Protein AF-0000000083142452 (afdb_homodimer)

Organism: NCBI:txid138285

Solvent-accessible surface area (backbone atoms only — not comparable to full-atom values): 30596 Å² total; per-residue (Å²): 110,66,69,60,48,54,18,42,53,35,33,26,33,48,49,48,50,49,50,50,30,53,44,25,72,72,66,44,42,45,75,41,52,18,73,62,40,51,56,40,26,42,58,41,43,21,42,70,69,33,51,58,50,52,58,55,61,67,75,74,54,43,76,32,86,84,42,91,40,30,24,31,29,29,44,35,32,31,45,32,59,85,76,28,27,36,33,30,25,36,87,57,57,46,64,53,34,54,93,36,44,29,55,49,98,64,44,61,43,81,39,74,69,47,68,62,50,65,82,56,74,67,25,36,39,52,52,14,50,52,38,52,50,48,67,48,53,62,89,60,86,72,88,82,66,87,53,44,44,79,85,56,77,40,32,37,29,44,36,34,47,36,34,36,31,15,45,84,88,42,79,7,49,84,33,77,38,15,22,26,29,83,60,33,51,33,38,35,40,33,27,41,46,68,42,51,54,37,91,84,31,44,37,36,36,33,28,36,66,86,53,66,68,48,34,46,63,92,65,60,62,72,90,33,57,72,47,78,47,66,68,81,44,60,42,13,31,42,38,33,43,24,77,68,31,24,35,20,32,39,44,44,40,43,63,48,63,91,43,62,11,36,40,35,34,38,37,40,41,27,25,53,48,58,30,87,88,35,91,48,38,91,45,60,66,82,49,62,20,81,90,63,66,47,72,46,71,50,72,110,67,68,60,50,53,18,41,52,34,32,26,34,48,49,48,49,48,50,49,30,54,44,26,71,72,67,43,42,44,73,40,54,16,72,62,39,50,54,39,27,42,58,40,42,22,41,70,69,34,51,57,51,53,58,54,62,70,76,74,53,44,76,31,85,84,42,89,40,30,24,31,26,31,44,34,30,31,45,32,58,86,76,29,26,35,33,30,24,36,87,58,56,45,62,53,34,54,93,37,43,28,54,49,98,65,44,62,43,80,38,71,68,48,66,63,50,64,82,56,74,68,25,35,39,52,53,13,50,52,36,51,49,48,68,48,52,61,89,59,86,72,86,83,68,86,52,44,44,80,86,54,76,41,30,37,29,43,36,34,46,37,34,35,31,16,44,82,89,40,77,8,51,86,32,77,39,16,22,26,29,83,61,32,51,31,38,35,39,31,27,42,46,68,41,52,52,37,91,84,30,45,36,35,36,33,28,37,64,84,52,66,68,45,33,46,63,92,66,61,62,73,90,32,56,73,48,76,47,66,68,81,44,59,43,13,30,43,41,33,43,23,78,70,32,24,34,20,32,37,44,43,40,43,63,49,63,90,43,62,10,36,40,32,36,38,36,39,41,26,26,53,49,58,30,88,88,35,91,48,37,91,46,60,69,82,48,62,19,83,91,64,66,48,71,47,70,48,73

Sequence (598 aa):
MAIQHMNEETGAAVADLIHLREEFIKTRLIFVKGDRMIRILKVLGATDADLDAMRTVSNSLRDDPTLPFRKSKNGRFCFDFEQSKLRRLEFQPFALSEEEDFVRHDSGQIRRFREIDEDLQGNTTLHALFIFKALIFHGVSFKQRPKLNYETENFICTLFNLRTVTNKDLIGEPALEGVHSDGVDFTMTTYLGSENMTSDSAETFIHDIREQNALRWNQTNPEYSLGRYQHRDYLDTLLFVDHEKKHSISPVYALDPKHPATRDVLIFFTRKPVVEGHISHPYDSLNPHQSLPFEIPLAMAIQHMNEETGAAVADLIHLREEFIKTRLIFVKGDRMIRILKVLGATDADLDAMRTVSNSLRDDPTLPFRKSKNGRFCFDFEQSKLRRLEFQPFALSEEEDFVRHDSGQIRRFREIDEDLQGNTTLHALFIFKALIFHGVSFKQRPKLNYETENFICTLFNLRTVTNKDLIGEPALEGVHSDGVDFTMTTYLGSENMTSDSAETFIHDIREQNALRWNQTNPEYSLGRYQHRDYLDTLLFVDHEKKHSISPVYALDPKHPATRDVLIFFTRKPVVEGHISHPYDSLNPHQSLPFEIPLA

Secondary structure (DSSP, 8-state):
-HHHHHHHHHHHHHHHHHHHHHHHHHHSEEEE-HHHHHHHHHHTT--HHHHHHHTTGGGG--B-SS-TTEEEEEEEEEEETTTTEEEEEPP--EE--GGGT---TTTT-EE-PPBP-HHHHT-HHHHHHHHHHHHHHTT---PPPTTB-TTSS-EEEEEEEEEEEE-SS--B-TTTT-SB--SSSEEEEEEEEEESB-TTSSEEEEE-TTSPTT--TTSS-GGGEEEEEE--STT-EEEEEGGG-EEEEPPB-BSSTTS-EEEEEEEEEEEPPB-TTSTTGGG---PBPSSS--EEE--/-HHHHHHHHHHHHHHHHHHHHHHHHHHSEEEE-HHHHHHHHHHTT--HHHHHHHTTGGGG--B-SS-TTEEEEEEEEEEETTTTEEEEEPP--EE--GGGT---TTTT-EE-PPBP-HHHHT-HHHHHHHHHHHHHHTT---PPPTTB-TTSS-EEEEEEEEEEEE-SS--B-TTTT-SB--SSSEEEEEEEEEESB-TTSSEEEEE-TTSPTT--TTSS-GGGEEEEEE--STT-EEEEEGGG-EEEEPPB-BSSTTS-EEEEEEEEEEEPPB-TTSTTGGG---PBPSSS--EEE--

Radius of gyration: 28.49 Å; Cα contacts (8 Å, |Δi|>4): 1415; chains: 2; bounding box: 51×86×59 Å

Nearest PDB structures (foldseek):
  7eeh-assembly1_D  TM=9.496E-01  e=1.225E-38  Neurospora crassa
  7eeh-assembly1_A  TM=9.521E-01  e=1.945E-38  Neurospora crassa
  8w8h-assembly1_D  TM=8.706E-01  e=1.175E-15  Bacillus licheniformis
  6lnh-assembly1_C  TM=8.451E-01  e=1.595E-13  Bacillus thuringiensis
  6lnh-assembly1_D  TM=8.261E-01  e=1.690E-13  Bacillus thuringiensis

Structure (mmCIF, N/CA/C/O backbone):
data_AF-0000000083142452-model_v1
#
loop_
_entity.id
_entity.type
_entity.pdbx_description
1 polymer '2OG-Fe dioxygenase-domain-containing protein'
#
loop_
_atom_site.group_PDB
_atom_site.id
_atom_site.type_symbol
_atom_site.label_atom_id
_atom_site.label_alt_id
_atom_site.label_comp_id
_atom_site.label_asym_id
_atom_site.label_entity_id
_atom_site.label_seq_id
_atom_site.pdbx_PDB_ins_code
_atom_site.Cartn_x
_atom_site.Cartn_y
_atom_site.Cartn_z
_atom_site.occupancy
_atom_site.B_iso_or_equiv
_atom_site.auth_seq_id
_atom_site.auth_comp_id
_atom_site.auth_asym_id
_atom_site.auth_atom_id
_atom_site.pdbx_PDB_model_num
ATOM 1 N N . MET A 1 1 ? 6.277 4.996 -24.422 1 35.34 1 MET A N 1
ATOM 2 C CA . MET A 1 1 ? 7.25 5.598 -23.516 1 35.34 1 MET A CA 1
ATOM 3 C C . MET A 1 1 ? 6.562 6.207 -22.297 1 35.34 1 MET A C 1
ATOM 5 O O . MET A 1 1 ? 6.996 6 -21.172 1 35.34 1 MET A O 1
ATOM 9 N N . ALA A 1 2 ? 5.523 6.961 -22.641 1 37.22 2 ALA A N 1
ATOM 10 C CA . ALA A 1 2 ? 4.801 7.684 -21.609 1 37.22 2 ALA A CA 1
ATOM 11 C C . ALA A 1 2 ? 4.039 6.723 -20.703 1 37.22 2 ALA A C 1
ATOM 13 O O . ALA A 1 2 ? 4.059 6.871 -19.469 1 37.22 2 ALA A O 1
ATOM 14 N N . ILE A 1 3 ? 3.365 5.73 -21.344 1 41.22 3 ILE A N 1
ATOM 15 C CA . ILE A 1 3 ? 2.545 4.793 -20.578 1 41.22 3 ILE A CA 1
ATOM 16 C C . ILE A 1 3 ? 3.432 3.963 -19.656 1 41.22 3 ILE A C 1
ATOM 18 O O . ILE A 1 3 ? 3.076 3.721 -18.5 1 41.22 3 ILE A O 1
ATOM 22 N N . GLN A 1 4 ? 4.648 3.588 -20.219 1 47.81 4 GLN A N 1
ATOM 23 C CA . GLN A 1 4 ? 5.594 2.797 -19.438 1 47.81 4 GLN A CA 1
ATOM 24 C C . GLN A 1 4 ? 6.094 3.574 -18.219 1 47.81 4 GLN A C 1
ATOM 26 O O . GLN A 1 4 ? 6.207 3.02 -17.125 1 47.81 4 GLN A O 1
ATOM 31 N N . HIS A 1 5 ? 6.402 4.844 -18.391 1 49.72 5 HIS A N 1
ATOM 32 C CA . HIS A 1 5 ? 6.906 5.695 -17.328 1 49.72 5 HIS A CA 1
ATOM 33 C C . HIS A 1 5 ? 5.855 5.902 -16.25 1 49.72 5 HIS A C 1
ATOM 35 O O . HIS A 1 5 ? 6.172 5.891 -15.055 1 49.72 5 HIS A O 1
ATOM 41 N N . MET A 1 6 ? 4.637 6.055 -16.703 1 53.88 6 MET A N 1
ATOM 42 C CA . MET A 1 6 ? 3.566 6.281 -15.734 1 53.88 6 MET A CA 1
ATOM 43 C C . MET A 1 6 ? 3.377 5.07 -14.836 1 53.88 6 MET A C 1
ATOM 45 O O . MET A 1 6 ? 3.15 5.215 -13.633 1 53.88 6 MET A O 1
ATOM 49 N N . ASN A 1 7 ? 3.729 3.961 -15.438 1 64.94 7 ASN A N 1
ATOM 50 C CA . ASN A 1 7 ? 3.545 2.723 -14.688 1 64.94 7 ASN A CA 1
ATOM 51 C C . ASN A 1 7 ? 4.648 2.521 -13.656 1 64.94 7 ASN A C 1
ATOM 53 O O . ASN A 1 7 ? 4.383 2.096 -12.531 1 64.94 7 ASN A O 1
ATOM 57 N N . GLU A 1 8 ? 5.785 3.08 -14.078 1 74.25 8 GLU A N 1
ATOM 58 C CA . GLU A 1 8 ? 6.906 2.967 -13.156 1 74.25 8 GLU A CA 1
ATOM 59 C C . GLU A 1 8 ? 6.715 3.871 -11.938 1 74.25 8 GLU A C 1
ATOM 61 O O . GLU A 1 8 ? 6.969 3.459 -10.805 1 74.25 8 GLU A O 1
ATOM 66 N N . GLU A 1 9 ? 6.168 4.961 -12.25 1 81.62 9 GLU A N 1
ATOM 67 C CA . GLU A 1 9 ? 5.965 5.934 -11.18 1 81.62 9 GLU A CA 1
ATOM 68 C C . GLU A 1 9 ? 4.871 5.477 -10.219 1 81.62 9 GLU A C 1
ATOM 70 O O . GLU A 1 9 ? 4.98 5.668 -9 1 81.62 9 GLU A O 1
ATOM 75 N N . THR A 1 10 ? 3.965 4.805 -10.781 1 85.12 10 THR A N 1
ATOM 76 C CA . THR A 1 10 ? 2.859 4.336 -9.945 1 85.12 10 THR A CA 1
ATOM 77 C C . THR A 1 10 ? 3.314 3.213 -9.023 1 85.12 10 THR A C 1
ATOM 79 O O . THR A 1 10 ? 3.045 3.244 -7.82 1 85.12 10 THR A O 1
ATOM 82 N N . GLY A 1 11 ? 4.074 2.322 -9.586 1 84.94 11 GLY A N 1
ATOM 83 C CA . GLY A 1 11 ? 4.594 1.236 -8.766 1 84.94 11 GLY A CA 1
ATOM 84 C C . GLY A 1 11 ? 5.48 1.714 -7.633 1 84.94 11 GLY A C 1
ATOM 85 O O . GLY A 1 11 ? 5.363 1.236 -6.504 1 84.94 11 GLY A O 1
ATOM 86 N N . ALA A 1 12 ? 6.254 2.641 -7.965 1 87.69 12 ALA A N 1
ATOM 87 C CA . ALA A 1 12 ? 7.18 3.188 -6.977 1 87.69 12 ALA A CA 1
ATOM 88 C C . ALA A 1 12 ? 6.426 3.918 -5.867 1 87.69 12 ALA A C 1
ATOM 90 O O . ALA A 1 12 ? 6.754 3.781 -4.688 1 87.69 12 ALA A O 1
ATOM 91 N N . ALA A 1 13 ? 5.445 4.652 -6.277 1 90 13 ALA A N 1
ATOM 92 C CA . ALA A 1 13 ? 4.66 5.391 -5.293 1 90 13 ALA A CA 1
ATOM 93 C C . ALA A 1 13 ? 3.883 4.445 -4.383 1 90 13 ALA A C 1
ATOM 95 O O . ALA A 1 13 ? 3.754 4.695 -3.184 1 90 13 ALA A O 1
ATOM 96 N N . VAL A 1 14 ? 3.391 3.4 -4.918 1 89.06 14 VAL A N 1
ATOM 97 C CA . VAL A 1 14 ? 2.645 2.42 -4.137 1 89.06 14 VAL A CA 1
ATOM 98 C C . VAL A 1 14 ? 3.572 1.74 -3.133 1 89.06 14 VAL A C 1
ATOM 100 O O . VAL A 1 14 ? 3.227 1.595 -1.958 1 89.06 14 VAL A O 1
ATOM 103 N N . ALA A 1 15 ? 4.715 1.373 -3.611 1 90.75 15 ALA A N 1
ATOM 104 C CA . ALA A 1 15 ? 5.703 0.781 -2.711 1 90.75 15 ALA A CA 1
ATOM 105 C C . ALA A 1 15 ? 6.055 1.738 -1.576 1 90.75 15 ALA A C 1
ATOM 107 O O . ALA A 1 15 ? 6.176 1.323 -0.421 1 90.75 15 ALA A O 1
ATOM 108 N N . ASP A 1 16 ? 6.188 2.967 -1.911 1 93 16 ASP A N 1
ATOM 109 C CA . ASP A 1 16 ? 6.484 3.99 -0.915 1 93 16 ASP A CA 1
ATOM 110 C C . ASP A 1 16 ? 5.371 4.082 0.127 1 93 16 ASP A C 1
ATOM 112 O O . ASP A 1 16 ? 5.641 4.168 1.326 1 93 16 ASP A O 1
ATOM 116 N N . LEU A 1 17 ? 4.168 4.055 -0.376 1 94.62 17 LEU A N 1
ATOM 117 C CA . LEU A 1 17 ? 3.02 4.156 0.518 1 94.62 17 LEU A CA 1
ATOM 118 C C . LEU A 1 17 ? 2.957 2.963 1.464 1 94.62 17 LEU A C 1
ATOM 120 O O . LEU A 1 17 ? 2.686 3.123 2.656 1 94.62 17 LEU A O 1
ATOM 124 N N . ILE A 1 18 ? 3.223 1.83 0.972 1 92.5 18 ILE A N 1
ATOM 125 C CA . ILE A 1 18 ? 3.234 0.62 1.785 1 92.5 18 ILE A CA 1
ATOM 126 C C . ILE A 1 18 ? 4.301 0.738 2.873 1 92.5 18 ILE A C 1
ATOM 128 O O . ILE A 1 18 ? 4.027 0.478 4.047 1 92.5 18 ILE A O 1
ATOM 132 N N . HIS A 1 19 ? 5.457 1.203 2.494 1 93.06 19 HIS A N 1
ATOM 133 C CA . HIS A 1 19 ? 6.559 1.346 3.441 1 93.06 19 HIS A CA 1
ATOM 134 C C . HIS A 1 19 ? 6.25 2.412 4.488 1 93.06 19 HIS A C 1
ATOM 136 O O . HIS A 1 19 ? 6.543 2.229 5.672 1 93.06 19 HIS A O 1
ATOM 142 N N . LEU A 1 20 ? 5.734 3.465 4.047 1 97.12 20 LEU A N 1
ATOM 143 C CA . LEU A 1 20 ? 5.387 4.555 4.949 1 97.12 20 LEU A CA 1
ATOM 144 C C . LEU A 1 20 ? 4.348 4.105 5.973 1 97.12 20 LEU A C 1
ATOM 146 O O . LEU A 1 20 ? 4.453 4.434 7.156 1 97.12 20 LEU A O 1
ATOM 150 N N . ARG A 1 21 ? 3.354 3.381 5.516 1 96.19 21 ARG A N 1
ATOM 151 C CA . ARG A 1 21 ? 2.328 2.906 6.438 1 96.19 21 ARG A CA 1
ATOM 152 C C . ARG A 1 21 ? 2.922 1.951 7.469 1 96.19 21 ARG A C 1
ATOM 154 O O . ARG A 1 21 ? 2.598 2.031 8.656 1 96.19 21 ARG A O 1
ATOM 161 N N . GLU A 1 22 ? 3.775 1.064 7.043 1 93.62 22 GLU A N 1
ATOM 162 C CA . GLU A 1 22 ? 4.43 0.147 7.969 1 93.62 22 GLU A CA 1
ATOM 163 C C . GLU A 1 22 ? 5.262 0.904 9 1 93.62 22 GLU A C 1
ATOM 165 O O . GLU A 1 22 ? 5.25 0.567 10.188 1 93.62 22 GLU A O 1
ATOM 170 N N . GLU A 1 23 ? 5.984 1.896 8.492 1 96.5 23 GLU A N 1
ATOM 171 C CA . GLU A 1 23 ? 6.762 2.738 9.398 1 96.5 23 GLU A CA 1
ATOM 172 C C . GLU A 1 23 ? 5.859 3.463 10.391 1 96.5 23 GLU A C 1
ATOM 174 O O . GLU A 1 23 ? 6.176 3.551 11.578 1 96.5 23 GLU A O 1
ATOM 179 N N . PHE A 1 24 ? 4.758 3.939 9.906 1 98.06 24 PHE A N 1
ATOM 180 C CA . PHE A 1 24 ? 3.818 4.664 10.758 1 98.06 24 PHE A CA 1
ATOM 181 C C . PHE A 1 24 ? 3.27 3.756 11.852 1 98.06 24 PHE A C 1
ATOM 183 O O . PHE A 1 24 ? 3.135 4.176 13 1 98.06 24 PHE A O 1
ATOM 190 N N . ILE A 1 25 ? 2.92 2.572 11.5 1 95.56 25 ILE A N 1
ATOM 191 C CA . ILE A 1 25 ? 2.393 1.612 12.461 1 95.56 25 ILE A CA 1
ATOM 192 C C . ILE A 1 25 ? 3.449 1.314 13.523 1 95.56 25 ILE A C 1
ATOM 194 O O . ILE A 1 25 ? 3.139 1.254 14.719 1 95.56 25 ILE A O 1
ATOM 198 N N . LYS A 1 26 ? 4.652 1.231 13.125 1 94.81 26 LYS A N 1
ATOM 199 C CA . LYS A 1 26 ? 5.738 0.847 14.016 1 94.81 26 LYS A CA 1
ATOM 200 C C . LYS A 1 26 ? 6.168 2.02 14.898 1 94.81 26 LYS A C 1
ATOM 202 O O . LYS A 1 26 ? 6.34 1.866 16.109 1 94.81 26 LYS A O 1
ATOM 207 N N . THR A 1 27 ? 6.309 3.227 14.32 1 96.56 27 THR A N 1
ATOM 208 C CA . THR A 1 27 ? 6.957 4.332 15.008 1 96.56 27 THR A CA 1
ATOM 209 C C . THR A 1 27 ? 5.93 5.367 15.461 1 96.56 27 THR A C 1
ATOM 211 O O . THR A 1 27 ? 6.242 6.258 16.25 1 96.56 27 THR A O 1
ATOM 214 N N . ARG A 1 28 ? 4.727 5.289 14.883 1 97.94 28 ARG A N 1
ATOM 215 C CA . ARG A 1 28 ? 3.607 6.148 15.25 1 97.94 28 ARG A CA 1
ATOM 216 C C . ARG A 1 28 ? 3.787 7.555 14.688 1 97.94 28 ARG A C 1
ATOM 218 O O . ARG A 1 28 ? 3.066 8.477 15.062 1 97.94 28 ARG A O 1
ATOM 225 N N . LEU A 1 29 ? 4.812 7.695 13.852 1 98.44 29 LEU A N 1
ATOM 226 C CA . LEU A 1 29 ? 5.152 8.977 13.242 1 98.44 29 LEU A CA 1
ATOM 227 C C . LEU A 1 29 ? 5.934 8.773 11.953 1 98.44 29 LEU A C 1
ATOM 229 O O . LEU A 1 29 ? 6.812 7.914 11.875 1 98.44 29 LEU A O 1
ATOM 233 N N . ILE A 1 30 ? 5.582 9.586 10.93 1 98.56 30 ILE A N 1
ATOM 234 C CA . ILE A 1 30 ? 6.391 9.586 9.719 1 98.56 30 ILE A CA 1
ATOM 235 C C . ILE A 1 30 ? 6.605 11.016 9.242 1 98.56 30 ILE A C 1
ATOM 237 O O . ILE A 1 30 ? 5.723 11.867 9.391 1 98.56 30 ILE A O 1
ATOM 241 N N . PHE A 1 31 ? 7.754 11.336 8.734 1 98.75 31 PHE A N 1
ATOM 242 C CA . PHE A 1 31 ? 8.086 12.562 8.016 1 98.75 31 PHE A CA 1
ATOM 243 C C . PHE A 1 31 ? 8.383 12.258 6.547 1 98.75 31 PHE A C 1
ATOM 245 O O . PHE A 1 31 ? 9.297 11.492 6.242 1 98.75 31 PHE A O 1
ATOM 252 N N . VAL A 1 32 ? 7.637 12.781 5.648 1 98.69 32 VAL A N 1
ATOM 253 C CA . VAL A 1 32 ? 7.793 12.539 4.219 1 98.69 32 VAL A CA 1
ATOM 254 C C . VAL A 1 32 ? 8.352 13.789 3.543 1 98.69 32 VAL A C 1
ATOM 256 O O . VAL A 1 32 ? 7.715 14.844 3.549 1 98.69 32 VAL A O 1
ATOM 259 N N . LYS A 1 33 ? 9.477 13.695 2.908 1 98.44 33 LYS A N 1
ATOM 260 C CA . LYS A 1 33 ? 10.109 14.812 2.215 1 98.44 33 LYS A CA 1
ATOM 261 C C . LYS A 1 33 ? 9.281 15.25 1.009 1 98.44 33 LYS A C 1
ATOM 263 O O . LYS A 1 33 ? 8.641 14.422 0.359 1 98.44 33 LYS A O 1
ATOM 268 N N . GLY A 1 34 ? 9.398 16.484 0.692 1 98.56 34 GLY A N 1
ATOM 269 C CA . GLY A 1 34 ? 8.555 17.125 -0.305 1 98.56 34 GLY A CA 1
ATOM 270 C C . GLY A 1 34 ? 8.602 16.438 -1.656 1 98.56 34 GLY A C 1
ATOM 271 O O . GLY A 1 34 ? 7.559 16.203 -2.277 1 98.56 34 GLY A O 1
ATOM 272 N N . ASP A 1 35 ? 9.758 16.125 -2.141 1 97.25 35 ASP A N 1
ATOM 273 C CA . ASP A 1 35 ? 9.906 15.5 -3.453 1 97.25 35 ASP A CA 1
ATOM 274 C C . ASP A 1 35 ? 9.195 14.148 -3.498 1 97.25 35 ASP A C 1
ATOM 276 O O . ASP A 1 35 ? 8.523 13.82 -4.477 1 97.25 35 ASP A O 1
ATOM 280 N N . ARG A 1 36 ? 9.414 13.375 -2.441 1 96.94 36 ARG A N 1
ATOM 281 C CA . ARG A 1 36 ? 8.734 12.094 -2.312 1 96.94 36 ARG A CA 1
ATOM 282 C C . ARG A 1 36 ? 7.223 12.281 -2.225 1 96.94 36 ARG A C 1
ATOM 284 O O . ARG A 1 36 ? 6.461 11.57 -2.883 1 96.94 36 ARG A O 1
ATOM 291 N N . MET A 1 37 ? 6.797 13.227 -1.489 1 98.38 37 MET A N 1
ATOM 292 C CA . MET A 1 37 ? 5.375 13.508 -1.317 1 98.38 37 MET A CA 1
ATOM 293 C C . MET A 1 37 ? 4.738 13.914 -2.641 1 98.38 37 MET A C 1
ATOM 295 O O . MET A 1 37 ? 3.641 13.453 -2.973 1 98.38 37 MET A O 1
ATOM 299 N N . ILE A 1 38 ? 5.402 14.719 -3.377 1 97.94 38 ILE A N 1
ATOM 300 C CA . ILE A 1 38 ? 4.875 15.188 -4.656 1 97.94 38 ILE A CA 1
ATOM 301 C C . ILE A 1 38 ? 4.629 13.992 -5.578 1 97.94 38 ILE A C 1
ATOM 303 O O . ILE A 1 38 ? 3.576 13.906 -6.219 1 97.94 38 ILE A O 1
ATOM 307 N N . ARG A 1 39 ? 5.539 13.055 -5.633 1 95.12 39 ARG A N 1
ATOM 308 C CA . ARG A 1 39 ? 5.379 11.867 -6.465 1 95.12 39 ARG A CA 1
ATOM 309 C C . ARG A 1 39 ? 4.164 11.055 -6.031 1 95.12 39 ARG A C 1
ATOM 311 O O . ARG A 1 39 ? 3.375 10.609 -6.867 1 95.12 39 ARG A O 1
ATOM 318 N N . ILE A 1 40 ? 4.039 10.914 -4.754 1 95.94 40 ILE A N 1
ATOM 319 C CA . ILE A 1 40 ? 2.924 10.156 -4.203 1 95.94 40 ILE A CA 1
ATOM 320 C C . ILE A 1 40 ? 1.608 10.859 -4.535 1 95.94 40 ILE A C 1
ATOM 322 O O . ILE A 1 40 ? 0.662 10.227 -5.012 1 95.94 40 ILE A O 1
ATOM 326 N N . LEU A 1 41 ? 1.592 12.172 -4.352 1 96.94 41 LEU A N 1
ATOM 327 C CA . LEU A 1 41 ? 0.352 12.922 -4.535 1 96.94 41 LEU A CA 1
ATOM 328 C C . LEU A 1 41 ? -0.069 12.922 -6.004 1 96.94 41 LEU A C 1
ATOM 330 O O . LEU A 1 41 ? -1.263 12.891 -6.309 1 96.94 41 LEU A O 1
ATOM 334 N N . LYS A 1 42 ? 0.843 12.969 -6.875 1 94.31 42 LYS A N 1
ATOM 335 C CA . LYS A 1 42 ? 0.515 12.914 -8.297 1 94.31 42 LYS A CA 1
ATOM 336 C C . LYS A 1 42 ? -0.159 11.594 -8.664 1 94.31 42 LYS A C 1
ATOM 338 O O . LYS A 1 42 ? -1.136 11.578 -9.414 1 94.31 42 LYS A O 1
ATOM 343 N N . VAL A 1 43 ? 0.367 10.555 -8.102 1 91.5 43 VAL A N 1
ATOM 344 C CA . VAL A 1 43 ? -0.218 9.242 -8.344 1 91.5 43 VAL A CA 1
ATOM 345 C C . VAL A 1 43 ? -1.627 9.188 -7.754 1 91.5 43 VAL A C 1
ATOM 347 O O . VAL A 1 43 ? -2.514 8.539 -8.312 1 91.5 43 VAL A O 1
ATOM 350 N N . LEU A 1 44 ? -1.84 9.969 -6.711 1 93.38 44 LEU A N 1
ATOM 351 C CA . LEU A 1 44 ? -3.133 9.945 -6.031 1 93.38 44 LEU A CA 1
ATOM 352 C C . LEU A 1 44 ? -4.082 10.977 -6.637 1 93.38 44 LEU A C 1
ATOM 354 O O . LEU A 1 44 ? -5.191 11.172 -6.137 1 93.38 44 LEU A O 1
ATOM 358 N N . GLY A 1 45 ? -3.596 11.742 -7.691 1 92.62 45 GLY A N 1
ATOM 359 C CA . GLY A 1 45 ? -4.562 12.523 -8.445 1 92.62 45 GLY A CA 1
ATOM 360 C C . GLY A 1 45 ? -4.234 14 -8.484 1 92.62 45 GLY A C 1
ATOM 361 O O . GLY A 1 45 ? -4.934 14.781 -9.125 1 92.62 45 GLY A O 1
ATOM 362 N N . ALA A 1 46 ? -3.188 14.422 -7.77 1 96.06 46 ALA A N 1
ATOM 363 C CA . ALA A 1 46 ? -2.805 15.828 -7.824 1 96.06 46 ALA A CA 1
ATOM 364 C C . ALA A 1 46 ? -2.33 16.219 -9.219 1 96.06 46 ALA A C 1
ATOM 366 O O . ALA A 1 46 ? -1.459 15.555 -9.797 1 96.06 46 ALA A O 1
ATOM 367 N N . THR A 1 47 ? -2.885 17.234 -9.75 1 96.62 47 THR A N 1
ATOM 368 C CA . THR A 1 47 ? -2.445 17.719 -11.055 1 96.62 47 THR A CA 1
ATOM 369 C C . THR A 1 47 ? -1.297 18.719 -10.906 1 96.62 47 THR A C 1
ATOM 371 O O . THR A 1 47 ? -1.159 19.359 -9.867 1 96.62 47 THR A O 1
ATOM 374 N N . ASP A 1 48 ? -0.565 18.891 -11.961 1 97.06 48 ASP A N 1
ATOM 375 C CA . ASP A 1 48 ? 0.538 19.844 -11.945 1 97.06 48 ASP A CA 1
ATOM 376 C C . ASP A 1 48 ? 0.028 21.266 -11.711 1 97.06 48 ASP A C 1
ATOM 378 O O . ASP A 1 48 ? 0.643 22.031 -10.969 1 97.06 48 ASP A O 1
ATOM 382 N N . ALA A 1 49 ? -1.049 21.578 -12.336 1 97.88 49 ALA A N 1
ATOM 383 C CA . ALA A 1 49 ? -1.624 22.906 -12.195 1 97.88 49 ALA A CA 1
ATOM 384 C C . ALA A 1 49 ? -2.016 23.188 -10.742 1 97.88 49 ALA A C 1
ATOM 386 O O . ALA A 1 49 ? -1.747 24.266 -10.211 1 97.88 49 ALA A O 1
ATOM 387 N N . ASP A 1 50 ? -2.594 22.219 -10.109 1 97.94 50 ASP A N 1
ATOM 388 C CA . ASP A 1 50 ? -3.047 22.406 -8.734 1 97.94 50 ASP A CA 1
ATOM 389 C C . ASP A 1 50 ? -1.87 22.391 -7.758 1 97.94 50 ASP A C 1
ATOM 391 O O . ASP A 1 50 ? -1.888 23.078 -6.742 1 97.94 50 ASP A O 1
ATOM 395 N N . LEU A 1 51 ? -0.875 21.594 -8.094 1 98.44 51 LEU A N 1
ATOM 396 C CA . LEU A 1 51 ? 0.359 21.641 -7.32 1 98.44 51 LEU A CA 1
ATOM 397 C C . LEU A 1 51 ? 0.962 23.047 -7.34 1 98.44 51 LEU A C 1
ATOM 399 O O . LEU A 1 51 ? 1.395 23.562 -6.305 1 98.44 51 LEU A O 1
ATOM 403 N N . ASP A 1 52 ? 0.94 23.609 -8.469 1 98.25 52 ASP A N 1
ATOM 404 C CA . ASP A 1 52 ? 1.473 24.953 -8.602 1 98.25 52 ASP A CA 1
ATOM 405 C C . ASP A 1 52 ? 0.594 25.969 -7.871 1 98.25 52 ASP A C 1
ATOM 407 O O . ASP A 1 52 ? 1.101 26.844 -7.156 1 98.25 52 ASP A O 1
ATOM 411 N N . ALA A 1 53 ? -0.682 25.844 -7.984 1 98 53 ALA A N 1
ATOM 412 C CA . ALA A 1 53 ? -1.624 26.766 -7.367 1 98 53 ALA A CA 1
ATOM 413 C C . ALA A 1 53 ? -1.557 26.688 -5.844 1 98 53 ALA A C 1
ATOM 415 O O . ALA A 1 53 ? -1.766 27.688 -5.152 1 98 53 ALA A O 1
ATOM 416 N N . MET A 1 54 ? -1.245 25.562 -5.305 1 98.38 54 MET A N 1
ATOM 417 C CA . MET A 1 54 ? -1.188 25.328 -3.861 1 98.38 54 MET A CA 1
ATOM 418 C C . MET A 1 54 ? -0.09 26.172 -3.223 1 98.38 54 MET A C 1
ATOM 420 O O . MET A 1 54 ? -0.207 26.578 -2.064 1 98.38 54 MET A O 1
ATOM 424 N N . ARG A 1 55 ? 0.88 26.562 -3.988 1 97.75 55 ARG A N 1
ATOM 425 C CA . ARG A 1 55 ? 2.02 27.312 -3.473 1 97.75 55 ARG A CA 1
ATOM 426 C C . ARG A 1 55 ? 1.59 28.703 -2.996 1 97.75 55 ARG A C 1
ATOM 428 O O . ARG A 1 55 ? 2.209 29.266 -2.096 1 97.75 55 ARG A O 1
ATOM 435 N N . THR A 1 56 ? 0.48 29.172 -3.543 1 97.06 56 THR A N 1
ATOM 436 C CA . THR A 1 56 ? 0.116 30.547 -3.262 1 97.06 56 THR A CA 1
ATOM 437 C C . THR A 1 56 ? -1.255 30.625 -2.596 1 97.06 56 THR A C 1
ATOM 439 O O . THR A 1 56 ? -1.835 31.703 -2.473 1 97.06 56 THR A O 1
ATOM 442 N N . VAL A 1 57 ? -1.784 29.484 -2.168 1 97.56 57 VAL A N 1
ATOM 443 C CA . VAL A 1 57 ? -3.146 29.438 -1.649 1 97.56 57 VAL A CA 1
ATOM 444 C C . VAL A 1 57 ? -3.248 30.281 -0.379 1 97.56 57 VAL A C 1
ATOM 446 O O . VAL A 1 57 ? -4.316 30.797 -0.056 1 97.56 57 VAL A O 1
ATOM 449 N N . SER A 1 58 ? -2.125 30.531 0.32 1 97.81 58 SER A N 1
ATOM 450 C CA . SER A 1 58 ? -2.115 31.234 1.596 1 97.81 58 SER A CA 1
ATOM 451 C C . SER A 1 58 ? -2.109 32.75 1.39 1 97.81 58 SER A C 1
ATOM 453 O O . SER A 1 58 ? -2.273 33.5 2.344 1 97.81 58 SER A O 1
ATOM 455 N N . ASN A 1 59 ? -1.963 33.219 0.145 1 96.25 59 ASN A N 1
ATOM 456 C CA . ASN A 1 59 ? -1.827 34.656 -0.123 1 96.25 59 ASN A CA 1
ATOM 457 C C . ASN A 1 59 ? -3.131 35.406 0.144 1 96.25 59 ASN A C 1
ATOM 459 O O . ASN A 1 59 ? -3.131 36.625 0.299 1 96.25 59 ASN A O 1
ATOM 463 N N . SER A 1 60 ? -4.191 34.688 0.255 1 93.69 60 SER A N 1
ATOM 464 C CA . SER A 1 60 ? -5.477 35.344 0.45 1 93.69 60 SER A CA 1
ATOM 465 C C . SER A 1 60 ? -5.93 35.25 1.903 1 93.69 60 SER A C 1
ATOM 467 O O . SER A 1 60 ? -7.039 35.688 2.242 1 93.69 60 SER A O 1
ATOM 469 N N . LEU A 1 61 ? -5.113 34.75 2.756 1 96.31 61 LEU A N 1
ATOM 470 C CA . LEU A 1 61 ? -5.496 34.562 4.152 1 96.31 61 LEU A CA 1
ATOM 471 C C . LEU A 1 61 ? -5.68 35.938 4.84 1 96.31 61 LEU A C 1
ATOM 473 O O . LEU A 1 61 ? -4.953 36.875 4.559 1 96.31 61 LEU A O 1
ATOM 477 N N . ARG A 1 62 ? -6.648 35.906 5.711 1 92.75 62 ARG A N 1
ATOM 478 C CA . ARG A 1 62 ? -6.91 37.062 6.539 1 92.75 62 ARG A CA 1
ATOM 479 C C . ARG A 1 62 ? -6.516 36.812 7.988 1 92.75 62 ARG A C 1
ATOM 481 O O . ARG A 1 62 ? -6.133 35.688 8.352 1 92.75 62 ARG A O 1
ATOM 488 N N . ASP A 1 63 ? -6.613 37.812 8.797 1 90.25 63 ASP A N 1
ATOM 489 C CA . ASP A 1 63 ? -6.133 37.75 10.172 1 90.25 63 ASP A CA 1
ATOM 490 C C . ASP A 1 63 ? -6.922 36.719 10.984 1 90.25 63 ASP A C 1
ATOM 492 O O . ASP A 1 63 ? -8.141 36.594 10.82 1 90.25 63 ASP A O 1
ATOM 496 N N . ASP A 1 64 ? -6.148 36.031 11.766 1 84.44 64 ASP A N 1
ATOM 497 C CA . ASP A 1 64 ? -6.699 35.094 12.711 1 84.44 64 ASP A CA 1
ATOM 498 C C . ASP A 1 64 ? -7.348 35.781 13.906 1 84.44 64 ASP A C 1
ATOM 500 O O . ASP A 1 64 ? -6.812 36.781 14.414 1 84.44 64 ASP A O 1
ATOM 504 N N . PRO A 1 65 ? -8.469 35.344 14.305 1 78.12 65 PRO A N 1
ATOM 505 C CA . PRO A 1 65 ? -9.141 36.031 15.414 1 78.12 65 PRO A CA 1
ATOM 506 C C . PRO A 1 65 ? -8.461 35.781 16.766 1 78.12 65 PRO A C 1
ATOM 508 O O . PRO A 1 65 ? -8.75 36.5 17.734 1 78.12 65 PRO A O 1
ATOM 511 N N . THR A 1 66 ? -7.52 34.906 16.844 1 79.12 66 THR A N 1
ATOM 512 C CA . THR A 1 66 ? -7.016 34.469 18.141 1 79.12 66 THR A CA 1
ATOM 513 C C . THR A 1 66 ? -5.617 35 18.406 1 79.12 66 THR A C 1
ATOM 515 O O . THR A 1 66 ? -5.277 35.344 19.531 1 79.12 66 THR A O 1
ATOM 518 N N . LEU A 1 67 ? -4.816 35 17.359 1 81.44 67 LEU A N 1
ATOM 519 C CA . LEU A 1 67 ? -3.42 35.375 17.516 1 81.44 67 LEU A CA 1
ATOM 520 C C . LEU A 1 67 ? -3.023 36.438 16.5 1 81.44 67 LEU A C 1
ATOM 522 O O . LEU A 1 67 ? -3.275 36.281 15.297 1 81.44 67 LEU A O 1
ATOM 526 N N . PRO A 1 68 ? -2.371 37.438 16.938 1 83.81 68 PRO A N 1
ATOM 527 C CA . PRO A 1 68 ? -2.068 38.562 16.062 1 83.81 68 PRO A CA 1
ATOM 528 C C . PRO A 1 68 ? -1.011 38.219 15.016 1 83.81 68 PRO A C 1
ATOM 530 O O . PRO A 1 68 ? -0.907 38.906 14 1 83.81 68 PRO A O 1
ATOM 533 N N . PHE A 1 69 ? -0.285 37.281 15.211 1 90 69 PHE A N 1
ATOM 534 C CA . PHE A 1 69 ? 0.787 36.969 14.266 1 90 69 PHE A CA 1
ATOM 535 C C . PHE A 1 69 ? 0.391 35.812 13.352 1 90 69 PHE A C 1
ATOM 537 O O . PHE A 1 69 ? 1.253 35.094 12.852 1 90 69 PHE A O 1
ATOM 544 N N . ARG A 1 70 ? -0.894 35.625 13.273 1 93.38 70 ARG A N 1
ATOM 545 C CA . ARG A 1 70 ? -1.355 34.5 12.5 1 93.38 70 ARG A CA 1
ATOM 546 C C . ARG A 1 70 ? -2.477 34.875 11.547 1 93.38 70 ARG A C 1
ATOM 548 O O . ARG A 1 70 ? -3.299 35.75 11.867 1 93.38 70 ARG A O 1
ATOM 555 N N . LYS A 1 71 ? -2.428 34.406 10.367 1 95.75 71 LYS A N 1
ATOM 556 C CA . LYS A 1 71 ? -3.545 34.406 9.43 1 95.75 71 LYS A CA 1
ATOM 557 C C . LYS A 1 71 ? -4.062 32.969 9.195 1 95.75 71 LYS A C 1
ATOM 559 O O . LYS A 1 71 ? -3.285 32.031 9.18 1 95.75 71 LYS A O 1
ATOM 564 N N . SER A 1 72 ? -5.41 32.844 9.117 1 95.62 72 SER A N 1
ATOM 565 C CA . SER A 1 72 ? -5.879 31.469 9.062 1 95.62 72 SER A CA 1
ATOM 566 C C . SER A 1 72 ? -7.258 31.375 8.414 1 95.62 72 SER A C 1
ATOM 568 O O . SER A 1 72 ? -7.973 32.375 8.32 1 95.62 72 SER A O 1
ATOM 570 N N . LYS A 1 73 ? -7.57 30.281 7.895 1 96.25 73 LYS A N 1
ATOM 571 C CA . LYS A 1 73 ? -8.906 29.797 7.57 1 96.25 73 LYS A CA 1
ATOM 572 C C . LYS A 1 73 ? -9.023 28.297 7.852 1 96.25 73 LYS A C 1
ATOM 574 O O . LYS A 1 73 ? -8.023 27.594 7.91 1 96.25 73 LYS A O 1
ATOM 579 N N . ASN A 1 74 ? -10.266 27.844 8.125 1 95.81 74 ASN A N 1
ATOM 580 C CA . ASN A 1 74 ? -10.398 26.422 8.422 1 95.81 74 ASN A CA 1
ATOM 581 C C . ASN A 1 74 ? -11.656 25.828 7.797 1 95.81 74 ASN A C 1
ATOM 583 O O . ASN A 1 74 ? -12.492 26.562 7.258 1 95.81 74 ASN A O 1
ATOM 587 N N . GLY A 1 75 ? -11.695 24.625 7.707 1 96.31 75 GLY A N 1
ATOM 588 C CA . GLY A 1 75 ? -12.828 23.828 7.262 1 96.31 75 GLY A CA 1
ATOM 589 C C . GLY A 1 75 ? -12.883 22.453 7.906 1 96.31 75 GLY A C 1
ATOM 590 O O . GLY A 1 75 ? -11.859 21.938 8.359 1 96.31 75 GLY A O 1
ATOM 591 N N . ARG A 1 76 ? -14.133 21.969 7.973 1 97.38 76 ARG A N 1
ATOM 592 C CA . ARG A 1 76 ? -14.344 20.656 8.57 1 97.38 76 ARG A CA 1
ATOM 593 C C . ARG A 1 76 ? -14.695 19.609 7.508 1 97.38 76 ARG A C 1
ATOM 595 O O . ARG A 1 76 ? -15.508 19.875 6.617 1 97.38 76 ARG A O 1
ATOM 602 N N . PHE A 1 77 ? -14.078 18.531 7.617 1 98.31 77 PHE A N 1
ATOM 603 C CA . PHE A 1 77 ? -14.297 17.406 6.715 1 98.31 77 PHE A CA 1
ATOM 604 C C . PHE A 1 77 ? -14.547 16.125 7.5 1 98.31 77 PHE A C 1
ATOM 606 O O . PHE A 1 77 ? -14.234 16.047 8.688 1 98.31 77 PHE A O 1
ATOM 613 N N . CYS A 1 78 ? -15.18 15.188 6.812 1 98.38 78 CYS A N 1
ATOM 614 C CA . CYS A 1 78 ? -15.453 13.883 7.41 1 98.38 78 CYS A CA 1
ATOM 615 C C . CYS A 1 78 ? -14.859 12.766 6.559 1 98.38 78 CYS A C 1
ATOM 617 O O . CYS A 1 78 ? -15.195 12.641 5.375 1 98.38 78 CYS A O 1
ATOM 619 N N . PHE A 1 79 ? -13.891 12.07 7.121 1 98.19 79 PHE A N 1
ATOM 620 C CA . PHE A 1 79 ? -13.555 10.781 6.539 1 98.19 79 PHE A CA 1
ATOM 621 C C . PHE A 1 79 ? -14.664 9.766 6.793 1 98.19 79 PHE A C 1
ATOM 623 O O . PHE A 1 79 ? -14.75 9.188 7.879 1 98.19 79 PHE A O 1
ATOM 630 N N . ASP A 1 80 ? -15.492 9.586 5.816 1 97.25 80 ASP A N 1
ATOM 631 C CA . ASP A 1 80 ? -16.609 8.641 5.898 1 97.25 80 ASP A CA 1
ATOM 632 C C . ASP A 1 80 ? -16.203 7.273 5.359 1 97.25 80 ASP A C 1
ATOM 634 O O . ASP A 1 80 ? -16.453 6.957 4.195 1 97.25 80 ASP A O 1
ATOM 638 N N . PHE A 1 81 ? -15.656 6.43 6.184 1 94.88 81 PHE A N 1
ATOM 639 C CA . PHE A 1 81 ? -15.109 5.152 5.738 1 94.88 81 PHE A CA 1
ATOM 640 C C . PHE A 1 81 ? -16.219 4.137 5.52 1 94.88 81 PHE A C 1
ATOM 642 O O . PHE A 1 81 ? -16.016 3.119 4.855 1 94.88 81 PHE A O 1
ATOM 649 N N . GLU A 1 82 ? -17.391 4.395 6.09 1 93.69 82 GLU A N 1
ATOM 650 C CA . GLU A 1 82 ? -18.547 3.533 5.805 1 93.69 82 GLU A CA 1
ATOM 651 C C . GLU A 1 82 ? -18.938 3.615 4.336 1 93.69 82 GLU A C 1
ATOM 653 O O . GLU A 1 82 ? -19.266 2.6 3.717 1 93.69 82 GLU A O 1
ATOM 658 N N . GLN A 1 83 ? -18.875 4.797 3.848 1 93 83 GLN A N 1
ATOM 659 C CA . GLN A 1 83 ? -19.25 5.008 2.451 1 93 83 GLN A CA 1
ATOM 660 C C . GLN A 1 83 ? -18 5.223 1.582 1 93 83 GLN A C 1
ATOM 662 O O . GLN A 1 83 ? -18.125 5.512 0.39 1 93 83 GLN A O 1
ATOM 667 N N . SER A 1 84 ? -16.828 5.152 2.135 1 91.31 84 SER A N 1
ATOM 668 C CA . SER A 1 84 ? -15.531 5.312 1.47 1 91.31 84 SER A CA 1
ATOM 669 C C . SER A 1 84 ? -15.461 6.637 0.716 1 91.31 84 SER A C 1
ATOM 671 O O . SER A 1 84 ? -15.141 6.664 -0.474 1 91.31 84 SER A O 1
ATOM 673 N N . LYS A 1 85 ? -15.805 7.703 1.433 1 95 85 LYS A N 1
ATOM 674 C CA . LYS A 1 85 ? -15.734 9.031 0.824 1 95 85 LYS A CA 1
ATOM 675 C C . LYS A 1 85 ? -15.281 10.078 1.835 1 95 85 LYS A C 1
ATOM 677 O O . LYS A 1 85 ? -15.359 9.859 3.045 1 95 85 LYS A O 1
ATOM 682 N N . LEU A 1 86 ? -14.719 11.172 1.359 1 96.75 86 LEU A N 1
ATOM 683 C CA . LEU A 1 86 ? -14.469 12.398 2.1 1 96.75 86 LEU A CA 1
ATOM 684 C C . LEU A 1 86 ? -15.539 13.438 1.803 1 96.75 86 LEU A C 1
ATOM 686 O O . LEU A 1 86 ? -15.859 13.695 0.639 1 96.75 86 LEU A O 1
ATOM 690 N N . ARG A 1 87 ? -16.047 14.023 2.867 1 97.5 87 ARG A N 1
ATOM 691 C CA . ARG A 1 87 ? -17.109 15.008 2.686 1 97.5 87 ARG A CA 1
ATOM 692 C C . ARG A 1 87 ? -16.812 16.297 3.455 1 97.5 87 ARG A C 1
ATOM 694 O O . ARG A 1 87 ? -16.25 16.25 4.551 1 97.5 87 ARG A O 1
ATOM 701 N N . ARG A 1 88 ? -17.297 17.406 2.877 1 98.06 88 ARG A N 1
ATOM 702 C CA . ARG A 1 88 ? -17.234 18.688 3.568 1 98.06 88 ARG A CA 1
ATOM 703 C C . ARG A 1 88 ? -18.391 18.828 4.559 1 98.06 88 ARG A C 1
ATOM 705 O O . ARG A 1 88 ? -19.531 18.531 4.227 1 98.06 88 ARG A O 1
ATOM 712 N N . LEU A 1 89 ? -18.031 19.172 5.766 1 97.88 89 LEU A N 1
ATOM 713 C CA . LEU A 1 89 ? -19.031 19.391 6.789 1 97.88 89 LEU A CA 1
ATOM 714 C C . LEU A 1 89 ? -19.344 20.875 6.938 1 97.88 89 LEU A C 1
ATOM 716 O O . LEU A 1 89 ? -18.547 21.719 6.523 1 97.88 89 LEU A O 1
ATOM 720 N N . GLU A 1 90 ? -20.469 21.141 7.492 1 96.19 90 GLU A N 1
ATOM 721 C CA . GLU A 1 90 ? -20.844 22.531 7.727 1 96.19 90 GLU A CA 1
ATOM 722 C C . GLU A 1 90 ? -19.859 23.219 8.664 1 96.19 90 GLU A C 1
ATOM 724 O O . GLU A 1 90 ? -19.219 22.562 9.484 1 96.19 90 GLU A O 1
ATOM 729 N N . PHE A 1 91 ? -19.797 24.484 8.547 1 93.5 91 PHE A N 1
ATOM 730 C CA . PHE A 1 91 ? -18.875 25.281 9.328 1 93.5 91 PHE A CA 1
ATOM 731 C C . PHE A 1 91 ? -19.266 25.297 10.797 1 93.5 91 PHE A C 1
ATOM 733 O O . PHE A 1 91 ? -20.453 25.391 11.117 1 93.5 91 PHE A O 1
ATOM 740 N N . GLN A 1 92 ? -18.344 25.062 11.68 1 91.12 92 GLN A N 1
ATOM 741 C CA . GLN A 1 92 ? -18.5 25.125 13.125 1 91.12 92 GLN A CA 1
ATOM 742 C C . GLN A 1 92 ? -17.359 25.891 13.781 1 91.12 92 GLN A C 1
ATOM 744 O O . GLN A 1 92 ? -16.25 25.922 13.234 1 91.12 92 GLN A O 1
ATOM 749 N N . PRO A 1 93 ? -17.672 26.516 14.906 1 89.75 93 PRO A N 1
ATOM 750 C CA . PRO A 1 93 ? -16.562 27.047 15.695 1 89.75 93 PRO A CA 1
ATOM 751 C C . PRO A 1 93 ? -15.602 25.953 16.172 1 89.75 93 PRO A C 1
ATOM 753 O O . PRO A 1 93 ? -15.898 24.766 16.047 1 89.75 93 PRO A O 1
ATOM 756 N N . PHE A 1 94 ? -14.422 26.453 16.625 1 87.81 94 PHE A N 1
ATOM 757 C CA . PHE A 1 94 ? -13.359 25.547 17.047 1 87.81 94 PHE A CA 1
ATOM 758 C C . PHE A 1 94 ? -12.938 25.828 18.484 1 87.81 94 PHE A C 1
ATOM 760 O O . PHE A 1 94 ? -12.836 26.984 18.891 1 87.81 94 PHE A O 1
ATOM 767 N N . ALA A 1 95 ? -12.797 24.734 19.25 1 80.12 95 ALA A N 1
ATOM 768 C CA . ALA A 1 95 ? -12.336 24.906 20.625 1 80.12 95 ALA A CA 1
ATOM 769 C C . ALA A 1 95 ? -11.32 23.828 21 1 80.12 95 ALA A C 1
ATOM 771 O O . ALA A 1 95 ? -11.43 22.688 20.562 1 80.12 95 ALA A O 1
ATOM 772 N N . LEU A 1 96 ? -10.258 24.234 21.688 1 76.06 96 LEU A N 1
ATOM 773 C CA . LEU A 1 96 ? -9.328 23.328 22.344 1 76.06 96 LEU A CA 1
ATOM 774 C C . LEU A 1 96 ? -9.312 23.562 23.859 1 76.06 96 LEU A C 1
ATOM 776 O O . LEU A 1 96 ? -9.445 24.703 24.312 1 76.06 96 LEU A O 1
ATOM 780 N N . SER A 1 97 ? -9.18 22.391 24.609 1 76.88 97 SER A N 1
ATOM 781 C CA . SER A 1 97 ? -9.273 22.531 26.062 1 76.88 97 SER A CA 1
ATOM 782 C C . SER A 1 97 ? -8.008 22.016 26.75 1 76.88 97 SER A C 1
ATOM 784 O O . SER A 1 97 ? -7.223 21.281 26.141 1 76.88 97 SER A O 1
ATOM 786 N N . GLU A 1 98 ? -7.883 22.406 27.953 1 79.25 98 GLU A N 1
ATOM 787 C CA . GLU A 1 98 ? -6.797 21.922 28.812 1 79.25 98 GLU A CA 1
ATOM 788 C C . GLU A 1 98 ? -6.891 20.406 29.016 1 79.25 98 GLU A C 1
ATOM 790 O O . GLU A 1 98 ? -5.867 19.734 29.109 1 79.25 98 GLU A O 1
ATOM 795 N N . GLU A 1 99 ? -8.078 19.891 29.016 1 77.12 99 GLU A N 1
ATOM 796 C CA . GLU A 1 99 ? -8.305 18.453 29.203 1 77.12 99 GLU A CA 1
ATOM 797 C C . GLU A 1 99 ? -7.695 17.641 28.078 1 77.12 99 GLU A C 1
ATOM 799 O O . GLU A 1 99 ? -7.395 16.453 28.25 1 77.12 99 GLU A O 1
ATOM 804 N N . GLU A 1 100 ? -7.457 18.328 27 1 74.94 100 GLU A N 1
ATOM 805 C CA . GLU A 1 100 ? -6.891 17.641 25.844 1 74.94 100 GLU A CA 1
ATOM 806 C C . GLU A 1 100 ? -5.41 17.953 25.688 1 74.94 100 GLU A C 1
ATOM 808 O O . GLU A 1 100 ? -4.883 17.938 24.578 1 74.94 100 GLU A O 1
ATOM 813 N N . ASP A 1 101 ? -4.805 18.391 26.734 1 75.19 101 ASP A N 1
ATOM 814 C CA . ASP A 1 101 ? -3.371 18.641 26.859 1 75.19 101 ASP A CA 1
ATOM 815 C C . ASP A 1 101 ? -2.949 19.859 26.031 1 75.19 101 ASP A C 1
ATOM 817 O O . ASP A 1 101 ? -1.83 19.906 25.531 1 75.19 101 ASP A O 1
ATOM 821 N N . PHE A 1 102 ? -3.959 20.672 25.812 1 77.56 102 PHE A N 1
ATOM 822 C CA . PHE A 1 102 ? -3.684 21.984 25.25 1 77.56 102 PHE A CA 1
ATOM 823 C C . PHE A 1 102 ? -3.828 23.078 26.297 1 77.56 102 PHE A C 1
ATOM 825 O O . PHE A 1 102 ? -4.945 23.453 26.656 1 77.56 102 PHE A O 1
ATOM 832 N N . VAL A 1 103 ? -2.689 23.484 26.781 1 76.19 103 VAL A N 1
ATOM 833 C CA . VAL A 1 103 ? -2.701 24.5 27.828 1 76.19 103 VAL A CA 1
ATOM 834 C C . VAL A 1 103 ? -2.145 25.812 27.281 1 76.19 103 VAL A C 1
ATOM 836 O O . VAL A 1 103 ? -0.939 25.938 27.047 1 76.19 103 VAL A O 1
ATOM 839 N N . ARG A 1 104 ? -3.057 26.719 27.141 1 74.81 104 ARG A N 1
ATOM 840 C CA . ARG A 1 104 ? -2.744 28.094 26.734 1 74.81 104 ARG A CA 1
ATOM 841 C C . ARG A 1 104 ? -3.699 29.078 27.391 1 74.81 104 ARG A C 1
ATOM 843 O O . ARG A 1 104 ? -4.691 28.688 28.016 1 74.81 104 ARG A O 1
ATOM 850 N N . HIS A 1 105 ? -3.318 30.375 27.297 1 74.12 105 HIS A N 1
ATOM 851 C CA . HIS A 1 105 ? -4.102 31.406 27.969 1 74.12 105 HIS A CA 1
ATOM 852 C C . HIS A 1 105 ? -5.547 31.406 27.5 1 74.12 105 HIS A C 1
ATOM 854 O O . HIS A 1 105 ? -6.449 31.844 28.219 1 74.12 105 HIS A O 1
ATOM 860 N N . ASP A 1 106 ? -5.797 30.938 26.344 1 75.75 106 ASP A N 1
ATOM 861 C CA . ASP A 1 106 ? -7.152 30.953 25.797 1 75.75 106 ASP A CA 1
ATOM 862 C C . ASP A 1 106 ? -7.707 29.547 25.656 1 75.75 106 ASP A C 1
ATOM 864 O O . ASP A 1 106 ? -8.602 29.297 24.844 1 75.75 106 ASP A O 1
ATOM 868 N N . SER A 1 107 ? -7.246 28.75 26.438 1 76.06 107 SER A N 1
ATOM 869 C CA . SER A 1 107 ? -7.801 27.391 26.469 1 76.06 107 SER A CA 1
ATOM 870 C C . SER A 1 107 ? -9.273 27.406 26.875 1 76.06 107 SER A C 1
ATOM 872 O O . SER A 1 107 ? -9.672 28.172 27.766 1 76.06 107 SER A O 1
ATOM 874 N N . GLY A 1 108 ? -10.023 26.594 26.094 1 77 108 GLY A N 1
ATOM 875 C CA . GLY A 1 108 ? -11.438 26.5 26.406 1 77 108 GLY A CA 1
ATOM 876 C C . GLY A 1 108 ? -12.281 27.531 25.688 1 77 108 GLY A C 1
ATOM 877 O O . GLY A 1 108 ? -13.516 27.438 25.688 1 77 108 GLY A O 1
ATOM 878 N N . GLN A 1 109 ? -11.594 28.438 25.094 1 81.5 109 GLN A N 1
ATOM 879 C CA . GLN A 1 109 ? -12.328 29.484 24.375 1 81.5 109 GLN A CA 1
ATOM 880 C C . GLN A 1 109 ? -12.82 28.969 23.031 1 81.5 109 GLN A C 1
ATOM 882 O O . GLN A 1 109 ? -12.109 28.234 22.328 1 81.5 109 GLN A O 1
ATOM 887 N N . ILE A 1 110 ? -14.047 29.422 22.672 1 83.62 110 ILE A N 1
ATOM 888 C CA . ILE A 1 110 ? -14.625 29.109 21.359 1 83.62 110 ILE A CA 1
ATOM 889 C C . ILE A 1 110 ? -14.141 30.109 20.328 1 83.62 110 ILE A C 1
ATOM 891 O O . ILE A 1 110 ? -14.25 31.328 20.531 1 83.62 110 ILE A O 1
ATOM 895 N N . ARG A 1 111 ? -13.578 29.531 19.266 1 84.62 111 ARG A N 1
ATOM 896 C CA . ARG A 1 111 ? -13.016 30.375 18.219 1 84.62 111 ARG A CA 1
ATOM 897 C C . ARG A 1 111 ? -13.766 30.188 16.906 1 84.62 111 ARG A C 1
ATOM 899 O O . ARG A 1 111 ? -14.156 29.078 16.562 1 84.62 111 ARG A O 1
ATOM 906 N N . ARG A 1 112 ? -13.969 31.391 16.266 1 86.81 112 ARG A N 1
ATOM 907 C CA . ARG A 1 112 ? -14.586 31.344 14.953 1 86.81 112 ARG A CA 1
ATOM 908 C C . ARG A 1 112 ? -13.617 31.812 13.867 1 86.81 112 ARG A C 1
ATOM 910 O O . ARG A 1 112 ? -13.312 33 13.766 1 86.81 112 ARG A O 1
ATOM 917 N N . PHE A 1 113 ? -13.203 30.922 13.078 1 90.56 113 PHE A N 1
ATOM 918 C CA . PHE A 1 113 ? -12.242 31.188 12.016 1 90.56 113 PHE A CA 1
ATOM 919 C C . PHE A 1 113 ? -12.953 31.453 10.688 1 90.56 113 PHE A C 1
ATOM 921 O O . PHE A 1 113 ? -14.133 31.109 10.539 1 90.56 113 PHE A O 1
ATOM 928 N N . ARG A 1 114 ? -12.195 32.094 9.828 1 91.88 114 ARG A N 1
ATOM 929 C CA . ARG A 1 114 ? -12.695 32.188 8.461 1 91.88 114 ARG A CA 1
ATOM 930 C C . ARG A 1 114 ? -12.742 30.797 7.82 1 91.88 114 ARG A C 1
ATOM 932 O O . ARG A 1 114 ? -11.922 29.938 8.141 1 91.88 114 ARG A O 1
ATOM 939 N N . GLU A 1 115 ? -13.625 30.688 6.84 1 94.56 115 GLU A N 1
ATOM 940 C CA . GLU A 1 115 ? -13.844 29.359 6.258 1 94.56 115 GLU A CA 1
ATOM 941 C C . GLU A 1 115 ? -13.016 29.172 4.992 1 94.56 115 GLU A C 1
ATOM 943 O O . GLU A 1 115 ? -12.836 30.125 4.211 1 94.56 115 GLU A O 1
ATOM 948 N N . ILE A 1 116 ? -12.609 27.922 4.855 1 95.25 116 ILE A N 1
ATOM 949 C CA . ILE A 1 116 ? -11.969 27.547 3.596 1 95.25 116 ILE A CA 1
ATOM 950 C C . ILE A 1 116 ? -12.984 27.641 2.459 1 95.25 116 ILE A C 1
ATOM 952 O O . ILE A 1 116 ? -14.148 27.25 2.623 1 95.25 116 ILE A O 1
ATOM 956 N N . ASP A 1 117 ? -12.516 28.172 1.341 1 94.19 117 ASP A N 1
ATOM 957 C CA . ASP A 1 117 ? -13.375 28.297 0.169 1 94.19 117 ASP A CA 1
ATOM 958 C C . ASP A 1 117 ? -12.891 27.406 -0.97 1 94.19 117 ASP A C 1
ATOM 960 O O . ASP A 1 117 ? -12.094 26.484 -0.752 1 94.19 117 ASP A O 1
ATOM 964 N N . GLU A 1 118 ? -13.359 27.688 -2.193 1 94.38 118 GLU A N 1
ATOM 965 C CA . GLU A 1 118 ? -13.141 26.812 -3.342 1 94.38 118 GLU A CA 1
ATOM 966 C C . GLU A 1 118 ? -11.672 26.797 -3.758 1 94.38 118 GLU A C 1
ATOM 968 O O . GLU A 1 118 ? -11.203 25.844 -4.371 1 94.38 118 GLU A O 1
ATOM 973 N N . ASP A 1 119 ? -10.945 27.797 -3.486 1 94.5 119 ASP A N 1
ATOM 974 C CA . ASP A 1 119 ? -9.539 27.859 -3.875 1 94.5 119 ASP A CA 1
ATOM 975 C C . ASP A 1 119 ? -8.742 26.719 -3.254 1 94.5 119 ASP A C 1
ATOM 977 O O . ASP A 1 119 ? -7.844 26.156 -3.891 1 94.5 119 ASP A O 1
ATOM 981 N N . LEU A 1 120 ? -9.141 26.344 -2.029 1 97.19 120 LEU A N 1
ATOM 982 C CA . LEU A 1 120 ? -8.453 25.266 -1.338 1 97.19 120 LEU A CA 1
ATOM 983 C C . LEU A 1 120 ? -9.25 23.969 -1.445 1 97.19 120 LEU A C 1
ATOM 985 O O . LEU A 1 120 ? -8.703 22.938 -1.847 1 97.19 120 LEU A O 1
ATOM 989 N N . GLN A 1 121 ? -10.539 24.047 -1.237 1 96.5 121 GLN A N 1
ATOM 990 C CA . GLN A 1 121 ? -11.383 22.859 -1.254 1 96.5 121 GLN A CA 1
ATOM 991 C C . GLN A 1 121 ? -11.328 22.172 -2.611 1 96.5 121 GLN A C 1
ATOM 993 O O . GLN A 1 121 ? -11.344 20.938 -2.686 1 96.5 121 GLN A O 1
ATOM 998 N N . GLY A 1 122 ? -11.242 22.891 -3.654 1 96.06 122 GLY A N 1
ATOM 999 C CA . GLY A 1 122 ? -11.289 22.328 -4.996 1 96.06 122 GLY A CA 1
ATOM 1000 C C . GLY A 1 122 ? -9.922 21.922 -5.516 1 96.06 122 GLY A C 1
ATOM 1001 O O . GLY A 1 122 ? -9.812 21.391 -6.621 1 96.06 122 GLY A O 1
ATOM 1002 N N . ASN A 1 123 ? -8.859 22.156 -4.801 1 97.31 123 ASN A N 1
ATOM 1003 C CA . ASN A 1 123 ? -7.496 21.859 -5.223 1 97.31 123 ASN A CA 1
ATOM 1004 C C . ASN A 1 123 ? -7.18 20.375 -5.109 1 97.31 123 ASN A C 1
ATOM 1006 O O . ASN A 1 123 ? -7.246 19.812 -4.02 1 97.31 123 ASN A O 1
ATOM 1010 N N . THR A 1 124 ? -6.785 19.75 -6.207 1 96.88 124 THR A N 1
ATOM 1011 C CA . THR A 1 124 ? -6.582 18.297 -6.242 1 96.88 124 THR A CA 1
ATOM 1012 C C . THR A 1 124 ? -5.383 17.906 -5.391 1 96.88 124 THR A C 1
ATOM 1014 O O . THR A 1 124 ? -5.254 16.734 -4.996 1 96.88 124 THR A O 1
ATOM 1017 N N . THR A 1 125 ? -4.422 18.797 -5.125 1 98.19 125 THR A N 1
ATOM 1018 C CA . THR A 1 125 ? -3.33 18.516 -4.199 1 98.19 125 THR A CA 1
ATOM 1019 C C . THR A 1 125 ? -3.865 18.266 -2.791 1 98.19 125 THR A C 1
ATOM 1021 O O . THR A 1 125 ? -3.434 17.328 -2.115 1 98.19 125 THR A O 1
ATOM 1024 N N . LEU A 1 126 ? -4.848 19.047 -2.428 1 98.5 126 LEU A N 1
ATOM 1025 C CA . LEU A 1 126 ? -5.469 18.844 -1.124 1 98.5 126 LEU A CA 1
ATOM 1026 C C . LEU A 1 126 ? -6.215 17.516 -1.085 1 98.5 126 LEU A C 1
ATOM 1028 O O . LEU A 1 126 ? -6.133 16.781 -0.097 1 98.5 126 LEU A O 1
ATOM 1032 N N . HIS A 1 127 ? -6.934 17.25 -2.193 1 97.06 127 HIS A N 1
ATOM 1033 C CA . HIS A 1 127 ? -7.641 15.984 -2.27 1 97.06 127 HIS A CA 1
ATOM 1034 C C . HIS A 1 127 ? -6.688 14.812 -2.076 1 97.06 127 HIS A C 1
ATOM 1036 O O . HIS A 1 127 ? -6.961 13.906 -1.281 1 97.06 127 HIS A O 1
ATOM 1042 N N . ALA A 1 128 ? -5.586 14.883 -2.77 1 96.88 128 ALA A N 1
ATOM 1043 C CA . ALA A 1 128 ? -4.59 13.82 -2.695 1 96.88 128 ALA A CA 1
ATOM 1044 C C . ALA A 1 128 ? -3.994 13.727 -1.294 1 96.88 128 ALA A C 1
ATOM 1046 O O . ALA A 1 128 ? -3.67 12.633 -0.824 1 96.88 128 ALA A O 1
ATOM 1047 N N . LEU A 1 129 ? -3.828 14.836 -0.587 1 98.44 129 LEU A N 1
ATOM 1048 C CA . LEU A 1 129 ? -3.33 14.828 0.785 1 98.44 129 LEU A CA 1
ATOM 1049 C C . LEU A 1 129 ? -4.305 14.109 1.711 1 98.44 129 LEU A C 1
ATOM 1051 O O . LEU A 1 129 ? -3.885 13.352 2.588 1 98.44 129 LEU A O 1
ATOM 1055 N N . PHE A 1 130 ? -5.594 14.352 1.488 1 98.12 130 PHE A N 1
ATOM 1056 C CA . PHE A 1 130 ? -6.594 13.648 2.283 1 98.12 130 PHE A CA 1
ATOM 1057 C C . PHE A 1 130 ? -6.516 12.141 2.045 1 98.12 130 PHE A C 1
ATOM 1059 O O . PHE A 1 130 ? -6.574 11.352 2.992 1 98.12 130 PHE A O 1
ATOM 1066 N N . ILE A 1 131 ? -6.41 11.805 0.798 1 96.62 131 ILE A N 1
ATOM 1067 C CA . ILE A 1 131 ? -6.352 10.391 0.442 1 96.62 131 ILE A CA 1
ATOM 1068 C C . ILE A 1 131 ? -5.094 9.758 1.038 1 96.62 131 ILE A C 1
ATOM 1070 O O . ILE A 1 131 ? -5.148 8.664 1.606 1 96.62 131 ILE A O 1
ATOM 1074 N N . PHE A 1 132 ? -3.975 10.461 0.886 1 97.44 132 PHE A N 1
ATOM 1075 C CA . PHE A 1 132 ? -2.729 10 1.486 1 97.44 132 PHE A CA 1
ATOM 1076 C C . PHE A 1 132 ? -2.914 9.727 2.975 1 97.44 132 PHE A C 1
ATOM 1078 O O . PHE A 1 132 ? -2.551 8.656 3.463 1 97.44 132 PHE A O 1
ATOM 1085 N N . LYS A 1 133 ? -3.426 10.641 3.662 1 98.44 133 LYS A N 1
ATOM 1086 C CA . LYS A 1 133 ? -3.625 10.508 5.102 1 98.44 133 LYS A CA 1
ATOM 1087 C C . LYS A 1 133 ? -4.5 9.305 5.426 1 98.44 133 LYS A C 1
ATOM 1089 O O . LYS A 1 133 ? -4.176 8.516 6.32 1 98.44 133 LYS A O 1
ATOM 1094 N N . ALA A 1 134 ? -5.621 9.188 4.691 1 97.12 134 ALA A N 1
ATOM 1095 C CA . ALA A 1 134 ? -6.539 8.078 4.91 1 97.12 134 ALA A CA 1
ATOM 1096 C C . ALA A 1 134 ? -5.832 6.734 4.734 1 97.12 134 ALA A C 1
ATOM 1098 O O . ALA A 1 134 ? -6.016 5.82 5.539 1 97.12 134 ALA A O 1
ATOM 1099 N N . LEU A 1 135 ? -5.02 6.668 3.721 1 95.69 135 LEU A N 1
ATOM 1100 C CA . LEU A 1 135 ? -4.328 5.422 3.414 1 95.69 135 LEU A CA 1
ATOM 1101 C C . LEU A 1 135 ? -3.348 5.055 4.523 1 95.69 135 LEU A C 1
ATOM 1103 O O . LEU A 1 135 ? -3.104 3.875 4.781 1 95.69 135 LEU A O 1
ATOM 1107 N N . ILE A 1 136 ? -2.82 6.043 5.199 1 97.25 136 ILE A N 1
ATOM 1108 C CA . ILE A 1 136 ? -1.796 5.789 6.207 1 97.25 136 ILE A CA 1
ATOM 1109 C C . ILE A 1 136 ? -2.457 5.453 7.543 1 97.25 136 ILE A C 1
ATOM 1111 O O . ILE A 1 136 ? -2.113 4.457 8.18 1 97.25 136 ILE A O 1
ATOM 1115 N N . PHE A 1 137 ? -3.531 6.211 7.914 1 97.12 137 PHE A N 1
ATOM 1116 C CA . PHE A 1 137 ? -3.93 6.082 9.312 1 97.12 137 PHE A CA 1
ATOM 1117 C C . PHE A 1 137 ? -5.109 5.125 9.445 1 97.12 137 PHE A C 1
ATOM 1119 O O . PHE A 1 137 ? -5.375 4.613 10.539 1 97.12 137 PHE A O 1
ATOM 1126 N N . HIS A 1 138 ? -5.918 4.902 8.398 1 94.81 138 HIS A N 1
ATOM 1127 C CA . HIS A 1 138 ? -7.137 4.109 8.516 1 94.81 138 HIS A CA 1
ATOM 1128 C C . HIS A 1 138 ? -6.824 2.682 8.953 1 94.81 138 HIS A C 1
ATOM 1130 O O . HIS A 1 138 ? -5.969 2.02 8.367 1 94.81 138 HIS A O 1
ATOM 1136 N N . GLY A 1 139 ? -7.477 2.275 9.953 1 92.81 139 GLY A N 1
ATOM 1137 C CA . GLY A 1 139 ? -7.305 0.917 10.438 1 92.81 139 GLY A CA 1
ATOM 1138 C C . GLY A 1 139 ? -6.164 0.777 11.43 1 92.81 139 GLY A C 1
ATOM 1139 O O . GLY A 1 139 ? -5.934 -0.305 11.969 1 92.81 139 GLY A O 1
ATOM 1140 N N . VAL A 1 140 ? -5.387 1.74 11.648 1 94.81 140 VAL A N 1
ATOM 1141 C CA . VAL A 1 140 ? -4.293 1.708 12.617 1 94.81 140 VAL A CA 1
ATOM 1142 C C . VAL A 1 140 ? -4.855 1.798 14.039 1 94.81 140 VAL A C 1
ATOM 1144 O O . VAL A 1 140 ? -5.719 2.633 14.32 1 94.81 140 VAL A O 1
ATOM 1147 N N . SER A 1 141 ? -4.41 0.884 14.836 1 94.81 141 SER A N 1
ATOM 1148 C CA . SER A 1 141 ? -4.793 0.939 16.25 1 94.81 141 SER A CA 1
ATOM 1149 C C . SER A 1 141 ? -4.074 2.072 16.969 1 94.81 141 SER A C 1
ATOM 1151 O O . SER A 1 141 ? -2.896 2.33 16.719 1 94.81 141 SER A O 1
ATOM 1153 N N . PHE A 1 142 ? -4.781 2.723 17.844 1 95.81 142 PHE A N 1
ATOM 1154 C CA . PHE A 1 142 ? -4.215 3.803 18.641 1 95.81 142 PHE A CA 1
ATOM 1155 C C . PHE A 1 142 ? -4.938 3.924 19.984 1 95.81 142 PHE A C 1
ATOM 1157 O O . PHE A 1 142 ? -6.016 3.355 20.156 1 95.81 142 PHE A O 1
ATOM 1164 N N . LYS A 1 143 ? -4.301 4.516 20.906 1 93.75 143 LYS A N 1
ATOM 1165 C CA . LYS A 1 143 ? -4.902 4.711 22.234 1 93.75 143 LYS A CA 1
ATOM 1166 C C . LYS A 1 143 ? -6.145 5.59 22.141 1 93.75 143 LYS A C 1
ATOM 1168 O O . LYS A 1 143 ? -6.113 6.66 21.531 1 93.75 143 LYS A O 1
ATOM 1173 N N . GLN A 1 144 ? -7.199 5.094 22.719 1 94.75 144 GLN A N 1
ATOM 1174 C CA . GLN A 1 144 ? -8.453 5.848 22.688 1 94.75 144 GLN A CA 1
ATOM 1175 C C . GLN A 1 144 ? -8.453 6.945 23.734 1 94.75 144 GLN A C 1
ATOM 1177 O O . GLN A 1 144 ? -7.91 6.773 24.828 1 94.75 144 GLN A O 1
ATOM 1182 N N . ARG A 1 145 ? -9.055 8.055 23.453 1 93.88 145 ARG A N 1
ATOM 1183 C CA . ARG A 1 145 ? -9.211 9.203 24.344 1 93.88 145 ARG A CA 1
ATOM 1184 C C . ARG A 1 145 ? -10.617 9.258 24.922 1 93.88 145 ARG A C 1
ATOM 1186 O O . ARG A 1 145 ? -11.547 8.656 24.391 1 93.88 145 ARG A O 1
ATOM 1193 N N . PRO A 1 146 ? -10.727 9.906 26.062 1 92.94 146 PRO A N 1
ATOM 1194 C CA . PRO A 1 146 ? -12.055 9.992 26.672 1 92.94 146 PRO A CA 1
ATOM 1195 C C . PRO A 1 146 ? -13.016 10.867 25.875 1 92.94 146 PRO A C 1
ATOM 1197 O O . PRO A 1 146 ? -12.586 11.828 25.234 1 92.94 146 PRO A O 1
ATOM 1200 N N . LYS A 1 147 ? -14.305 10.492 25.922 1 95 147 LYS A N 1
ATOM 1201 C CA . LYS A 1 147 ? -15.438 11.289 25.453 1 95 147 LYS A CA 1
ATOM 1202 C C . LYS A 1 147 ? -15.438 11.398 23.922 1 95 147 LYS A C 1
ATOM 1204 O O . LYS A 1 147 ? -15.789 12.438 23.375 1 95 147 LYS A O 1
ATOM 1209 N N . LEU A 1 148 ? -14.945 10.461 23.297 1 96.5 148 LEU A N 1
ATOM 1210 C CA . LEU A 1 148 ? -15.07 10.32 21.859 1 96.5 148 LEU A CA 1
ATOM 1211 C C . LEU A 1 148 ? -15.836 9.055 21.5 1 96.5 148 LEU A C 1
ATOM 1213 O O . LEU A 1 148 ? -15.852 8.094 22.266 1 96.5 148 LEU A O 1
ATOM 1217 N N . ASN A 1 149 ? -16.531 9.055 20.375 1 97.31 149 ASN A N 1
ATOM 1218 C CA . ASN A 1 149 ? -17.281 7.906 19.891 1 97.31 149 ASN A CA 1
ATOM 1219 C C . ASN A 1 149 ? -16.422 6.988 19.031 1 97.31 149 ASN A C 1
ATOM 1221 O O . ASN A 1 149 ? -16.359 7.156 17.812 1 97.31 149 ASN A O 1
ATOM 1225 N N . TYR A 1 150 ? -15.844 5.949 19.578 1 96.12 150 TYR A N 1
ATOM 1226 C CA . TYR A 1 150 ? -14.945 5.055 18.859 1 96.12 150 TYR A CA 1
ATOM 1227 C C . TYR A 1 150 ? -15.711 3.891 18.25 1 96.12 150 TYR A C 1
ATOM 1229 O O . TYR A 1 150 ? -15.117 2.998 17.641 1 96.12 150 TYR A O 1
ATOM 1237 N N . GLU A 1 151 ? -17.047 3.91 18.328 1 95.31 151 GLU A N 1
ATOM 1238 C CA . GLU A 1 151 ? -17.859 2.869 17.719 1 95.31 151 GLU A CA 1
ATOM 1239 C C . GLU A 1 151 ? -18.047 3.125 16.219 1 95.31 151 GLU A C 1
ATOM 1241 O O . GLU A 1 151 ? -18.312 2.193 15.453 1 95.31 151 GLU A O 1
ATOM 1246 N N . THR A 1 152 ? -17.953 4.367 15.828 1 95.81 152 THR A N 1
ATOM 1247 C CA . THR A 1 152 ? -18.094 4.707 14.414 1 95.81 152 THR A CA 1
ATOM 1248 C C . THR A 1 152 ? -16.781 4.523 13.672 1 95.81 152 THR A C 1
ATOM 1250 O O . THR A 1 152 ? -15.703 4.621 14.266 1 95.81 152 THR A O 1
ATOM 1253 N N . GLU A 1 153 ? -16.828 4.32 12.344 1 94.56 153 GLU A N 1
ATOM 1254 C CA . GLU A 1 153 ? -15.633 4.227 11.508 1 94.56 153 GLU A CA 1
ATOM 1255 C C . GLU A 1 153 ? -15.203 5.605 11.008 1 94.56 153 GLU A C 1
ATOM 1257 O O . GLU A 1 153 ? -14.094 5.762 10.492 1 94.56 153 GLU A O 1
ATOM 1262 N N . ASN A 1 154 ? -16.031 6.574 11.211 1 96.44 154 ASN A N 1
ATOM 1263 C CA . ASN A 1 154 ? -15.812 7.898 10.633 1 96.44 154 ASN A CA 1
ATOM 1264 C C . ASN A 1 154 ? -14.875 8.734 11.492 1 96.44 154 ASN A C 1
ATOM 1266 O O . ASN A 1 154 ? -14.758 8.508 12.695 1 96.44 154 ASN A O 1
ATOM 1270 N N . PHE A 1 155 ? -14.211 9.578 10.93 1 98.44 155 PHE A N 1
ATOM 1271 C CA . PHE A 1 155 ? -13.359 10.57 11.578 1 98.44 155 PHE A CA 1
ATOM 1272 C C . PHE A 1 155 ? -13.703 11.977 11.102 1 98.44 155 PHE A C 1
ATOM 1274 O O . PHE A 1 155 ? -14.047 12.172 9.938 1 98.44 155 PHE A O 1
ATOM 1281 N N . ILE A 1 156 ? -13.586 12.93 11.969 1 97.88 156 ILE A N 1
ATOM 1282 C CA . ILE A 1 156 ? -13.719 14.344 11.625 1 97.88 156 ILE A CA 1
ATOM 1283 C C . ILE A 1 156 ? -12.336 14.969 11.492 1 97.88 156 ILE A C 1
ATOM 1285 O O . ILE A 1 156 ? -11.469 14.758 12.344 1 97.88 156 ILE A O 1
ATOM 1289 N N . CYS A 1 157 ? -12.148 15.672 10.445 1 98.25 157 CYS A N 1
ATOM 1290 C CA . CYS A 1 157 ? -10.891 16.375 10.219 1 98.25 157 CYS A CA 1
ATOM 1291 C C . CYS A 1 157 ? -11.109 17.875 10.117 1 98.25 157 CYS A C 1
ATOM 1293 O O . CYS A 1 157 ? -11.797 18.344 9.211 1 98.25 157 CYS A O 1
ATOM 1295 N N . THR A 1 158 ? -10.617 18.594 11.039 1 97.25 158 THR A N 1
ATOM 1296 C CA . THR A 1 158 ? -10.555 20.047 10.914 1 97.25 158 THR A CA 1
ATOM 1297 C C . THR A 1 158 ? -9.258 20.484 10.234 1 97.25 158 THR A C 1
ATOM 1299 O O . THR A 1 158 ? -8.172 20.25 10.758 1 97.25 158 THR A O 1
ATOM 1302 N N . LEU A 1 159 ? -9.414 21.062 9.094 1 98.25 159 LEU A N 1
ATOM 1303 C CA . LEU A 1 159 ? -8.281 21.547 8.305 1 98.25 159 LEU A CA 1
ATOM 1304 C C . LEU A 1 159 ? -8.031 23.031 8.547 1 98.25 159 LEU A C 1
ATOM 1306 O O . LEU A 1 159 ? -8.969 23.828 8.531 1 98.25 159 LEU A O 1
ATOM 1310 N N . PHE A 1 160 ? -6.75 23.359 8.789 1 97.06 160 PHE A N 1
ATOM 1311 C CA . PHE A 1 160 ? -6.344 24.766 8.875 1 97.06 160 PHE A CA 1
ATOM 1312 C C . PHE A 1 160 ? -5.336 25.109 7.785 1 97.06 160 PHE A C 1
ATOM 1314 O O . PHE A 1 160 ? -4.418 24.328 7.516 1 97.06 160 PHE A O 1
ATOM 1321 N N . ASN A 1 161 ? -5.57 26.125 7.098 1 98.19 161 ASN A N 1
ATOM 1322 C CA . ASN A 1 161 ? -4.543 26.859 6.371 1 98.19 161 ASN A CA 1
ATOM 1323 C C . ASN A 1 161 ? -4.016 28.031 7.188 1 98.19 161 ASN A C 1
ATOM 1325 O O . ASN A 1 161 ? -4.758 28.984 7.477 1 98.19 161 ASN A O 1
ATOM 1329 N N . LEU A 1 162 ? -2.744 27.938 7.574 1 97.31 162 LEU A N 1
ATOM 1330 C CA . LEU A 1 162 ? -2.219 28.875 8.555 1 97.31 162 LEU A CA 1
ATOM 1331 C C . LEU A 1 162 ? -0.945 29.547 8.039 1 97.31 162 LEU A C 1
ATOM 1333 O O . LEU A 1 162 ? -0.066 28.875 7.492 1 97.31 162 LEU A O 1
ATOM 1337 N N . ARG A 1 163 ? -0.918 30.891 8.172 1 97.75 163 ARG A N 1
ATOM 1338 C CA . ARG A 1 163 ? 0.312 31.641 7.98 1 97.75 163 ARG A CA 1
ATOM 1339 C C . ARG A 1 163 ? 0.792 32.25 9.297 1 97.75 163 ARG A C 1
ATOM 1341 O O . ARG A 1 163 ? 0.065 33.031 9.938 1 97.75 163 ARG A O 1
ATOM 1348 N N . THR A 1 164 ? 1.936 31.859 9.711 1 97.44 164 THR A N 1
ATOM 1349 C CA . THR A 1 164 ? 2.59 32.5 10.844 1 97.44 164 THR A CA 1
ATOM 1350 C C . THR A 1 164 ? 3.447 33.688 10.375 1 97.44 164 THR A C 1
ATOM 1352 O O . THR A 1 164 ? 4.207 33.562 9.414 1 97.44 164 THR A O 1
ATOM 1355 N N . VAL A 1 165 ? 3.359 34.844 11.094 1 96.75 165 VAL A N 1
ATOM 1356 C CA . VAL A 1 165 ? 4.043 36.031 10.656 1 96.75 165 VAL A CA 1
ATOM 1357 C C . VAL A 1 165 ? 4.938 36.562 11.781 1 96.75 165 VAL A C 1
ATOM 1359 O O . VAL A 1 165 ? 4.504 36.656 12.93 1 96.75 165 VAL A O 1
ATOM 1362 N N . THR A 1 166 ? 6.172 36.781 11.453 1 97.19 166 THR A N 1
ATOM 1363 C CA . THR A 1 166 ? 7.09 37.562 12.281 1 97.19 166 THR A CA 1
ATOM 1364 C C . THR A 1 166 ? 7.363 38.938 11.648 1 97.19 166 THR A C 1
ATOM 1366 O O . THR A 1 166 ? 7.598 39.031 10.445 1 97.19 166 THR A O 1
ATOM 1369 N N . ASN A 1 167 ? 7.25 39.906 12.477 1 94.31 167 ASN A N 1
ATOM 1370 C CA . ASN A 1 167 ? 7.621 41.219 12.016 1 94.31 167 ASN A CA 1
ATOM 1371 C C . ASN A 1 167 ? 8.422 42 13.07 1 94.31 167 ASN A C 1
ATOM 1373 O O . ASN A 1 167 ? 8.961 41.375 14 1 94.31 167 ASN A O 1
ATOM 1377 N N . LYS A 1 168 ? 8.594 43.312 12.883 1 92.56 168 LYS A N 1
ATOM 1378 C CA . LYS A 1 168 ? 9.461 44.125 13.734 1 92.56 168 LYS A CA 1
ATOM 1379 C C . LYS A 1 168 ? 8.938 44.156 15.172 1 92.56 168 LYS A C 1
ATOM 1381 O O . LYS A 1 168 ? 9.711 44.281 16.125 1 92.56 168 LYS A O 1
ATOM 1386 N N . ASP A 1 169 ? 7.699 43.938 15.352 1 91.06 169 ASP A N 1
ATOM 1387 C CA . ASP A 1 169 ? 7.074 44.125 16.656 1 91.06 169 ASP A CA 1
ATOM 1388 C C . ASP A 1 169 ? 6.754 42.781 17.312 1 91.06 169 ASP A C 1
ATOM 1390 O O . ASP A 1 169 ? 6.586 42.688 18.531 1 91.06 169 ASP A O 1
ATOM 1394 N N . LEU A 1 170 ? 6.621 41.781 16.422 1 91.44 170 LEU A N 1
ATOM 1395 C CA . LEU A 1 170 ? 6.102 40.531 16.938 1 91.44 170 LEU A CA 1
ATOM 1396 C C . LEU A 1 170 ? 6.852 39.344 16.344 1 91.44 170 LEU A C 1
ATOM 1398 O O . LEU A 1 170 ? 7.133 39.312 15.148 1 91.44 170 LEU A O 1
ATOM 1402 N N . ILE A 1 171 ? 7.133 38.375 17.266 1 93.75 171 ILE A N 1
ATOM 1403 C CA . ILE A 1 171 ? 7.715 37.125 16.828 1 93.75 171 ILE A CA 1
ATOM 1404 C C . ILE A 1 171 ? 6.605 36.094 16.609 1 93.75 171 ILE A C 1
ATOM 1406 O O . ILE A 1 171 ? 5.758 35.875 17.469 1 93.75 171 ILE A O 1
ATOM 1410 N N . GLY A 1 172 ? 6.574 35.562 15.414 1 94.75 172 GLY A N 1
ATOM 1411 C CA . GLY A 1 172 ? 5.602 34.531 15.102 1 94.75 172 GLY A CA 1
ATOM 1412 C C . GLY A 1 172 ? 5.91 33.188 15.773 1 94.75 172 GLY A C 1
ATOM 1413 O O . GLY A 1 172 ? 6.984 32.625 15.562 1 94.75 172 GLY A O 1
ATOM 1414 N N . GLU A 1 173 ? 4.996 32.688 16.516 1 92.62 173 GLU A N 1
ATOM 1415 C CA . GLU A 1 173 ? 5.117 31.406 17.219 1 92.62 173 GLU A CA 1
ATOM 1416 C C . GLU A 1 173 ? 4.051 30.422 16.75 1 92.62 173 GLU A C 1
ATOM 1418 O O . GLU A 1 173 ? 2.9 30.5 17.188 1 92.62 173 GLU A O 1
ATOM 1423 N N . PRO A 1 174 ? 4.496 29.438 15.953 1 92.25 174 PRO A N 1
ATOM 1424 C CA . PRO A 1 174 ? 3.504 28.453 15.484 1 92.25 174 PRO A CA 1
ATOM 1425 C C . PRO A 1 174 ? 2.838 27.703 16.625 1 92.25 174 PRO A C 1
ATOM 1427 O O . PRO A 1 174 ? 1.682 27.281 16.516 1 92.25 174 PRO A O 1
ATOM 1430 N N . ALA A 1 175 ? 3.584 27.5 17.688 1 89.31 175 ALA A N 1
ATOM 1431 C CA . ALA A 1 175 ? 3.064 26.844 18.875 1 89.31 175 ALA A CA 1
ATOM 1432 C C . ALA A 1 175 ? 3.395 27.641 20.141 1 89.31 175 ALA A C 1
ATOM 1434 O O . ALA A 1 175 ? 4.219 27.219 20.953 1 89.31 175 ALA A O 1
ATOM 1435 N N . LEU A 1 176 ? 2.652 28.641 20.312 1 86.06 176 LEU A N 1
ATOM 1436 C CA . LEU A 1 176 ? 2.854 29.547 21.453 1 86.06 176 LEU A CA 1
ATOM 1437 C C . LEU A 1 176 ? 2.668 28.797 22.766 1 86.06 176 LEU A C 1
ATOM 1439 O O . LEU A 1 176 ? 3.295 29.141 23.766 1 86.06 176 LEU A O 1
ATOM 1443 N N . GLU A 1 177 ? 1.903 27.719 22.75 1 87 177 GLU A N 1
ATOM 1444 C CA . GLU A 1 177 ? 1.574 26.938 23.938 1 87 177 GLU A CA 1
ATOM 1445 C C . GLU A 1 177 ? 2.752 26.078 24.375 1 87 177 GLU A C 1
ATOM 1447 O O . GLU A 1 177 ? 2.746 25.516 25.484 1 87 177 GLU A O 1
ATOM 1452 N N . GLY A 1 178 ? 3.814 26.016 23.562 1 93.44 178 GLY A N 1
ATOM 1453 C CA . GLY A 1 178 ? 4.93 25.141 23.891 1 93.44 178 GLY A CA 1
ATOM 1454 C C . GLY A 1 178 ? 4.617 23.672 23.703 1 93.44 178 GLY A C 1
ATOM 1455 O O . GLY A 1 178 ? 3.936 23.297 22.75 1 93.44 178 GLY A O 1
ATOM 1456 N N . VAL A 1 179 ? 5.168 22.922 24.547 1 95.06 179 VAL A N 1
ATOM 1457 C CA . VAL A 1 179 ? 4.941 21.484 24.484 1 95.06 179 VAL A CA 1
ATOM 1458 C C . VAL A 1 179 ? 3.457 21.172 24.688 1 95.06 179 VAL A C 1
ATOM 1460 O O . VAL A 1 179 ? 2.838 21.672 25.625 1 95.06 179 VAL A O 1
ATOM 1463 N N . HIS A 1 180 ? 2.883 20.391 23.781 1 94.19 180 HIS A N 1
ATOM 1464 C CA . HIS A 1 180 ? 1.455 20.109 23.875 1 94.19 180 HIS A CA 1
ATOM 1465 C C . HIS A 1 180 ? 1.08 18.922 22.984 1 94.19 180 HIS A C 1
ATOM 1467 O O . HIS A 1 180 ? 1.931 18.359 22.297 1 94.19 180 HIS A O 1
ATOM 1473 N N . SER A 1 181 ? -0.142 18.469 23.094 1 93.19 181 SER A N 1
ATOM 1474 C CA . SER A 1 181 ? -0.889 17.703 22.094 1 93.19 181 SER A CA 1
ATOM 1475 C C . SER A 1 181 ? -2.023 18.531 21.5 1 93.19 181 SER A C 1
ATOM 1477 O O . SER A 1 181 ? -2.453 19.531 22.109 1 93.19 181 SER A O 1
ATOM 1479 N N . ASP A 1 182 ? -2.424 18.172 20.359 1 92.5 182 ASP A N 1
ATOM 1480 C CA . ASP A 1 182 ? -3.424 18.969 19.656 1 92.5 182 ASP A CA 1
ATOM 1481 C C . ASP A 1 182 ? -4.836 18.562 20.062 1 92.5 182 ASP A C 1
ATOM 1483 O O . ASP A 1 182 ? -5.816 19.125 19.562 1 92.5 182 ASP A O 1
ATOM 1487 N N . GLY A 1 183 ? -4.938 17.562 20.906 1 91.69 183 GLY A N 1
ATOM 1488 C CA . GLY A 1 183 ? -6.254 17.141 21.359 1 91.69 183 GLY A CA 1
ATOM 1489 C C . GLY A 1 183 ? -7.023 16.359 20.297 1 91.69 183 GLY A C 1
ATOM 1490 O O . GLY A 1 183 ? -8.25 16.438 20.25 1 91.69 183 GLY A O 1
ATOM 1491 N N . VAL A 1 184 ? -6.34 15.727 19.391 1 95.88 184 VAL A N 1
ATOM 1492 C CA . VAL A 1 184 ? -6.949 14.906 18.359 1 95.88 184 VAL A CA 1
ATOM 1493 C C . VAL A 1 184 ? -6.262 13.547 18.297 1 95.88 184 VAL A C 1
ATOM 1495 O O . VAL A 1 184 ? -5.352 13.273 19.078 1 95.88 184 VAL A O 1
ATOM 1498 N N . ASP A 1 185 ? -6.785 12.633 17.422 1 97 185 ASP A N 1
ATOM 1499 C CA . ASP A 1 185 ? -6.199 11.305 17.312 1 97 185 ASP A CA 1
ATOM 1500 C C . ASP A 1 185 ? -4.969 11.328 16.406 1 97 185 ASP A C 1
ATOM 1502 O O . ASP A 1 185 ? -3.932 10.75 16.75 1 97 185 ASP A O 1
ATOM 1506 N N . PHE A 1 186 ? -5.086 11.992 15.289 1 98.25 186 PHE A N 1
ATOM 1507 C CA . PHE A 1 186 ? -3.992 12.109 14.328 1 98.25 186 PHE A CA 1
ATOM 1508 C C . PHE A 1 186 ? -3.779 13.562 13.922 1 98.25 186 PHE A C 1
ATOM 1510 O O . PHE A 1 186 ? -4.742 14.281 13.641 1 98.25 186 PHE A O 1
ATOM 1517 N N . THR A 1 187 ? -2.564 14.008 13.906 1 98.44 187 THR A N 1
ATOM 1518 C CA . THR A 1 187 ? -2.188 15.312 13.391 1 98.44 187 THR A CA 1
ATOM 1519 C C . THR A 1 187 ? -1.279 15.172 12.172 1 98.44 187 THR A C 1
ATOM 1521 O O . THR A 1 187 ? -0.359 14.352 12.172 1 98.44 187 THR A O 1
ATOM 1524 N N . MET A 1 188 ? -1.6 15.852 11.141 1 98.81 188 MET A N 1
ATOM 1525 C CA . MET A 1 188 ? -0.744 15.953 9.961 1 98.81 188 MET A CA 1
ATOM 1526 C C . MET A 1 188 ? -0.478 17.406 9.602 1 98.81 188 MET A C 1
ATOM 1528 O O . MET A 1 188 ? -1.392 18.234 9.617 1 98.81 188 MET A O 1
ATOM 1532 N N . THR A 1 189 ? 0.765 17.797 9.414 1 98.88 189 THR A N 1
ATOM 1533 C CA . THR A 1 189 ? 1.146 19.125 8.969 1 98.88 189 THR A CA 1
ATOM 1534 C C . THR A 1 189 ? 1.885 19.062 7.633 1 98.88 189 THR A C 1
ATOM 1536 O O . THR A 1 189 ? 2.76 18.219 7.441 1 98.88 189 THR A O 1
ATOM 1539 N N . THR A 1 190 ? 1.516 19.859 6.723 1 98.94 190 THR A N 1
ATOM 1540 C CA . THR A 1 190 ? 2.125 19.922 5.398 1 98.94 190 THR A CA 1
ATOM 1541 C C . THR A 1 190 ? 2.592 21.344 5.094 1 98.94 190 THR A C 1
ATOM 1543 O O . THR A 1 190 ? 1.809 22.297 5.176 1 98.94 190 THR A O 1
ATOM 1546 N N . TYR A 1 191 ? 3.828 21.453 4.684 1 98.81 191 TYR A N 1
ATOM 1547 C CA . TYR A 1 191 ? 4.477 22.734 4.434 1 98.81 191 TYR A CA 1
ATOM 1548 C C . TYR A 1 191 ? 4.129 23.266 3.045 1 98.81 191 TYR A C 1
ATOM 1550 O O . TYR A 1 191 ? 4.207 22.531 2.061 1 98.81 191 TYR A O 1
ATOM 1558 N N . LEU A 1 192 ? 3.789 24.547 2.979 1 98.75 192 LEU A N 1
ATOM 1559 C CA . LEU A 1 192 ? 3.465 25.141 1.686 1 98.75 192 LEU A CA 1
ATOM 1560 C C . LEU A 1 192 ? 4.555 26.109 1.242 1 98.75 192 LEU A C 1
ATOM 1562 O O . LEU A 1 192 ? 4.789 26.281 0.043 1 98.75 192 LEU A O 1
ATOM 1566 N N . GLY A 1 193 ? 5.145 26.781 2.227 1 98.06 193 GLY A N 1
ATOM 1567 C CA . GLY A 1 193 ? 6.203 27.719 1.867 1 98.06 193 GLY A CA 1
ATOM 1568 C C . GLY A 1 193 ? 6.492 28.734 2.953 1 98.06 193 GLY A C 1
ATOM 1569 O O . GLY A 1 193 ? 5.801 28.781 3.973 1 98.06 193 GLY A O 1
ATOM 1570 N N . SER A 1 194 ? 7.559 29.484 2.752 1 98.06 194 SER A N 1
ATOM 1571 C CA . SER A 1 194 ? 7.961 30.562 3.648 1 98.06 194 SER A CA 1
ATOM 1572 C C . SER A 1 194 ? 8.672 31.688 2.887 1 98.06 194 SER A C 1
ATOM 1574 O O . SER A 1 194 ? 9.164 31.469 1.777 1 98.06 194 SER A O 1
ATOM 1576 N N . GLU A 1 195 ? 8.633 32.844 3.43 1 97.5 195 GLU A N 1
ATOM 1577 C CA . GLU A 1 195 ? 9.375 34 2.953 1 97.5 195 GLU A CA 1
ATOM 1578 C C . GLU A 1 195 ? 10.219 34.594 4.07 1 97.5 195 GLU A C 1
ATOM 1580 O O . GLU A 1 195 ? 9.766 34.719 5.207 1 97.5 195 GLU A O 1
ATOM 1585 N N . ASN A 1 196 ? 11.461 34.969 3.754 1 98.12 196 ASN A N 1
ATOM 1586 C CA . ASN A 1 196 ? 12.344 35.688 4.66 1 98.12 196 ASN A CA 1
ATOM 1587 C C . ASN A 1 196 ? 12.516 34.969 5.984 1 98.12 196 ASN A C 1
ATOM 1589 O O . ASN A 1 196 ? 12.547 35.594 7.047 1 98.12 196 ASN A O 1
ATOM 1593 N N . MET A 1 197 ? 12.461 33.656 5.992 1 97.94 197 MET A N 1
ATOM 1594 C CA . MET A 1 197 ? 12.547 32.844 7.199 1 97.94 197 MET A CA 1
ATOM 1595 C C . MET A 1 197 ? 13.93 32.219 7.34 1 97.94 197 MET A C 1
ATOM 1597 O O . MET A 1 197 ? 14.477 31.688 6.375 1 97.94 197 MET A O 1
ATOM 1601 N N . THR A 1 198 ? 14.492 32.25 8.5 1 97.56 198 THR A N 1
ATOM 1602 C CA . THR A 1 198 ? 15.812 31.688 8.727 1 97.56 198 THR A CA 1
ATOM 1603 C C . THR A 1 198 ? 15.742 30.156 8.703 1 97.56 198 THR A C 1
ATOM 1605 O O . THR A 1 198 ? 14.68 29.578 8.898 1 97.56 198 THR A O 1
ATOM 1608 N N . SER A 1 199 ? 16.891 29.531 8.492 1 96.06 199 SER A N 1
ATOM 1609 C CA . SER A 1 199 ? 16.969 28.078 8.328 1 96.06 199 SER A CA 1
ATOM 1610 C C . SER A 1 199 ? 16.719 27.359 9.656 1 96.06 199 SER A C 1
ATOM 1612 O O . SER A 1 199 ? 16.391 26.172 9.672 1 96.06 199 SER A O 1
ATOM 1614 N N . ASP A 1 200 ? 16.859 28.047 10.773 1 95.31 200 ASP A N 1
ATOM 1615 C CA . ASP A 1 200 ? 16.672 27.422 12.086 1 95.31 200 ASP A CA 1
ATOM 1616 C C . ASP A 1 200 ? 15.289 27.719 12.648 1 95.31 200 ASP A C 1
ATOM 1618 O O . ASP A 1 200 ? 15.047 27.531 13.844 1 95.31 200 ASP A O 1
ATOM 1622 N N . SER A 1 201 ? 14.406 28.203 11.789 1 97.38 201 SER A N 1
ATOM 1623 C CA . SER A 1 201 ? 13.047 28.516 12.211 1 97.38 201 SER A CA 1
ATOM 1624 C C . SER A 1 201 ? 12.156 27.281 12.195 1 97.38 201 SER A C 1
ATOM 1626 O O . SER A 1 201 ? 12.414 26.344 11.43 1 97.38 201 SER A O 1
ATOM 1628 N N . ALA A 1 202 ? 11.109 27.266 13.055 1 97.56 202 ALA A N 1
ATOM 1629 C CA . ALA A 1 202 ? 9.953 26.375 13.016 1 97.56 202 ALA A CA 1
ATOM 1630 C C . ALA A 1 202 ? 10.391 24.906 13.016 1 97.56 202 ALA A C 1
ATOM 1632 O O . ALA A 1 202 ? 9.938 24.125 12.18 1 97.56 202 ALA A O 1
ATOM 1633 N N . GLU A 1 203 ? 11.32 24.609 13.859 1 97.88 203 GLU A N 1
ATOM 1634 C CA . GLU A 1 203 ? 11.68 23.219 14.109 1 97.88 203 GLU A CA 1
ATOM 1635 C C . GLU A 1 203 ? 10.664 22.531 15.031 1 97.88 203 GLU A C 1
ATOM 1637 O O . GLU A 1 203 ? 10.258 23.109 16.047 1 97.88 203 GLU A O 1
ATOM 1642 N N . THR A 1 204 ? 10.195 21.391 14.602 1 98.19 204 THR A N 1
ATOM 1643 C CA . THR A 1 204 ? 9.266 20.609 15.406 1 98.19 204 THR A CA 1
ATOM 1644 C C . THR A 1 204 ? 10.023 19.594 16.266 1 98.19 204 THR A C 1
ATOM 1646 O O . THR A 1 204 ? 10.766 18.766 15.734 1 98.19 204 THR A O 1
ATOM 1649 N N . PHE A 1 205 ? 9.812 19.672 17.547 1 97.75 205 PHE A N 1
ATOM 1650 C CA . PHE A 1 205 ? 10.391 18.719 18.484 1 97.75 205 PHE A CA 1
ATOM 1651 C C . PHE A 1 205 ? 9.336 17.75 18.984 1 97.75 205 PHE A C 1
ATOM 1653 O O . PHE A 1 205 ? 8.25 18.172 19.391 1 97.75 205 PHE A O 1
ATOM 1660 N N . ILE A 1 206 ? 9.703 16.484 18.906 1 98.06 206 ILE A N 1
ATOM 1661 C CA . ILE A 1 206 ? 8.789 15.453 19.391 1 98.06 206 ILE A CA 1
ATOM 1662 C C . ILE A 1 206 ? 9.234 14.977 20.766 1 98.06 206 ILE A C 1
ATOM 1664 O O . ILE A 1 206 ? 10.422 14.719 21 1 98.06 206 ILE A O 1
ATOM 1668 N N . HIS A 1 207 ? 8.219 14.883 21.672 1 97.56 207 HIS A N 1
ATOM 1669 C CA . HIS A 1 207 ? 8.516 14.547 23.062 1 97.56 207 HIS A CA 1
ATOM 1670 C C . HIS A 1 207 ? 7.719 13.32 23.516 1 97.56 207 HIS A C 1
ATOM 1672 O O . HIS A 1 207 ? 6.633 13.055 23 1 97.56 207 HIS A O 1
ATOM 1678 N N . ASP A 1 208 ? 8.297 12.672 24.469 1 96.5 208 ASP A N 1
ATOM 1679 C CA . ASP A 1 208 ? 7.555 11.633 25.172 1 96.5 208 ASP A CA 1
ATOM 1680 C C . ASP A 1 208 ? 6.289 12.195 25.812 1 96.5 208 ASP A C 1
ATOM 1682 O O . ASP A 1 208 ? 6.254 13.367 26.203 1 96.5 208 ASP A O 1
ATOM 1686 N N . ILE A 1 209 ? 5.336 11.273 25.922 1 94.12 209 ILE A N 1
ATOM 1687 C CA . ILE A 1 209 ? 4.043 11.688 26.453 1 94.12 209 ILE A CA 1
ATOM 1688 C C . ILE A 1 209 ? 4.207 12.156 27.891 1 94.12 209 ILE A C 1
AT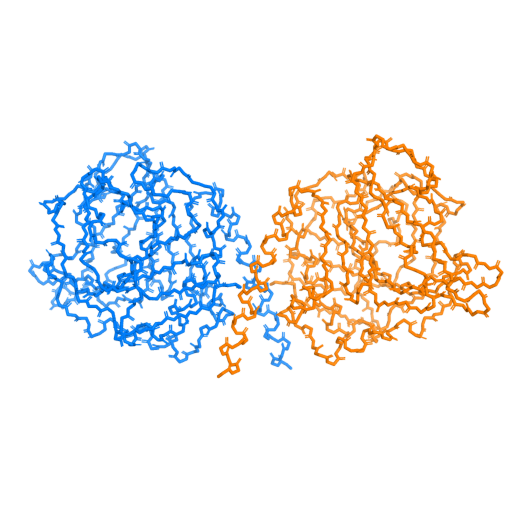OM 1690 O O . ILE A 1 209 ? 3.379 12.914 28.406 1 94.12 209 ILE A O 1
ATOM 1694 N N . ARG A 1 210 ? 5.363 11.836 28.625 1 94.69 210 ARG A N 1
ATOM 1695 C CA . ARG A 1 210 ? 5.633 12.156 30.016 1 94.69 210 ARG A CA 1
ATOM 1696 C C . ARG A 1 210 ? 6.137 13.586 30.172 1 94.69 210 ARG A C 1
ATOM 1698 O O . ARG A 1 210 ? 6.16 14.125 31.281 1 94.69 210 ARG A O 1
ATOM 1705 N N . GLU A 1 211 ? 6.453 14.258 29.031 1 96 211 GLU A N 1
ATOM 1706 C CA . GLU A 1 211 ? 6.949 15.633 29.094 1 96 211 GLU A CA 1
ATOM 1707 C C . GLU A 1 211 ? 5.875 16.578 29.625 1 96 211 GLU A C 1
ATOM 1709 O O . GLU A 1 211 ? 4.695 16.438 29.297 1 96 211 GLU A O 1
ATOM 1714 N N . GLN A 1 212 ? 6.359 17.609 30.328 1 94.12 212 GLN A N 1
ATOM 1715 C CA . GLN A 1 212 ? 5.43 18.578 30.906 1 94.12 212 GLN A CA 1
ATOM 1716 C C . GLN A 1 212 ? 4.867 19.516 29.844 1 94.12 212 GLN A C 1
ATOM 1718 O O . GLN A 1 212 ? 5.602 19.984 28.969 1 94.12 212 GLN A O 1
ATOM 1723 N N . ASN A 1 213 ? 3.564 19.75 29.906 1 91.94 213 ASN A N 1
ATOM 1724 C CA . ASN A 1 213 ? 2.928 20.672 28.984 1 91.94 213 ASN A CA 1
ATOM 1725 C C . ASN A 1 213 ? 3.43 22.109 29.188 1 91.94 213 ASN A C 1
ATOM 1727 O O . ASN A 1 213 ? 3.893 22.453 30.266 1 91.94 213 ASN A O 1
ATOM 1731 N N . ALA A 1 214 ? 3.371 22.875 28.141 1 91.81 214 ALA A N 1
ATOM 1732 C CA . ALA A 1 214 ? 3.496 24.328 28.156 1 91.81 214 ALA A CA 1
ATOM 1733 C C . ALA A 1 214 ? 4.957 24.75 28.281 1 91.81 214 ALA A C 1
ATOM 1735 O O . ALA A 1 214 ? 5.273 25.953 28.234 1 91.81 214 ALA A O 1
ATOM 1736 N N . LEU A 1 215 ? 5.809 23.766 28.453 1 93.19 215 LEU A N 1
ATOM 1737 C CA . LEU A 1 215 ? 7.223 24.125 28.406 1 93.19 215 LEU A CA 1
ATOM 1738 C C . LEU A 1 215 ? 7.609 24.656 27.031 1 93.19 215 LEU A C 1
ATOM 1740 O O . LEU A 1 215 ? 7.137 24.141 26.016 1 93.19 215 LEU A O 1
ATOM 1744 N N . ARG A 1 216 ? 8.461 25.594 27.125 1 92.88 216 ARG A N 1
ATOM 1745 C CA . ARG A 1 216 ? 8.992 26.078 25.859 1 92.88 216 ARG A CA 1
ATOM 1746 C C . ARG A 1 216 ? 9.859 25.016 25.188 1 92.88 216 ARG A C 1
ATOM 1748 O O . ARG A 1 216 ? 10.484 24.188 25.875 1 92.88 216 ARG A O 1
ATOM 1755 N N . TRP A 1 217 ? 10 25.125 23.859 1 91.5 217 TRP A N 1
ATOM 1756 C CA . TRP A 1 217 ? 10.664 24.125 23.047 1 91.5 217 TRP A CA 1
ATOM 1757 C C . TRP A 1 217 ? 12.109 23.922 23.5 1 91.5 217 TRP A C 1
ATOM 1759 O O . TRP A 1 217 ? 12.664 22.828 23.359 1 91.5 217 TRP A O 1
ATOM 1769 N N . ASN A 1 218 ? 12.758 25.016 24.047 1 92.25 218 ASN A N 1
ATOM 1770 C CA . ASN A 1 218 ? 14.164 24.938 24.422 1 92.25 218 ASN A CA 1
ATOM 1771 C C . ASN A 1 218 ? 14.336 24.734 25.922 1 92.25 218 ASN A C 1
ATOM 1773 O O . ASN A 1 218 ? 15.43 24.922 26.453 1 92.25 218 ASN A O 1
ATOM 1777 N N . GLN A 1 219 ? 13.273 24.391 26.594 1 95.12 219 GLN A N 1
ATOM 1778 C CA . GLN A 1 219 ? 13.32 24.156 28.047 1 95.12 219 GLN A CA 1
ATOM 1779 C C . GLN A 1 219 ? 12.875 22.734 28.375 1 95.12 219 GLN A C 1
ATOM 1781 O O . GLN A 1 219 ? 12.562 22.438 29.531 1 95.12 219 GLN A O 1
ATOM 1786 N N . THR A 1 220 ? 12.914 21.906 27.422 1 95.25 220 THR A N 1
ATOM 1787 C CA . THR A 1 220 ? 12.391 20.562 27.594 1 95.25 220 THR A CA 1
ATOM 1788 C C . THR A 1 220 ? 13.453 19.625 28.172 1 95.25 220 THR A C 1
ATOM 1790 O O . THR A 1 220 ? 14.641 19.953 28.156 1 95.25 220 THR A O 1
ATOM 1793 N N . ASN A 1 221 ? 12.992 18.547 28.734 1 96.19 221 ASN A N 1
ATOM 1794 C CA . ASN A 1 221 ? 13.867 17.5 29.281 1 96.19 221 ASN A CA 1
ATOM 1795 C C . ASN A 1 221 ? 14.445 16.625 28.172 1 96.19 221 ASN A C 1
ATOM 1797 O O . ASN A 1 221 ? 13.711 15.914 27.484 1 96.19 221 ASN A O 1
ATOM 1801 N N . PRO A 1 222 ? 15.742 16.625 28.031 1 94.88 222 PRO A N 1
ATOM 1802 C CA . PRO A 1 222 ? 16.359 15.836 26.969 1 94.88 222 PRO A CA 1
ATOM 1803 C C . PRO A 1 222 ? 16.031 14.352 27.047 1 94.88 222 PRO A C 1
ATOM 1805 O O . PRO A 1 222 ? 16 13.664 26.016 1 94.88 222 PRO A O 1
ATOM 1808 N N . GLU A 1 223 ? 15.75 13.836 28.219 1 96.5 223 GLU A N 1
ATOM 1809 C CA . GLU A 1 223 ? 15.422 12.43 28.391 1 96.5 223 GLU A CA 1
ATOM 1810 C C . GLU A 1 223 ? 14.109 12.078 27.688 1 96.5 223 GLU A C 1
ATOM 1812 O O . GLU A 1 223 ? 13.859 10.914 27.375 1 96.5 223 GLU A O 1
ATOM 1817 N N . TYR A 1 224 ? 13.305 13.117 27.406 1 97.19 224 TYR A N 1
ATOM 1818 C CA . TYR A 1 224 ? 11.992 12.883 26.812 1 97.19 224 TYR A CA 1
ATOM 1819 C C . TYR A 1 224 ? 11.984 13.258 25.344 1 97.19 224 TYR A C 1
ATOM 1821 O O . TYR A 1 224 ? 10.93 13.305 24.719 1 97.19 224 TYR A O 1
ATOM 1829 N N . SER A 1 225 ? 13.188 13.539 24.875 1 96.62 225 SER A N 1
ATOM 1830 C CA . SER A 1 225 ? 13.281 13.898 23.453 1 96.62 225 SER A CA 1
ATOM 1831 C C . SER A 1 225 ? 13.203 12.656 22.562 1 96.62 225 SER A C 1
ATOM 1833 O O . SER A 1 225 ? 13.992 11.727 22.719 1 96.62 225 SER A O 1
ATOM 1835 N N . LEU A 1 226 ? 12.273 12.664 21.625 1 96.88 226 LEU A N 1
ATOM 1836 C CA . LEU A 1 226 ? 12.078 11.492 20.766 1 96.88 226 LEU A CA 1
ATOM 1837 C C . LEU A 1 226 ? 12.5 11.789 19.328 1 96.88 226 LEU A C 1
ATOM 1839 O O . LEU A 1 226 ? 12.664 10.875 18.531 1 96.88 226 LEU A O 1
ATOM 1843 N N . GLY A 1 227 ? 12.586 13.055 18.969 1 96.69 227 GLY A N 1
ATOM 1844 C CA . GLY A 1 227 ? 12.992 13.375 17.609 1 96.69 227 GLY A CA 1
ATOM 1845 C C . GLY A 1 227 ? 12.812 14.836 17.266 1 96.69 227 GLY A C 1
ATOM 1846 O O . GLY A 1 227 ? 12.242 15.602 18.047 1 96.69 227 GLY A O 1
ATOM 1847 N N . ARG A 1 228 ? 13.406 15.188 16.156 1 97.12 228 ARG A N 1
ATOM 1848 C CA . ARG A 1 228 ? 13.359 16.547 15.617 1 97.12 228 ARG A CA 1
ATOM 1849 C C . ARG A 1 228 ? 13.086 16.531 14.117 1 97.12 228 ARG A C 1
ATOM 1851 O O . ARG A 1 228 ? 13.711 15.773 13.375 1 97.12 228 ARG A O 1
ATOM 1858 N N . TYR A 1 229 ? 12.164 17.391 13.719 1 98.19 229 TYR A N 1
ATOM 1859 C CA . TYR A 1 229 ? 11.789 17.484 12.312 1 98.19 229 TYR A CA 1
ATOM 1860 C C . TYR A 1 229 ? 11.602 18.938 11.891 1 98.19 229 TYR A C 1
ATOM 1862 O O . TYR A 1 229 ? 11.242 19.781 12.711 1 98.19 229 TYR A O 1
ATOM 1870 N N . GLN A 1 230 ? 11.891 19.172 10.641 1 98.31 230 GLN A N 1
ATOM 1871 C CA . GLN A 1 230 ? 11.68 20.516 10.109 1 98.31 230 GLN A CA 1
ATOM 1872 C C . GLN A 1 230 ? 11.148 20.453 8.68 1 98.31 230 GLN A C 1
ATOM 1874 O O . GLN A 1 230 ? 11.719 19.781 7.82 1 98.31 230 GLN A O 1
ATOM 1879 N N . HIS A 1 231 ? 10.039 21.188 8.516 1 97.81 231 HIS A N 1
ATOM 1880 C CA . HIS A 1 231 ? 9.539 21.391 7.156 1 97.81 231 HIS A CA 1
ATOM 1881 C C . HIS A 1 231 ? 10.367 22.422 6.414 1 97.81 231 HIS A C 1
ATOM 1883 O O . HIS A 1 231 ? 10.367 23.609 6.773 1 97.81 231 HIS A O 1
ATOM 1889 N N . ARG A 1 232 ? 11.008 22.062 5.375 1 95.69 232 ARG A N 1
ATOM 1890 C CA . ARG A 1 232 ? 11.875 23 4.672 1 95.69 232 ARG A CA 1
ATOM 1891 C C . ARG A 1 232 ? 11.5 23.094 3.199 1 95.69 232 ARG A C 1
ATOM 1893 O O . ARG A 1 232 ? 11.602 24.172 2.598 1 95.69 232 ARG A O 1
ATOM 1900 N N . ASP A 1 233 ? 11.125 21.984 2.689 1 98.12 233 ASP A N 1
ATOM 1901 C CA . ASP A 1 233 ? 10.805 21.938 1.267 1 98.12 233 ASP A CA 1
ATOM 1902 C C . ASP A 1 233 ? 9.297 21.828 1.049 1 98.12 233 ASP A C 1
ATOM 1904 O O . ASP A 1 233 ? 8.586 21.281 1.89 1 98.12 233 ASP A O 1
ATOM 1908 N N . TYR A 1 234 ? 8.859 22.359 -0.117 1 98.69 234 TYR A N 1
ATOM 1909 C CA . TYR A 1 234 ? 7.453 22.375 -0.5 1 98.69 234 TYR A CA 1
ATOM 1910 C C . TYR A 1 234 ? 6.832 20.984 -0.32 1 98.69 234 TYR A C 1
ATOM 1912 O O . TYR A 1 234 ? 7.348 20 -0.837 1 98.69 234 TYR A O 1
ATOM 1920 N N . LEU A 1 235 ? 5.836 20.844 0.543 1 98.88 235 LEU A N 1
ATOM 1921 C CA . LEU A 1 235 ? 4.977 19.688 0.794 1 98.88 235 LEU A CA 1
ATOM 1922 C C . LEU A 1 235 ? 5.668 18.688 1.708 1 98.88 235 LEU A C 1
ATOM 1924 O O . LEU A 1 235 ? 5.219 17.547 1.835 1 98.88 235 LEU A O 1
ATOM 1928 N N . ASP A 1 236 ? 6.793 19.094 2.33 1 98.88 236 ASP A N 1
ATOM 1929 C CA . ASP A 1 236 ? 7.207 18.312 3.486 1 98.88 236 ASP A CA 1
ATOM 1930 C C . ASP A 1 236 ? 6.031 18.047 4.422 1 98.88 236 ASP A C 1
ATOM 1932 O O . ASP A 1 236 ? 5.262 18.953 4.734 1 98.88 236 ASP A O 1
ATOM 1936 N N . THR A 1 237 ? 5.891 16.781 4.852 1 98.88 237 THR A N 1
ATOM 1937 C CA . THR A 1 237 ? 4.695 16.422 5.613 1 98.88 237 THR A CA 1
ATOM 1938 C C . THR A 1 237 ? 5.062 15.578 6.832 1 98.88 237 THR A C 1
ATOM 1940 O O . THR A 1 237 ? 5.855 14.641 6.727 1 98.88 237 THR A O 1
ATOM 1943 N N . LEU A 1 238 ? 4.57 15.977 7.98 1 98.88 238 LEU A N 1
ATOM 1944 C CA . LEU A 1 238 ? 4.691 15.234 9.227 1 98.88 238 LEU A CA 1
ATOM 1945 C C . LEU A 1 238 ? 3.34 14.688 9.672 1 98.88 238 LEU A C 1
ATOM 1947 O O . LEU A 1 238 ? 2.355 15.43 9.734 1 98.88 238 LEU A O 1
ATOM 1951 N N . LEU A 1 239 ? 3.189 13.406 9.836 1 98.81 239 LEU A N 1
ATOM 1952 C CA . LEU A 1 239 ? 1.992 12.742 10.336 1 98.81 239 LEU A CA 1
ATOM 1953 C C . LEU A 1 239 ? 2.309 11.906 11.57 1 98.81 239 LEU A C 1
ATOM 1955 O O . LEU A 1 239 ? 3.283 11.148 11.578 1 98.81 239 LEU A O 1
ATOM 1959 N N . PHE A 1 240 ? 1.568 12.047 12.664 1 98.38 240 PHE A N 1
ATOM 1960 C CA . PHE A 1 240 ? 1.839 11.281 13.875 1 98.38 240 PHE A CA 1
ATOM 1961 C C . PHE A 1 240 ? 0.558 11.055 14.672 1 98.38 240 PHE A C 1
ATOM 1963 O O . PHE A 1 240 ? -0.447 11.734 14.445 1 98.38 240 PHE A O 1
ATOM 1970 N N . VAL A 1 241 ? 0.526 10.086 15.523 1 97.94 241 VAL A N 1
ATOM 1971 C CA . VAL A 1 241 ? -0.545 9.844 16.484 1 97.94 241 VAL A CA 1
ATOM 1972 C C . VAL A 1 241 ? -0.459 10.875 17.609 1 97.94 241 VAL A C 1
ATOM 1974 O O . VAL A 1 241 ? 0.412 10.773 18.484 1 97.94 241 VAL A O 1
ATOM 1977 N N . ASP A 1 242 ? -1.296 11.789 17.625 1 95.25 242 ASP A N 1
ATOM 1978 C CA . ASP A 1 242 ? -1.181 13.031 18.391 1 95.25 242 ASP A CA 1
ATOM 1979 C C . ASP A 1 242 ? -1.185 12.758 19.891 1 95.25 242 ASP A C 1
ATOM 1981 O O . ASP A 1 242 ? -0.489 13.438 20.641 1 95.25 242 ASP A O 1
ATOM 1985 N N . HIS A 1 243 ? -1.881 11.844 20.422 1 91.38 243 HIS A N 1
ATOM 1986 C CA . HIS A 1 243 ? -2.033 11.719 21.875 1 91.38 243 HIS A CA 1
ATOM 1987 C C . HIS A 1 243 ? -1.085 10.664 22.438 1 91.38 243 HIS A C 1
ATOM 1989 O O . HIS A 1 243 ? -1.191 10.289 23.594 1 91.38 243 HIS A O 1
ATOM 1995 N N . GLU A 1 244 ? -0.234 10.195 21.562 1 95.62 244 GLU A N 1
ATOM 1996 C CA . GLU A 1 244 ? 0.776 9.266 22.047 1 95.62 244 GLU A CA 1
ATOM 1997 C C . GLU A 1 244 ? 2.139 9.938 22.172 1 95.62 244 GLU A C 1
ATOM 1999 O O . GLU A 1 244 ? 3.082 9.352 22.703 1 95.62 244 GLU A O 1
ATOM 2004 N N . LYS A 1 245 ? 2.23 11.141 21.688 1 94.56 245 LYS A N 1
ATOM 2005 C CA . LYS A 1 245 ? 3.402 12 21.75 1 94.56 245 LYS A CA 1
ATOM 2006 C C . LYS A 1 245 ? 3 13.461 21.969 1 94.56 245 LYS A C 1
ATOM 2008 O O . LYS A 1 245 ? 1.838 13.82 21.781 1 94.56 245 LYS A O 1
ATOM 2013 N N . LYS A 1 246 ? 3.926 14.164 22.438 1 96.12 246 LYS A N 1
ATOM 2014 C CA . LYS A 1 246 ? 3.771 15.617 22.469 1 96.12 246 LYS A CA 1
ATOM 2015 C C . LYS A 1 246 ? 4.734 16.281 21.484 1 96.12 246 LYS A C 1
ATOM 2017 O O . LYS A 1 246 ? 5.637 15.641 20.953 1 96.12 246 LYS A O 1
ATOM 2022 N N . HIS A 1 247 ? 4.441 17.484 21.188 1 97.69 247 HIS A N 1
ATOM 2023 C CA . HIS A 1 247 ? 5.359 18.188 20.297 1 97.69 247 HIS A CA 1
ATOM 2024 C C . HIS A 1 247 ? 5.434 19.672 20.641 1 97.69 247 HIS A C 1
ATOM 2026 O O . HIS A 1 247 ? 4.562 20.203 21.344 1 97.69 247 HIS A O 1
ATOM 2032 N N . SER A 1 248 ? 6.465 20.297 20.297 1 97.19 248 SER A N 1
ATOM 2033 C CA . SER A 1 248 ? 6.688 21.734 20.359 1 97.19 248 SER A CA 1
ATOM 2034 C C . SER A 1 248 ? 7.348 22.234 19.078 1 97.19 248 SER A C 1
ATOM 2036 O O . SER A 1 248 ? 7.863 21.453 18.281 1 97.19 248 SER A O 1
ATOM 2038 N N . ILE A 1 249 ? 7.191 23.516 18.812 1 97.44 249 ILE A N 1
ATOM 2039 C CA . ILE A 1 249 ? 7.742 24.109 17.609 1 97.44 249 ILE A CA 1
ATOM 2040 C C . ILE A 1 249 ? 8.477 25.406 17.938 1 97.44 249 ILE A C 1
ATOM 2042 O O . ILE A 1 249 ? 7.957 26.234 18.688 1 97.44 249 ILE A O 1
ATOM 2046 N N . SER A 1 250 ? 9.672 25.609 17.469 1 97.38 250 SER A N 1
ATOM 2047 C CA . SER A 1 250 ? 10.406 26.844 17.672 1 97.38 250 SER A CA 1
ATOM 2048 C C . SER A 1 250 ? 9.797 27.984 16.859 1 97.38 250 SER A C 1
ATOM 2050 O O . SER A 1 250 ? 9.047 27.75 15.906 1 97.38 250 SER A O 1
ATOM 2052 N N . PRO A 1 251 ? 10.07 29.188 17.156 1 97.19 251 PRO A N 1
ATOM 2053 C CA . PRO A 1 251 ? 9.477 30.344 16.484 1 97.19 251 PRO A CA 1
ATOM 2054 C C . PRO A 1 251 ? 9.938 30.484 15.039 1 97.19 251 PRO A C 1
ATOM 2056 O O . PRO A 1 251 ? 10.867 29.797 14.609 1 97.19 251 PRO A O 1
ATOM 2059 N N . VAL A 1 252 ? 9.227 31.344 14.328 1 97.94 252 VAL A N 1
ATOM 2060 C CA . VAL A 1 252 ? 9.609 31.781 12.984 1 97.94 252 VAL A CA 1
ATOM 2061 C C . VAL A 1 252 ? 10.461 33.031 13.078 1 97.94 252 VAL A C 1
ATOM 2063 O O . VAL A 1 252 ? 9.977 34.094 13.508 1 97.94 252 VAL A O 1
ATOM 2066 N N . TYR A 1 253 ? 11.711 32.938 12.609 1 97.56 253 TYR A N 1
ATOM 2067 C CA . TYR A 1 253 ? 12.609 34.062 12.664 1 97.56 253 TYR A CA 1
ATOM 2068 C C . TYR A 1 253 ? 12.812 34.688 11.281 1 97.56 253 TYR A C 1
ATOM 2070 O O . TYR A 1 253 ? 12.898 33.969 10.289 1 97.56 253 TYR A O 1
ATOM 2078 N N . ALA A 1 254 ? 12.961 36 11.312 1 97.62 254 ALA A N 1
ATOM 2079 C CA . ALA A 1 254 ? 13.188 36.688 10.055 1 97.62 254 ALA A CA 1
ATOM 2080 C C . ALA A 1 254 ? 14.672 36.75 9.711 1 97.62 254 ALA A C 1
ATOM 2082 O O . ALA A 1 254 ? 15.508 37.031 10.57 1 97.62 254 ALA A O 1
ATOM 2083 N N . LEU A 1 255 ? 14.984 36.438 8.5 1 97.38 255 LEU A N 1
ATOM 2084 C CA . LEU A 1 255 ? 16.344 36.625 8.008 1 97.38 255 LEU A CA 1
ATOM 2085 C C . LEU A 1 255 ? 16.75 38.094 8.008 1 97.38 255 LEU A C 1
ATOM 2087 O O . LEU A 1 255 ? 17.828 38.438 8.484 1 97.38 255 LEU A O 1
ATOM 2091 N N . ASP A 1 256 ? 15.945 38.875 7.367 1 97.31 256 ASP A N 1
ATOM 2092 C CA . ASP A 1 256 ? 16.047 40.344 7.43 1 97.31 256 ASP A CA 1
ATOM 2093 C C . ASP A 1 256 ? 14.984 40.938 8.359 1 97.31 256 ASP A C 1
ATOM 2095 O O . ASP A 1 256 ? 13.805 40.969 8.008 1 97.31 256 ASP A O 1
ATOM 2099 N N . PRO A 1 257 ? 15.422 41.438 9.484 1 94.5 257 PRO A N 1
ATOM 2100 C CA . PRO A 1 257 ? 14.461 41.906 10.484 1 94.5 257 PRO A CA 1
ATOM 2101 C C . PRO A 1 257 ? 13.648 43.094 9.984 1 94.5 257 PRO A C 1
ATOM 2103 O O . PRO A 1 257 ? 12.641 43.469 10.602 1 94.5 257 PRO A O 1
ATOM 2106 N N . LYS A 1 258 ? 14.023 43.75 8.93 1 95.88 258 LYS A N 1
ATOM 2107 C CA . LYS A 1 258 ? 13.305 44.906 8.398 1 95.88 258 LYS A CA 1
ATOM 2108 C C . LYS A 1 258 ? 12.07 44.469 7.605 1 95.88 258 LYS A C 1
ATOM 2110 O O . LYS A 1 258 ? 11.195 45.281 7.32 1 95.88 258 LYS A O 1
ATOM 2115 N N . HIS A 1 259 ? 12.016 43.25 7.266 1 97.06 259 HIS A N 1
ATOM 2116 C CA . HIS A 1 259 ? 10.898 42.719 6.5 1 97.06 259 HIS A CA 1
ATOM 2117 C C . HIS A 1 259 ? 10.219 41.562 7.242 1 97.06 259 HIS A C 1
ATOM 2119 O O . HIS A 1 259 ? 10.875 40.781 7.953 1 97.06 259 HIS A O 1
ATOM 2125 N N . PRO A 1 260 ? 8.945 41.438 7.043 1 96.69 260 PRO A N 1
ATOM 2126 C CA . PRO A 1 260 ? 8.258 40.344 7.715 1 96.69 260 PRO A CA 1
ATOM 2127 C C . PRO A 1 260 ? 8.68 38.969 7.191 1 96.69 260 PRO A C 1
ATOM 2129 O O . PRO A 1 260 ? 9.016 38.844 6.012 1 96.69 260 PRO A O 1
ATOM 2132 N N . ALA A 1 261 ? 8.703 38 8.102 1 98.12 261 ALA A N 1
ATOM 2133 C CA . ALA A 1 261 ? 8.859 36.594 7.742 1 98.12 261 ALA A CA 1
ATOM 2134 C C . ALA A 1 261 ? 7.531 35.844 7.844 1 98.12 261 ALA A C 1
ATOM 2136 O O . ALA A 1 261 ? 6.727 36.125 8.742 1 98.12 261 ALA A O 1
ATOM 2137 N N . THR A 1 262 ? 7.277 34.969 6.898 1 97.81 262 THR A N 1
ATOM 2138 C CA . THR A 1 262 ? 6.043 34.188 6.926 1 97.81 262 THR A CA 1
ATOM 2139 C C . THR A 1 262 ? 6.34 32.719 6.773 1 97.81 262 THR A C 1
ATOM 2141 O O . THR A 1 262 ? 7.359 32.344 6.191 1 97.81 262 THR A O 1
ATOM 2144 N N . ARG A 1 263 ? 5.504 31.875 7.32 1 98.44 263 ARG A N 1
ATOM 2145 C CA . ARG A 1 263 ? 5.48 30.438 7.148 1 98.44 263 ARG A CA 1
ATOM 2146 C C . ARG A 1 263 ? 4.055 29.922 6.938 1 98.44 263 ARG A C 1
ATOM 2148 O O . ARG A 1 263 ? 3.17 30.188 7.75 1 98.44 263 ARG A O 1
ATOM 2155 N N . ASP A 1 264 ? 3.85 29.203 5.836 1 98.56 264 ASP A N 1
ATOM 2156 C CA . ASP A 1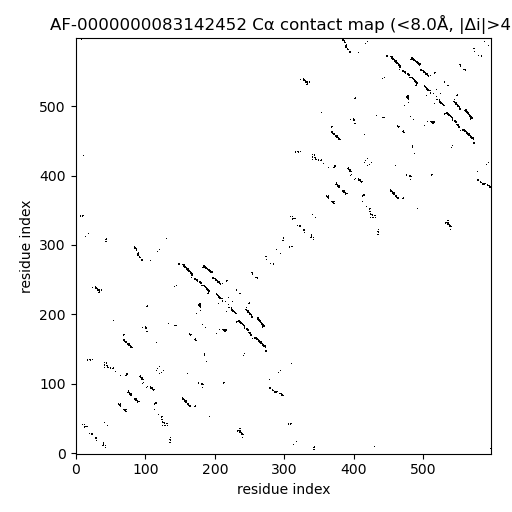 264 ? 2.531 28.703 5.465 1 98.56 264 ASP A CA 1
ATOM 2157 C C . ASP A 1 264 ? 2.453 27.188 5.633 1 98.56 264 ASP A C 1
ATOM 2159 O O . ASP A 1 264 ? 3.301 26.453 5.121 1 98.56 264 ASP A O 1
ATOM 2163 N N . VAL A 1 265 ? 1.413 26.719 6.371 1 98.56 265 VAL A N 1
ATOM 2164 C CA . VAL A 1 265 ? 1.274 25.297 6.652 1 98.56 265 VAL A CA 1
ATOM 2165 C C . VAL A 1 265 ? -0.199 24.906 6.598 1 98.56 265 VAL A C 1
ATOM 2167 O O . VAL A 1 265 ? -1.076 25.703 6.93 1 98.56 265 VAL A O 1
ATOM 2170 N N . LEU A 1 266 ? -0.463 23.688 6.09 1 98.75 266 LEU A N 1
ATOM 2171 C CA . LEU A 1 266 ? -1.744 23.031 6.312 1 98.75 266 LEU A CA 1
ATOM 2172 C C . LEU A 1 266 ? -1.682 22.125 7.535 1 98.75 266 LEU A C 1
ATOM 2174 O O . LEU A 1 266 ? -0.705 21.391 7.723 1 98.75 266 LEU A O 1
ATOM 2178 N N . ILE A 1 267 ? -2.664 22.203 8.367 1 98.5 267 ILE A N 1
ATOM 2179 C CA . ILE A 1 267 ? -2.76 21.344 9.547 1 98.5 267 ILE A CA 1
ATOM 2180 C C . ILE A 1 267 ? -4.051 20.531 9.492 1 98.5 267 ILE A C 1
ATOM 2182 O O . ILE A 1 267 ? -5.137 21.094 9.312 1 98.5 267 ILE A O 1
ATOM 2186 N N . PHE A 1 268 ? -3.949 19.219 9.578 1 98.75 268 PHE A N 1
ATOM 2187 C CA . PHE A 1 268 ? -5.07 18.297 9.57 1 98.75 268 PHE A CA 1
ATOM 2188 C C . PHE A 1 268 ? -5.277 17.672 10.953 1 98.75 268 PHE A C 1
ATOM 2190 O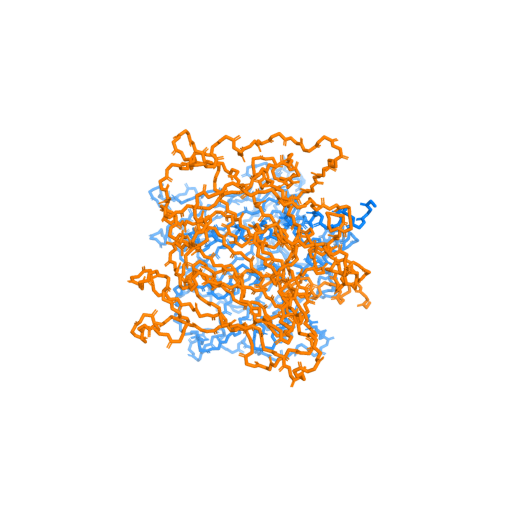 O . PHE A 1 268 ? -4.574 16.75 11.336 1 98.75 268 PHE A O 1
ATOM 2197 N N . PHE A 1 269 ? -6.234 18.203 11.688 1 97.69 269 PHE A N 1
ATOM 2198 C CA . PHE A 1 269 ? -6.605 17.641 12.984 1 97.69 269 PHE A CA 1
ATOM 2199 C C . PHE A 1 269 ? -7.711 16.609 12.828 1 97.69 269 PHE A C 1
ATOM 2201 O O . PHE A 1 269 ? -8.859 16.953 12.547 1 97.69 269 PHE A O 1
ATOM 2208 N N . THR A 1 270 ? -7.371 15.352 13.039 1 98.25 270 THR A N 1
ATOM 2209 C CA . THR A 1 270 ? -8.328 14.281 12.789 1 98.25 270 THR A CA 1
ATOM 2210 C C . THR A 1 270 ? -8.648 13.523 14.07 1 98.25 270 THR A C 1
ATOM 2212 O O . THR A 1 270 ? -7.746 13.102 14.797 1 98.25 270 THR A O 1
ATOM 2215 N N . ARG A 1 271 ? -9.922 13.391 14.336 1 97.38 271 ARG A N 1
ATOM 2216 C CA . ARG A 1 271 ? -10.375 12.672 15.516 1 97.38 271 ARG A CA 1
ATOM 2217 C C . ARG A 1 271 ? -11.734 12.023 15.281 1 97.38 271 ARG A C 1
ATOM 2219 O O . ARG A 1 271 ? -12.43 12.367 14.328 1 97.38 271 ARG A O 1
ATOM 2226 N N . LYS A 1 272 ? -12.047 11.086 16.156 1 97.75 272 LYS A N 1
ATOM 2227 C CA . LYS A 1 272 ? -13.414 10.586 16.219 1 97.75 272 LYS A CA 1
ATOM 2228 C C . LYS A 1 272 ? -14.375 11.672 16.688 1 97.75 272 LYS A C 1
ATOM 2230 O O . LYS A 1 272 ? -13.969 12.633 17.344 1 97.75 272 LYS A O 1
ATOM 2235 N N . PRO A 1 273 ? -15.672 11.57 16.281 1 96.75 273 PRO A N 1
ATOM 2236 C CA . PRO A 1 273 ? -16.656 12.516 16.828 1 96.75 273 PRO A CA 1
ATOM 2237 C C . PRO A 1 273 ? -16.703 12.484 18.344 1 96.75 273 PRO A C 1
ATOM 2239 O O . PRO A 1 273 ? -16.531 11.43 18.953 1 96.75 273 PRO A O 1
ATOM 2242 N N . VAL A 1 274 ? -16.938 13.617 18.891 1 95.38 274 VAL A N 1
ATOM 2243 C CA . VAL A 1 274 ? -17.016 13.695 20.359 1 95.38 274 VAL A CA 1
ATOM 2244 C C . VAL A 1 274 ? -18.422 13.336 20.828 1 95.38 274 VAL A C 1
ATOM 2246 O O . VAL A 1 274 ? -19.359 13.297 20.031 1 95.38 274 VAL A O 1
ATOM 2249 N N . VAL A 1 275 ? -18.547 12.984 22.094 1 95.62 275 VAL A N 1
ATOM 2250 C CA . VAL A 1 275 ? -19.844 12.68 22.703 1 95.62 275 VAL A CA 1
ATOM 2251 C C . VAL A 1 275 ? -20.188 13.742 23.734 1 95.62 275 VAL A C 1
ATOM 2253 O O . VAL A 1 275 ? -19.406 14.664 23.984 1 95.62 275 VAL A O 1
ATOM 2256 N N . GLU A 1 276 ? -21.406 13.578 24.281 1 94.06 276 GLU A N 1
ATOM 2257 C CA . GLU A 1 276 ? -21.844 14.531 25.297 1 94.06 276 GLU A CA 1
ATOM 2258 C C . GLU A 1 276 ? -20.844 14.617 26.438 1 94.06 276 GLU A C 1
ATOM 2260 O O . GLU A 1 276 ? -20.312 13.594 26.891 1 94.06 276 GLU A O 1
ATOM 2265 N N . GLY A 1 277 ? -20.562 15.82 26.859 1 90.88 277 GLY A N 1
ATOM 2266 C CA . GLY A 1 277 ? -19.594 16.047 27.906 1 90.88 277 GLY A CA 1
ATOM 2267 C C . GLY A 1 277 ? -18.281 16.641 27.391 1 90.88 277 GLY A C 1
ATOM 2268 O O . GLY A 1 277 ? -17.547 17.25 28.156 1 90.88 277 GLY A O 1
ATOM 2269 N N . HIS A 1 278 ? -18 16.406 26.219 1 90.88 278 HIS A N 1
ATOM 2270 C CA . HIS A 1 278 ? -16.844 17.047 25.609 1 90.88 278 HIS A CA 1
ATOM 2271 C C . HIS A 1 278 ? -17.141 18.484 25.234 1 90.88 278 HIS A C 1
ATOM 2273 O O . HIS A 1 278 ? -18.234 18.812 24.766 1 90.88 278 HIS A O 1
ATOM 2279 N N . ILE A 1 279 ? -16.172 19.344 25.281 1 86.81 279 ILE A N 1
ATOM 2280 C CA . ILE A 1 279 ? -16.344 20.781 25.078 1 86.81 279 ILE A CA 1
ATOM 2281 C C . ILE A 1 279 ? -16.781 21.047 23.641 1 86.81 279 ILE A C 1
ATOM 2283 O O . ILE A 1 279 ? -17.5 22.016 23.375 1 86.81 279 ILE A O 1
ATOM 2287 N N . SER A 1 280 ? -16.344 20.219 22.719 1 89.94 280 SER A N 1
ATOM 2288 C CA . SER A 1 280 ? -16.609 20.438 21.297 1 89.94 280 SER A CA 1
ATOM 2289 C C . SER A 1 280 ? -17.938 19.844 20.891 1 89.94 280 SER A C 1
ATOM 2291 O O . SER A 1 280 ? -18.375 19.984 19.734 1 89.94 280 SER A O 1
ATOM 2293 N N . HIS A 1 281 ? -18.672 19.172 21.719 1 92.69 281 HIS A N 1
ATOM 2294 C CA . HIS A 1 281 ? -19.859 18.406 21.359 1 92.69 281 HIS A CA 1
ATOM 2295 C C . HIS A 1 281 ? -20.906 19.297 20.688 1 92.69 281 HIS A C 1
ATOM 2297 O O . HIS A 1 281 ? -21.5 18.891 19.688 1 92.69 281 HIS A O 1
ATOM 2303 N N . PRO A 1 282 ? -21.094 20.531 21.156 1 91.44 282 PRO A N 1
ATOM 2304 C CA . PRO A 1 282 ? -22.094 21.375 20.5 1 91.44 282 PRO A CA 1
ATOM 2305 C C . PRO A 1 282 ? -21.672 21.812 19.109 1 91.44 282 PRO A C 1
ATOM 2307 O O . PRO A 1 282 ? -22.5 22.297 18.328 1 91.44 282 PRO A O 1
ATOM 2310 N N . TYR A 1 283 ? -20.422 21.656 18.781 1 92.12 283 TYR A N 1
ATOM 2311 C CA . TYR A 1 283 ? -19.875 22.141 17.531 1 92.12 283 TYR A CA 1
ATOM 2312 C C . TYR A 1 283 ? -19.312 21 16.688 1 92.12 283 TYR A C 1
ATOM 2314 O O . TYR A 1 283 ? -18.281 21.156 16.031 1 92.12 283 TYR A O 1
ATOM 2322 N N . ASP A 1 284 ? -19.906 19.891 16.797 1 94.69 284 ASP A N 1
ATOM 2323 C CA . ASP A 1 284 ? -19.359 18.719 16.141 1 94.69 284 ASP A CA 1
ATOM 2324 C C . ASP A 1 284 ? -20.375 18.125 15.156 1 94.69 284 ASP A C 1
ATOM 2326 O O . ASP A 1 284 ? -20.5 16.906 15.055 1 94.69 284 ASP A O 1
ATOM 2330 N N . SER A 1 285 ? -21.047 19.016 14.406 1 94.44 285 SER A N 1
ATOM 2331 C CA . SER A 1 285 ? -22.078 18.594 13.469 1 94.44 285 SER A CA 1
ATOM 2332 C C . SER A 1 285 ? -21.484 17.797 12.312 1 94.44 285 SER A C 1
ATOM 2334 O O . SER A 1 285 ? -20.438 18.156 11.781 1 94.44 285 SER A O 1
ATOM 2336 N N . LEU A 1 286 ? -22.188 16.766 11.883 1 94.75 286 LEU A N 1
ATOM 2337 C CA . LEU A 1 286 ? -21.766 15.945 10.75 1 94.75 286 LEU A CA 1
ATOM 2338 C C . LEU A 1 286 ? -22.578 16.312 9.5 1 94.75 286 LEU A C 1
ATOM 2340 O O . LEU A 1 286 ? -22.453 15.648 8.469 1 94.75 286 LEU A O 1
ATOM 2344 N N . ASN A 1 287 ? -23.328 17.375 9.617 1 96.19 287 ASN A N 1
ATOM 2345 C CA . ASN A 1 287 ? -24.109 17.781 8.461 1 96.19 287 ASN A CA 1
ATOM 2346 C C . ASN A 1 287 ? -23.219 18.328 7.34 1 96.19 287 ASN A C 1
ATOM 2348 O O . ASN A 1 287 ? -22.219 18.984 7.602 1 96.19 287 ASN A O 1
ATOM 2352 N N . PRO A 1 288 ? -23.656 18.016 6.113 1 96.44 288 PRO A N 1
ATOM 2353 C CA . PRO A 1 288 ? -22.875 18.547 4.988 1 96.44 288 PRO A CA 1
ATOM 2354 C C . PRO A 1 288 ? -22.938 20.062 4.883 1 96.44 288 PRO A C 1
ATOM 2356 O O . PRO A 1 288 ? -23.906 20.672 5.324 1 96.44 288 PRO A O 1
ATOM 2359 N N . HIS A 1 289 ? -21.922 20.547 4.344 1 96.5 289 HIS A N 1
ATOM 2360 C CA . HIS A 1 289 ? -21.922 21.984 4.066 1 96.5 289 HIS A CA 1
ATOM 2361 C C . HIS A 1 289 ? -23 22.344 3.049 1 96.5 289 HIS A C 1
ATOM 2363 O O . HIS A 1 289 ? -23.078 21.734 1.982 1 96.5 289 HIS A O 1
ATOM 2369 N N . GLN A 1 290 ? -23.734 23.328 3.27 1 93.88 290 GLN A N 1
ATOM 2370 C CA . GLN A 1 290 ? -24.875 23.641 2.406 1 93.88 290 GLN A CA 1
ATOM 2371 C C . GLN A 1 290 ? -24.422 24.469 1.201 1 93.88 290 GLN A C 1
ATOM 2373 O O . GLN A 1 290 ? -24.812 24.188 0.068 1 93.88 290 GLN A O 1
ATOM 2378 N N . SER A 1 291 ? -23.625 25.438 1.391 1 94.44 291 SER A N 1
ATOM 2379 C CA . SER A 1 291 ? -23.266 26.359 0.319 1 94.44 291 SER A CA 1
ATOM 2380 C C . SER A 1 291 ? -22.047 25.875 -0.445 1 94.44 291 SER A C 1
ATOM 2382 O O . SER A 1 291 ? -21.844 26.234 -1.609 1 94.44 291 SER A O 1
ATOM 2384 N N . LEU A 1 292 ? -21.172 25.078 0.187 1 95.38 292 LEU A N 1
ATOM 2385 C CA . LEU A 1 292 ? -19.984 24.562 -0.459 1 95.38 292 LEU A CA 1
ATOM 2386 C C . LEU A 1 292 ? -19.906 23.047 -0.325 1 95.38 292 LEU A C 1
ATOM 2388 O O . LEU A 1 292 ? -18.953 22.5 0.246 1 95.38 292 LEU A O 1
ATOM 2392 N N . PRO A 1 293 ? -20.875 22.406 -0.924 1 95.12 293 PRO A N 1
ATOM 2393 C CA . PRO A 1 293 ? -20.844 20.938 -0.849 1 95.12 293 PRO A CA 1
ATOM 2394 C C . PRO A 1 293 ? -19.641 20.344 -1.569 1 95.12 293 PRO A C 1
ATOM 2396 O O . PRO A 1 293 ? -19.219 20.859 -2.615 1 95.12 293 PRO A O 1
ATOM 2399 N N . PHE A 1 294 ? -19.094 19.297 -0.969 1 95.19 294 PHE A N 1
ATOM 2400 C CA . PHE A 1 294 ? -17.906 18.672 -1.532 1 95.19 294 PHE A CA 1
ATOM 2401 C C . PHE A 1 294 ? -17.766 17.234 -1.057 1 95.19 294 PHE A C 1
ATOM 2403 O O . PHE A 1 294 ? -18.016 16.938 0.112 1 95.19 294 PHE A O 1
ATOM 2410 N N . GLU A 1 295 ? -17.531 16.328 -1.987 1 94.81 295 GLU A N 1
ATOM 2411 C CA . GLU A 1 295 ? -17.203 14.945 -1.649 1 94.81 295 GLU A CA 1
ATOM 2412 C C . GLU A 1 295 ? -16.266 14.328 -2.682 1 94.81 295 GLU A C 1
ATOM 2414 O O . GLU A 1 295 ? -16.328 14.664 -3.865 1 94.81 295 GLU A O 1
ATOM 2419 N N . ILE A 1 296 ? -15.359 13.477 -2.24 1 93 296 ILE A N 1
ATOM 2420 C CA . ILE A 1 296 ? -14.531 12.68 -3.133 1 93 296 ILE A CA 1
ATOM 2421 C C . ILE A 1 296 ? -14.391 11.266 -2.584 1 93 296 ILE A C 1
ATOM 2423 O O . ILE A 1 296 ? -14.508 11.047 -1.376 1 93 296 ILE A O 1
ATOM 2427 N N . PRO A 1 297 ? -14.156 10.344 -3.441 1 91.69 297 PRO A N 1
ATOM 2428 C CA . PRO A 1 297 ? -13.93 8.977 -2.969 1 91.69 297 PRO A CA 1
ATOM 2429 C C . PRO A 1 297 ? -12.586 8.812 -2.266 1 91.69 297 PRO A C 1
ATOM 2431 O O . PRO A 1 297 ? -11.602 9.461 -2.641 1 91.69 297 PRO A O 1
ATOM 2434 N N . LEU A 1 298 ? -12.461 8.078 -1.183 1 87.38 298 LEU A N 1
ATOM 2435 C CA . LEU A 1 298 ? -11.219 7.746 -0.485 1 87.38 298 LEU A CA 1
ATOM 2436 C C . LEU A 1 298 ? -10.641 6.434 -1.001 1 87.38 298 LEU A C 1
ATOM 2438 O O . LEU A 1 298 ? -9.43 6.203 -0.907 1 87.38 298 LEU A O 1
ATOM 2442 N N . ALA A 1 299 ? -11.445 5.453 -1.378 1 70.75 299 ALA A N 1
ATOM 2443 C CA . ALA A 1 299 ? -11 4.141 -1.839 1 70.75 299 ALA A CA 1
ATOM 2444 C C . ALA A 1 299 ? -12.125 3.402 -2.559 1 70.75 299 ALA A C 1
ATOM 2446 O O . ALA A 1 299 ? -13.305 3.672 -2.324 1 70.75 299 ALA A O 1
ATOM 2447 N N . MET B 1 1 ? -13.578 14.641 -15.953 1 35.31 1 MET B N 1
ATOM 2448 C CA . MET B 1 1 ? -14.305 13.43 -15.602 1 35.31 1 MET B CA 1
ATOM 2449 C C . MET B 1 1 ? -13.383 12.219 -15.586 1 35.31 1 MET B C 1
ATOM 2451 O O . MET B 1 1 ? -13.414 11.422 -14.648 1 35.31 1 MET B O 1
ATOM 2455 N N . ALA B 1 2 ? -12.617 12.18 -16.688 1 37.62 2 ALA B N 1
ATOM 2456 C CA . ALA B 1 2 ? -11.727 11.031 -16.875 1 37.62 2 ALA B CA 1
ATOM 2457 C C . ALA B 1 2 ? -10.594 11.047 -15.852 1 37.62 2 ALA B C 1
ATOM 2459 O O . ALA B 1 2 ? -10.266 10.016 -15.266 1 37.62 2 ALA B O 1
ATOM 2460 N N . ILE B 1 3 ? -9.992 12.25 -15.648 1 40.75 3 ILE B N 1
ATOM 2461 C CA . ILE B 1 3 ? -8.852 12.375 -14.742 1 40.75 3 ILE B CA 1
ATOM 2462 C C . ILE B 1 3 ? -9.281 12.055 -13.312 1 40.75 3 ILE B C 1
ATOM 2464 O O . ILE B 1 3 ? -8.562 11.375 -12.578 1 40.75 3 ILE B O 1
ATOM 2468 N N . GLN B 1 4 ? -10.547 12.547 -12.977 1 47.53 4 GLN B N 1
ATOM 2469 C CA . GLN B 1 4 ? -11.086 12.305 -11.648 1 47.53 4 GLN B CA 1
ATOM 2470 C C . GLN B 1 4 ? -11.297 10.812 -11.398 1 47.53 4 GLN B C 1
ATOM 2472 O O . GLN B 1 4 ? -10.992 10.312 -10.32 1 47.53 4 GLN B O 1
ATOM 2477 N N . HIS B 1 5 ? -11.844 10.102 -12.367 1 49.53 5 HIS B N 1
ATOM 2478 C CA . HIS B 1 5 ? -12.125 8.672 -12.258 1 49.53 5 HIS B CA 1
ATOM 2479 C C . HIS B 1 5 ? -10.836 7.867 -12.117 1 49.53 5 HIS B C 1
ATOM 2481 O O . HIS B 1 5 ? -10.781 6.914 -11.344 1 49.53 5 HIS B O 1
ATOM 2487 N N . MET B 1 6 ? -9.844 8.305 -12.859 1 53.94 6 MET B N 1
ATOM 2488 C CA . MET B 1 6 ? -8.578 7.578 -12.812 1 53.94 6 MET B CA 1
ATOM 2489 C C . MET B 1 6 ? -7.949 7.672 -11.422 1 53.94 6 MET B C 1
ATOM 2491 O O . MET B 1 6 ? -7.398 6.691 -10.922 1 53.94 6 MET B O 1
ATOM 2495 N N . ASN B 1 7 ? -8.305 8.773 -10.805 1 64.94 7 ASN B N 1
ATOM 2496 C CA . ASN B 1 7 ? -7.719 9 -9.492 1 64.94 7 ASN B CA 1
ATOM 2497 C C . ASN B 1 7 ? -8.422 8.172 -8.414 1 64.94 7 ASN B C 1
ATOM 2499 O O . ASN B 1 7 ? -7.773 7.617 -7.527 1 64.94 7 ASN B O 1
ATOM 2503 N N . GLU B 1 8 ? -9.695 7.973 -8.734 1 74.38 8 GLU B N 1
ATOM 2504 C CA . GLU B 1 8 ? -10.461 7.172 -7.781 1 74.38 8 GLU B CA 1
ATOM 2505 C C . GLU B 1 8 ? -10.047 5.703 -7.844 1 74.38 8 GLU B C 1
ATOM 2507 O O . GLU B 1 8 ? -9.883 5.055 -6.805 1 74.38 8 GLU B O 1
ATOM 2512 N N . GLU B 1 9 ? -9.797 5.348 -9.016 1 81.75 9 GLU B N 1
ATOM 2513 C CA . GLU B 1 9 ? -9.422 3.949 -9.211 1 81.75 9 GLU B CA 1
ATOM 2514 C C . GLU B 1 9 ? -8.039 3.66 -8.648 1 81.75 9 GLU B C 1
ATOM 2516 O O . GLU B 1 9 ? -7.805 2.596 -8.07 1 81.75 9 GLU B O 1
ATOM 2521 N N . THR B 1 10 ? -7.25 4.637 -8.727 1 85.38 10 THR B N 1
ATOM 2522 C CA . THR B 1 10 ? -5.891 4.457 -8.234 1 85.38 10 THR B CA 1
ATOM 2523 C C . THR B 1 10 ? -5.871 4.387 -6.707 1 85.38 10 THR B C 1
ATOM 2525 O O . THR B 1 10 ? -5.262 3.486 -6.129 1 85.38 10 THR B O 1
ATOM 2528 N N . GLY B 1 11 ? -6.629 5.27 -6.121 1 84.88 11 GLY B N 1
ATOM 2529 C CA . GLY B 1 11 ? -6.707 5.254 -4.668 1 84.88 11 GLY B CA 1
ATOM 2530 C C . GLY B 1 11 ? -7.27 3.957 -4.117 1 84.88 11 GLY B C 1
ATOM 2531 O O . GLY B 1 11 ? -6.742 3.414 -3.143 1 84.88 11 GLY B O 1
ATOM 2532 N N . ALA B 1 12 ? -8.234 3.518 -4.785 1 87.81 12 ALA B N 1
ATOM 2533 C CA . ALA B 1 12 ? -8.883 2.283 -4.355 1 87.81 12 ALA B CA 1
ATOM 2534 C C . ALA B 1 12 ? -7.949 1.088 -4.512 1 87.81 12 ALA B C 1
ATOM 2536 O O . ALA B 1 12 ? -7.883 0.224 -3.633 1 87.81 12 ALA B O 1
ATOM 2537 N N . ALA B 1 13 ? -7.258 1.081 -5.609 1 90.19 13 ALA B N 1
ATOM 2538 C CA . ALA B 1 13 ? -6.332 -0.021 -5.852 1 90.19 13 ALA B CA 1
ATOM 2539 C C . ALA B 1 13 ? -5.184 -0.005 -4.844 1 90.19 13 ALA B C 1
ATOM 2541 O O . ALA B 1 13 ? -4.734 -1.06 -4.391 1 90.19 13 ALA B O 1
ATOM 2542 N N . VAL B 1 14 ? -4.723 1.125 -4.5 1 89.19 14 VAL B N 1
ATOM 2543 C CA . VAL B 1 14 ? -3.639 1.258 -3.533 1 89.19 14 VAL B CA 1
ATOM 2544 C C . VAL B 1 14 ? -4.109 0.784 -2.16 1 89.19 14 VAL B C 1
ATOM 2546 O O . VAL B 1 14 ? -3.404 0.032 -1.481 1 89.19 14 VAL B O 1
ATOM 2549 N N . ALA B 1 15 ? -5.273 1.205 -1.802 1 90.75 15 ALA B N 1
ATOM 2550 C CA . ALA B 1 15 ? -5.84 0.746 -0.537 1 90.75 15 ALA B CA 1
ATOM 2551 C C . ALA B 1 15 ? -5.969 -0.775 -0.512 1 90.75 15 ALA B C 1
ATOM 2553 O O . ALA B 1 15 ? -5.668 -1.413 0.499 1 90.75 15 ALA B O 1
ATOM 2554 N N . ASP B 1 16 ? -6.387 -1.31 -1.603 1 92.94 16 ASP B N 1
ATOM 2555 C CA . ASP B 1 16 ? -6.512 -2.758 -1.724 1 92.94 16 ASP B CA 1
ATOM 2556 C C . ASP B 1 16 ? -5.16 -3.443 -1.534 1 92.94 16 ASP B C 1
ATOM 2558 O O . ASP B 1 16 ? -5.062 -4.453 -0.835 1 92.94 16 ASP B O 1
ATOM 2562 N N . LEU B 1 17 ? -4.176 -2.875 -2.166 1 94.56 17 LEU B N 1
ATOM 2563 C CA . LEU B 1 17 ? -2.838 -3.451 -2.084 1 94.56 17 LEU B CA 1
ATOM 2564 C C . LEU B 1 17 ? -2.318 -3.414 -0.65 1 94.56 17 LEU B C 1
ATOM 2566 O O . LEU B 1 17 ? -1.725 -4.387 -0.176 1 94.56 17 LEU B O 1
ATOM 2570 N N . ILE B 1 18 ? -2.555 -2.365 0.017 1 92.44 18 ILE B N 1
ATOM 2571 C CA . ILE B 1 18 ? -2.141 -2.229 1.409 1 92.44 18 ILE B CA 1
ATOM 2572 C C . ILE B 1 18 ? -2.834 -3.289 2.26 1 92.44 18 ILE B C 1
ATOM 2574 O O . ILE B 1 18 ? -2.188 -3.984 3.047 1 92.44 18 ILE B O 1
ATOM 2578 N N . HIS B 1 19 ? -4.109 -3.459 2.045 1 92.94 19 HIS B N 1
ATOM 2579 C CA . HIS B 1 19 ? -4.879 -4.434 2.809 1 92.94 19 HIS B CA 1
ATOM 2580 C C . HIS B 1 19 ? -4.434 -5.855 2.498 1 92.94 19 HIS B C 1
ATOM 2582 O O . HIS B 1 19 ? -4.328 -6.691 3.4 1 92.94 19 HIS B O 1
ATOM 2588 N N . LEU B 1 20 ? -4.234 -6.109 1.287 1 97.12 20 LEU B N 1
ATOM 2589 C CA . LEU B 1 20 ? -3.795 -7.434 0.864 1 97.12 20 LEU B CA 1
ATOM 2590 C C . LEU B 1 20 ? -2.443 -7.781 1.479 1 97.12 20 LEU B C 1
ATOM 2592 O O . LEU B 1 20 ? -2.236 -8.906 1.936 1 97.12 20 LEU B O 1
ATOM 2596 N N . ARG B 1 21 ? -1.532 -6.824 1.462 1 96.12 21 ARG B N 1
ATOM 2597 C CA . ARG B 1 21 ? -0.219 -7.086 2.043 1 96.12 21 ARG B CA 1
ATOM 2598 C C . ARG B 1 21 ? -0.327 -7.355 3.539 1 96.12 21 ARG B C 1
ATOM 2600 O O . ARG B 1 21 ? 0.323 -8.266 4.059 1 96.12 21 ARG B O 1
ATOM 2607 N N . GLU B 1 22 ? -1.127 -6.598 4.23 1 93.56 22 GLU B N 1
ATOM 2608 C CA . GLU B 1 22 ? -1.329 -6.824 5.656 1 93.56 22 GLU B CA 1
ATOM 2609 C C . GLU B 1 22 ? -1.919 -8.203 5.922 1 93.56 22 GLU B C 1
ATOM 2611 O O . GLU B 1 22 ? -1.503 -8.898 6.852 1 93.56 22 GLU B O 1
ATOM 2616 N N . GLU B 1 23 ? -2.902 -8.555 5.086 1 96.5 23 GLU B N 1
ATOM 2617 C CA . GLU B 1 23 ? -3.486 -9.883 5.199 1 96.5 23 GLU B CA 1
ATOM 2618 C C . GLU B 1 23 ? -2.441 -10.969 4.941 1 96.5 23 GLU B C 1
ATOM 2620 O O . GLU B 1 23 ? -2.396 -11.977 5.648 1 96.5 23 GLU B O 1
ATOM 2625 N N . PHE B 1 24 ? -1.623 -10.742 3.963 1 98.06 24 PHE B N 1
ATOM 2626 C CA . PHE B 1 24 ? -0.59 -11.711 3.613 1 98.06 24 PHE B CA 1
ATOM 2627 C C . PHE B 1 24 ? 0.388 -11.898 4.77 1 98.06 24 PHE B C 1
ATOM 2629 O O . PHE B 1 24 ? 0.797 -13.023 5.066 1 98.06 24 PHE B O 1
ATOM 2636 N N . ILE B 1 25 ? 0.792 -10.836 5.375 1 95.62 25 ILE B N 1
ATOM 2637 C CA . ILE B 1 25 ? 1.719 -10.891 6.5 1 95.62 25 ILE B CA 1
ATOM 2638 C C . ILE B 1 25 ? 1.085 -11.664 7.652 1 95.62 25 ILE B C 1
ATOM 2640 O O . ILE B 1 25 ? 1.743 -12.492 8.289 1 95.62 25 ILE B O 1
ATOM 2644 N N . LYS B 1 26 ? -0.16 -11.477 7.848 1 94.88 26 LYS B N 1
ATOM 2645 C CA . LYS B 1 26 ? -0.859 -12.07 8.977 1 94.88 26 LYS B CA 1
ATOM 2646 C C . LYS B 1 26 ? -1.175 -13.547 8.719 1 94.88 26 LYS B C 1
ATOM 2648 O O . LYS B 1 26 ? -0.953 -14.398 9.578 1 94.88 26 LYS B O 1
ATOM 2653 N N . THR B 1 27 ? -1.655 -13.883 7.508 1 96.62 27 THR B N 1
ATOM 2654 C CA . THR B 1 27 ? -2.221 -15.203 7.254 1 96.62 27 THR B CA 1
ATOM 2655 C C . THR B 1 27 ? -1.269 -16.047 6.414 1 96.62 27 THR B C 1
ATOM 2657 O O . THR B 1 27 ? -1.455 -17.266 6.281 1 96.62 27 THR B O 1
ATOM 2660 N N . ARG B 1 28 ? -0.289 -15.383 5.785 1 97.94 28 ARG B N 1
ATOM 2661 C CA . ARG B 1 28 ? 0.748 -16.047 4.996 1 97.94 28 ARG B CA 1
ATOM 2662 C C . ARG B 1 28 ? 0.199 -16.516 3.654 1 97.94 28 ARG B C 1
ATOM 2664 O O . ARG B 1 28 ? 0.856 -17.281 2.943 1 97.94 28 ARG B O 1
ATOM 2671 N N . LEU B 1 29 ? -1.037 -16.125 3.369 1 98.44 29 LEU B N 1
ATOM 2672 C CA . LEU B 1 29 ? -1.729 -16.516 2.146 1 98.44 29 LEU B CA 1
ATOM 2673 C C . LEU B 1 29 ? -2.824 -15.516 1.796 1 98.44 29 LEU B C 1
ATOM 2675 O O . LEU B 1 29 ? -3.545 -15.039 2.678 1 98.44 29 LEU B O 1
ATOM 2679 N N . ILE B 1 30 ? -2.916 -15.188 0.497 1 98.62 30 ILE B N 1
ATOM 2680 C CA . ILE B 1 30 ? -4.047 -14.383 0.048 1 98.62 30 ILE B CA 1
ATOM 2681 C C . ILE B 1 30 ? -4.602 -14.953 -1.255 1 98.62 30 ILE B C 1
ATOM 2683 O O . ILE B 1 30 ? -3.85 -15.469 -2.084 1 98.62 30 ILE B O 1
ATOM 2687 N N . PHE B 1 31 ? -5.883 -14.93 -1.45 1 98.75 31 PHE B N 1
ATOM 2688 C CA . PHE B 1 31 ? -6.59 -15.195 -2.697 1 98.75 31 PHE B CA 1
ATOM 2689 C C . PHE B 1 31 ? -7.266 -13.93 -3.213 1 98.75 31 PHE B C 1
ATOM 2691 O O . PHE B 1 31 ? -8.109 -13.344 -2.527 1 98.75 31 PHE B O 1
ATOM 2698 N N . VAL B 1 32 ? -6.91 -13.469 -4.34 1 98.75 32 VAL B N 1
ATOM 2699 C CA . VAL B 1 32 ? -7.449 -12.25 -4.926 1 98.75 32 VAL B CA 1
ATOM 2700 C C . VAL B 1 32 ? -8.367 -12.594 -6.094 1 98.75 32 VAL B C 1
ATOM 2702 O O . VAL B 1 32 ? -7.922 -13.172 -7.09 1 98.75 32 VAL B O 1
ATOM 2705 N N . LYS B 1 33 ? -9.602 -12.211 -6.039 1 98.44 33 LYS B N 1
ATOM 2706 C CA . LYS B 1 33 ? -10.578 -12.477 -7.098 1 98.44 33 LYS B CA 1
ATOM 2707 C C . LYS B 1 33 ? -10.227 -11.703 -8.367 1 98.44 33 LYS B C 1
ATOM 2709 O O . LYS B 1 33 ? -9.695 -10.594 -8.305 1 98.44 33 LYS B O 1
ATOM 2714 N N . GLY B 1 34 ? -10.609 -12.258 -9.461 1 98.56 34 GLY B N 1
ATOM 2715 C CA . GLY B 1 34 ? -10.219 -11.781 -10.773 1 98.56 34 GLY B CA 1
ATOM 2716 C C . GLY B 1 34 ? -10.562 -10.32 -11 1 98.56 34 GLY B C 1
ATOM 2717 O O . GLY B 1 34 ? -9.734 -9.555 -11.5 1 98.56 34 GLY B O 1
ATOM 2718 N N . ASP B 1 35 ? -11.75 -9.922 -10.695 1 97.25 35 ASP B N 1
ATOM 2719 C CA . ASP B 1 35 ? -12.188 -8.547 -10.922 1 97.25 35 ASP B CA 1
ATOM 2720 C C . ASP B 1 35 ? -11.336 -7.559 -10.133 1 97.25 35 ASP B C 1
ATOM 2722 O O . ASP B 1 35 ? -10.945 -6.512 -10.648 1 97.25 35 ASP B O 1
ATOM 2726 N N . ARG B 1 36 ? -11.117 -7.91 -8.875 1 96.94 36 ARG B N 1
ATOM 2727 C CA . ARG B 1 36 ? -10.242 -7.105 -8.023 1 96.94 36 ARG B CA 1
ATOM 2728 C C . ARG B 1 36 ? -8.82 -7.07 -8.578 1 96.94 36 ARG B C 1
ATOM 2730 O O . ARG B 1 36 ? -8.195 -6.012 -8.641 1 96.94 36 ARG B O 1
ATOM 2737 N N . MET B 1 37 ? -8.336 -8.172 -9.008 1 98.44 37 MET B N 1
ATOM 2738 C CA . MET B 1 37 ? -6.984 -8.273 -9.555 1 98.44 37 MET B CA 1
ATOM 2739 C C . MET B 1 37 ? -6.844 -7.422 -10.812 1 98.44 37 MET B C 1
ATOM 2741 O O . MET B 1 37 ? -5.84 -6.727 -10.992 1 98.44 37 MET B O 1
ATOM 2745 N N . ILE B 1 38 ? -7.812 -7.457 -11.648 1 98 38 ILE B N 1
ATOM 2746 C CA . ILE B 1 38 ? -7.773 -6.699 -12.891 1 98 38 ILE B CA 1
ATOM 2747 C C . ILE B 1 38 ? -7.641 -5.207 -12.586 1 98 38 ILE B C 1
ATOM 2749 O O . ILE B 1 38 ? -6.828 -4.512 -13.203 1 98 38 ILE B O 1
ATOM 2753 N N . ARG B 1 39 ? -8.383 -4.703 -11.625 1 95.12 39 ARG B N 1
ATOM 2754 C CA . ARG B 1 39 ? -8.305 -3.297 -11.242 1 95.12 39 ARG B CA 1
ATOM 2755 C C . ARG B 1 39 ? -6.906 -2.943 -10.742 1 95.12 39 ARG B C 1
ATOM 2757 O O . ARG B 1 39 ? -6.352 -1.908 -11.117 1 95.12 39 ARG B O 1
ATOM 2764 N N . ILE B 1 40 ? -6.387 -3.82 -9.945 1 95.94 40 ILE B N 1
ATOM 2765 C CA . ILE B 1 40 ? -5.055 -3.598 -9.383 1 95.94 40 ILE B CA 1
ATOM 2766 C C . ILE B 1 40 ? -4.02 -3.594 -10.508 1 95.94 40 ILE B C 1
ATOM 2768 O O . ILE B 1 40 ? -3.178 -2.695 -10.578 1 95.94 40 ILE B O 1
ATOM 2772 N N . LEU B 1 41 ? -4.145 -4.562 -11.414 1 96.94 41 LEU B N 1
ATOM 2773 C CA . LEU B 1 41 ? -3.143 -4.707 -12.469 1 96.94 41 LEU B CA 1
ATOM 2774 C C . LEU B 1 41 ? -3.188 -3.523 -13.43 1 96.94 41 LEU B C 1
ATOM 2776 O O . LEU B 1 41 ? -2.152 -3.098 -13.945 1 96.94 41 LEU B O 1
ATOM 2780 N N . LYS B 1 42 ? -4.312 -3.02 -13.688 1 94.38 42 LYS B N 1
ATOM 2781 C CA . LYS B 1 42 ? -4.426 -1.854 -14.555 1 94.38 42 LYS B CA 1
ATOM 2782 C C . LYS B 1 42 ? -3.705 -0.648 -13.961 1 94.38 42 LYS B C 1
ATOM 2784 O O . LYS B 1 42 ? -3.008 0.081 -14.672 1 94.38 42 LYS B O 1
ATOM 2789 N N . VAL B 1 43 ? -3.879 -0.501 -12.68 1 91.56 43 VAL B N 1
ATOM 2790 C CA . VAL B 1 43 ? -3.207 0.593 -11.992 1 91.56 43 VAL B CA 1
ATOM 2791 C C . VAL B 1 43 ? -1.696 0.386 -12.039 1 91.56 43 VAL B C 1
ATOM 2793 O O . VAL B 1 43 ? -0.933 1.352 -12.125 1 91.56 43 VAL B O 1
ATOM 2796 N N . LEU B 1 44 ? -1.297 -0.873 -12.109 1 93.38 44 LEU B N 1
ATOM 2797 C CA . LEU B 1 44 ? 0.128 -1.188 -12.094 1 93.38 44 LEU B CA 1
ATOM 2798 C C . LEU B 1 44 ? 0.688 -1.235 -13.516 1 93.38 44 LEU B C 1
ATOM 2800 O O . LEU B 1 44 ? 1.854 -1.586 -13.711 1 93.38 44 LEU B O 1
ATOM 2804 N N . GLY B 1 45 ? -0.188 -0.981 -14.547 1 92.62 45 GLY B N 1
ATOM 2805 C CA . GLY B 1 45 ? 0.381 -0.758 -15.867 1 92.62 45 GLY B CA 1
ATOM 2806 C C . GLY B 1 45 ? -0.162 -1.707 -16.922 1 92.62 45 GLY B C 1
ATOM 2807 O O . GLY B 1 45 ? 0.191 -1.605 -18.094 1 92.62 45 GLY B O 1
ATOM 2808 N N . ALA B 1 46 ? -1.003 -2.67 -16.531 1 96.12 46 ALA B N 1
ATOM 2809 C CA . ALA B 1 46 ? -1.588 -3.568 -17.516 1 96.12 46 ALA B CA 1
ATOM 2810 C C . ALA B 1 46 ? -2.512 -2.812 -18.469 1 96.12 46 ALA B C 1
ATOM 2812 O O . ALA B 1 46 ? -3.41 -2.09 -18.031 1 96.12 46 ALA B O 1
ATOM 2813 N N . THR B 1 47 ? -2.295 -2.967 -19.703 1 96.69 47 THR B N 1
ATOM 2814 C CA . THR B 1 47 ? -3.17 -2.338 -20.688 1 96.69 47 THR B CA 1
ATOM 2815 C C . THR B 1 47 ? -4.355 -3.244 -21.016 1 96.69 47 THR B C 1
ATOM 2817 O O . THR B 1 47 ? -4.266 -4.465 -20.875 1 96.69 47 THR B O 1
ATOM 2820 N N . ASP B 1 48 ? -5.383 -2.658 -21.516 1 97.06 48 ASP B N 1
ATOM 2821 C CA . ASP B 1 48 ? -6.559 -3.432 -21.906 1 97.06 48 ASP B CA 1
ATOM 2822 C C . ASP B 1 48 ? -6.219 -4.43 -23.016 1 97.06 48 ASP B C 1
ATOM 2824 O O . ASP B 1 48 ? -6.688 -5.566 -23 1 97.06 48 ASP B O 1
ATOM 2828 N N . ALA B 1 49 ? -5.434 -3.982 -23.953 1 97.88 49 ALA B N 1
ATOM 2829 C CA . ALA B 1 49 ? -5.047 -4.848 -25.062 1 97.88 49 ALA B CA 1
ATOM 2830 C C . ALA B 1 49 ? -4.281 -6.07 -24.562 1 97.88 49 ALA B C 1
ATOM 2832 O O . ALA B 1 49 ? -4.539 -7.195 -25 1 97.88 49 ALA B O 1
ATOM 2833 N N . ASP B 1 50 ? -3.408 -5.883 -23.641 1 97.94 50 ASP B N 1
ATOM 2834 C CA . ASP B 1 50 ? -2.594 -6.98 -23.125 1 97.94 50 ASP B CA 1
ATOM 2835 C C . ASP B 1 50 ? -3.406 -7.887 -22.203 1 97.94 50 ASP B C 1
ATOM 2837 O O . ASP B 1 50 ? -3.186 -9.094 -22.156 1 97.94 50 ASP B O 1
ATOM 2841 N N . LEU B 1 51 ? -4.336 -7.277 -21.484 1 98.44 51 LEU B N 1
ATOM 2842 C CA . LEU B 1 51 ? -5.27 -8.078 -20.719 1 98.44 51 LEU B CA 1
ATOM 2843 C C . LEU B 1 51 ? -6.051 -9.031 -21.609 1 98.44 51 LEU B C 1
ATOM 2845 O O . LEU B 1 51 ? -6.223 -10.203 -21.281 1 98.44 51 LEU B O 1
ATOM 2849 N N . ASP B 1 52 ? -6.445 -8.508 -22.688 1 98.25 52 ASP B N 1
ATOM 2850 C CA . ASP B 1 52 ? -7.188 -9.336 -23.641 1 98.25 52 ASP B CA 1
ATOM 2851 C C . ASP B 1 52 ? -6.285 -10.406 -24.266 1 98.25 52 ASP B C 1
ATOM 2853 O O . ASP B 1 52 ? -6.676 -11.57 -24.359 1 98.25 52 ASP B O 1
ATOM 2857 N N . ALA B 1 53 ? -5.102 -10.047 -24.609 1 98 53 ALA B N 1
ATOM 2858 C CA . ALA B 1 53 ? -4.168 -10.969 -25.25 1 98 53 ALA B CA 1
ATOM 2859 C C . ALA B 1 53 ? -3.762 -12.086 -24.297 1 98 53 ALA B C 1
ATOM 2861 O O . ALA B 1 53 ? -3.506 -13.211 -24.719 1 98 53 ALA B O 1
ATOM 2862 N N . MET B 1 54 ? -3.721 -11.836 -23.031 1 98.38 54 MET B N 1
ATOM 2863 C CA . MET B 1 54 ? -3.307 -12.805 -22.016 1 98.38 54 MET B CA 1
ATOM 2864 C C . MET B 1 54 ? -4.273 -13.984 -21.969 1 98.38 54 MET B C 1
ATOM 2866 O O . MET B 1 54 ? -3.873 -15.102 -21.641 1 98.38 54 MET B O 1
ATOM 2870 N N . ARG B 1 55 ? -5.477 -13.789 -22.406 1 97.69 55 ARG B N 1
ATOM 2871 C CA . ARG B 1 55 ? -6.508 -14.82 -22.344 1 97.69 55 ARG B CA 1
ATOM 2872 C C . ARG B 1 55 ? -6.164 -15.992 -23.25 1 97.69 55 ARG B C 1
ATOM 2874 O O . ARG B 1 55 ? -6.559 -17.125 -22.984 1 97.69 55 ARG B O 1
ATOM 2881 N N . THR B 1 56 ? -5.352 -15.703 -24.25 1 97.06 56 THR B N 1
ATOM 2882 C CA . THR B 1 56 ? -5.129 -16.734 -25.266 1 97.06 56 THR B CA 1
ATOM 2883 C C . THR B 1 56 ? -3.646 -17.094 -25.344 1 97.06 56 THR B C 1
ATOM 2885 O O . THR B 1 56 ? -3.223 -17.781 -26.281 1 97.06 56 THR B O 1
ATOM 2888 N N . VAL B 1 57 ? -2.848 -16.625 -24.391 1 97.56 57 VAL B N 1
ATOM 2889 C CA . VAL B 1 57 ? -1.401 -16.797 -24.469 1 97.56 57 VAL B CA 1
ATOM 2890 C C . VAL B 1 57 ? -1.05 -18.281 -24.422 1 97.56 57 VAL B C 1
ATOM 2892 O O . VAL B 1 57 ? -0.021 -18.703 -24.953 1 97.56 57 VAL B O 1
ATOM 2895 N N . SER B 1 58 ? -1.936 -19.141 -23.859 1 97.88 58 SER B N 1
ATOM 2896 C CA . SER B 1 58 ? -1.668 -20.562 -23.672 1 97.88 58 SER B CA 1
ATOM 2897 C C . SER B 1 58 ? -1.955 -21.344 -24.938 1 97.88 58 SER B C 1
ATOM 2899 O O . SER B 1 58 ? -1.622 -22.531 -25.031 1 97.88 58 SER B O 1
ATOM 2901 N N . ASN B 1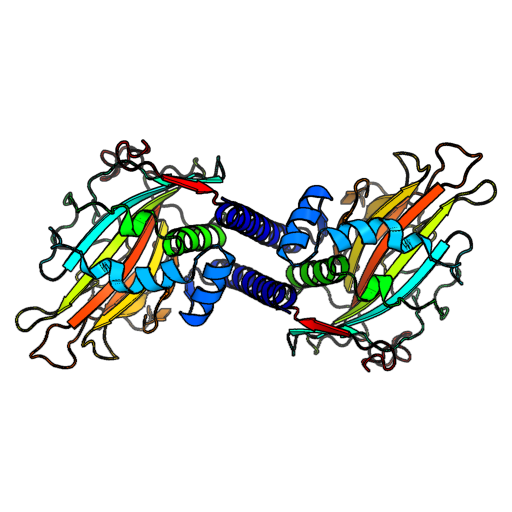 59 ? -2.541 -20.719 -25.953 1 96.25 59 ASN B N 1
ATOM 2902 C CA . ASN B 1 59 ? -2.961 -21.422 -27.156 1 96.25 59 ASN B CA 1
ATOM 2903 C C . ASN B 1 59 ? -1.762 -21.906 -27.969 1 96.25 59 ASN B C 1
ATOM 2905 O O . ASN B 1 59 ? -1.896 -22.797 -28.812 1 96.25 59 ASN B O 1
ATOM 2909 N N . SER B 1 60 ? -0.623 -21.406 -27.688 1 93.75 60 SER B N 1
ATOM 2910 C CA . SER B 1 60 ? 0.553 -21.781 -28.469 1 93.75 60 SER B CA 1
ATOM 2911 C C . SER B 1 60 ? 1.429 -22.766 -27.703 1 93.75 60 SER B C 1
ATOM 2913 O O . SER B 1 60 ? 2.512 -23.125 -28.172 1 93.75 60 SER B O 1
ATOM 2915 N N . LEU B 1 61 ? 0.985 -23.219 -26.594 1 96.44 61 LEU B N 1
ATOM 2916 C CA . LEU B 1 61 ? 1.792 -24.125 -25.766 1 96.44 61 LEU B CA 1
ATOM 2917 C C . LEU B 1 61 ? 1.975 -25.469 -26.469 1 96.44 61 LEU B C 1
ATOM 2919 O O . LEU B 1 61 ? 1.061 -25.953 -27.125 1 96.44 61 LEU B O 1
ATOM 2923 N N . ARG B 1 62 ? 3.162 -25.969 -26.25 1 92.94 62 ARG B N 1
ATOM 2924 C CA . ARG B 1 62 ? 3.482 -27.297 -26.75 1 92.94 62 ARG B CA 1
ATOM 2925 C C . ARG B 1 62 ? 3.582 -28.312 -25.609 1 92.94 62 ARG B C 1
ATOM 2927 O O . ARG B 1 62 ? 3.492 -27.938 -24.438 1 92.94 62 ARG B O 1
ATOM 2934 N N . ASP B 1 63 ? 3.766 -29.531 -25.922 1 90.44 63 ASP B N 1
ATOM 2935 C CA . ASP B 1 63 ? 3.738 -30.609 -24.938 1 90.44 63 ASP B CA 1
ATOM 2936 C C . ASP B 1 63 ? 4.875 -30.469 -23.938 1 90.44 63 ASP B C 1
ATOM 2938 O O . ASP B 1 63 ? 5.992 -30.094 -24.297 1 90.44 63 ASP B O 1
ATOM 2942 N N . ASP B 1 64 ? 4.477 -30.75 -22.75 1 84.88 64 ASP B N 1
ATOM 2943 C CA . ASP B 1 64 ? 5.422 -30.797 -21.641 1 84.88 64 ASP B CA 1
ATOM 2944 C C . ASP B 1 64 ? 6.289 -32.031 -21.703 1 84.88 64 ASP B C 1
ATOM 2946 O O . ASP B 1 64 ? 5.797 -33.125 -22.016 1 84.88 64 ASP B O 1
ATOM 2950 N N . PRO B 1 65 ? 7.531 -31.922 -21.469 1 78.44 65 PRO B N 1
ATOM 2951 C CA . PRO B 1 65 ? 8.406 -33.094 -21.547 1 78.44 65 PRO B CA 1
ATOM 2952 C C . PRO B 1 65 ? 8.203 -34.062 -20.406 1 78.44 65 PRO B C 1
ATOM 2954 O O . PRO B 1 65 ? 8.672 -35.219 -20.469 1 78.44 65 PRO B O 1
ATOM 2957 N N . THR B 1 66 ? 7.469 -33.75 -19.391 1 79.75 66 THR B N 1
ATOM 2958 C CA . THR B 1 66 ? 7.449 -34.531 -18.156 1 79.75 66 THR B CA 1
ATOM 2959 C C . THR B 1 66 ? 6.125 -35.281 -18.016 1 79.75 66 THR B C 1
ATOM 2961 O O . THR B 1 66 ? 6.098 -36.406 -17.547 1 79.75 66 THR B O 1
ATOM 2964 N N . LEU B 1 67 ? 5.062 -34.562 -18.344 1 82.12 67 LEU B N 1
ATOM 2965 C CA . LEU B 1 67 ? 3.74 -35.156 -18.125 1 82.12 67 LEU B CA 1
ATOM 2966 C C . LEU B 1 67 ? 2.9 -35.094 -19.406 1 82.12 67 LEU B C 1
ATOM 2968 O O . LEU B 1 67 ? 2.799 -34.031 -20.031 1 82.12 67 LEU B O 1
ATOM 2972 N N . PRO B 1 68 ? 2.271 -36.125 -19.703 1 84.38 68 PRO B N 1
ATOM 2973 C CA . PRO B 1 68 ? 1.555 -36.219 -20.984 1 84.38 68 PRO B CA 1
ATOM 2974 C C . PRO B 1 68 ? 0.293 -35.344 -21.016 1 84.38 68 PRO B C 1
ATOM 2976 O O . PRO B 1 68 ? -0.211 -35.031 -22.094 1 84.38 68 PRO B O 1
ATOM 2979 N N . PHE B 1 69 ? -0.2 -35.031 -19.969 1 90.44 69 PHE B N 1
ATOM 2980 C CA . PHE B 1 69 ? -1.447 -34.281 -19.938 1 90.44 69 PHE B CA 1
ATOM 2981 C C . PHE B 1 69 ? -1.177 -32.781 -19.703 1 90.44 69 PHE B C 1
ATOM 2983 O O . PHE B 1 69 ? -2.033 -32.062 -19.188 1 90.44 69 PHE B O 1
ATOM 2990 N N . ARG B 1 70 ? 0.035 -32.406 -19.984 1 93.69 70 ARG B N 1
ATOM 2991 C CA . ARG B 1 70 ? 0.409 -31.031 -19.688 1 93.69 70 ARG B CA 1
ATOM 2992 C C . ARG B 1 70 ? 1.118 -30.391 -20.875 1 93.69 70 ARG B C 1
ATOM 2994 O O . ARG B 1 70 ? 1.86 -31.062 -21.594 1 93.69 70 ARG B O 1
ATOM 3001 N N . LYS B 1 71 ? 0.794 -29.188 -21.172 1 95.94 71 LYS B N 1
ATOM 3002 C CA . LYS B 1 71 ? 1.565 -28.312 -22.031 1 95.94 71 LYS B CA 1
ATOM 3003 C C . LYS B 1 71 ? 2.193 -27.172 -21.25 1 95.94 71 LYS B C 1
ATOM 3005 O O . LYS B 1 71 ? 1.599 -26.672 -20.297 1 95.94 71 LYS B O 1
ATOM 3010 N N . SER B 1 72 ? 3.465 -26.828 -21.594 1 95.75 72 SER B N 1
ATOM 3011 C CA . SER B 1 72 ? 4.098 -25.859 -20.719 1 95.75 72 SER B CA 1
ATOM 3012 C C . SER B 1 72 ? 5.215 -25.109 -21.422 1 95.75 72 SER B C 1
ATOM 3014 O O . SER B 1 72 ? 5.711 -25.562 -22.469 1 95.75 72 SER B O 1
ATOM 3016 N N . LYS B 1 73 ? 5.512 -23.969 -21 1 96.31 73 LYS B N 1
ATOM 3017 C CA . LYS B 1 73 ? 6.746 -23.219 -21.203 1 96.31 73 LYS B CA 1
ATOM 3018 C C . LYS B 1 73 ? 7.168 -22.484 -19.938 1 96.31 73 LYS B C 1
ATOM 3020 O O . LYS B 1 73 ? 6.34 -22.234 -19.062 1 96.31 73 LYS B O 1
ATOM 3025 N N . ASN B 1 74 ? 8.484 -22.234 -19.812 1 95.88 74 ASN B N 1
ATOM 3026 C CA . ASN B 1 74 ? 8.906 -21.547 -18.594 1 95.88 74 ASN B CA 1
ATOM 3027 C C . ASN B 1 74 ? 9.992 -20.516 -18.891 1 95.88 74 ASN B C 1
ATOM 3029 O O . ASN B 1 74 ? 10.508 -20.438 -20 1 95.88 74 ASN B O 1
ATOM 3033 N N . GLY B 1 75 ? 10.172 -19.672 -18.031 1 96.38 75 GLY B N 1
ATOM 3034 C CA . GLY B 1 75 ? 11.219 -18.656 -18.016 1 96.38 75 GLY B CA 1
ATOM 3035 C C . GLY B 1 75 ? 11.664 -18.281 -16.625 1 96.38 75 GLY B C 1
ATOM 3036 O O . GLY B 1 75 ? 10.914 -18.453 -15.656 1 96.38 75 GLY B O 1
ATOM 3037 N N . ARG B 1 76 ? 12.938 -17.844 -16.578 1 97.44 76 ARG B N 1
ATOM 3038 C CA . ARG B 1 76 ? 13.508 -17.438 -15.297 1 97.44 76 ARG B CA 1
ATOM 3039 C C . ARG B 1 76 ? 13.672 -15.93 -15.219 1 97.44 76 ARG B C 1
ATOM 3041 O O . ARG B 1 76 ? 14.125 -15.297 -16.188 1 97.44 76 ARG B O 1
ATOM 3048 N N . PHE B 1 77 ? 13.289 -15.422 -14.148 1 98.38 77 PHE B N 1
ATOM 3049 C CA . PHE B 1 77 ? 13.398 -13.992 -13.875 1 98.38 77 PHE B CA 1
ATOM 3050 C C . PHE B 1 77 ? 14.055 -13.75 -12.523 1 98.38 77 PHE B C 1
ATOM 3052 O O . PHE B 1 77 ? 14.133 -14.656 -11.688 1 98.38 77 PHE B O 1
ATOM 3059 N N . CYS B 1 78 ? 14.578 -12.547 -12.391 1 98.38 78 CYS B N 1
ATOM 3060 C CA . CYS B 1 78 ? 15.203 -12.141 -11.133 1 98.38 78 CYS B CA 1
ATOM 3061 C C . CYS B 1 78 ? 14.555 -10.867 -10.586 1 98.38 78 CYS B C 1
ATOM 3063 O O . CYS B 1 78 ? 14.523 -9.844 -11.266 1 98.38 78 CYS B O 1
ATOM 3065 N N . PHE B 1 79 ? 13.914 -11.016 -9.445 1 98.19 79 PHE B N 1
ATOM 3066 C CA . PHE B 1 79 ? 13.609 -9.805 -8.695 1 98.19 79 PHE B CA 1
ATOM 3067 C C . PHE B 1 79 ? 14.883 -9.195 -8.109 1 98.19 79 PHE B C 1
ATOM 3069 O O . PHE B 1 79 ? 15.367 -9.641 -7.07 1 98.19 79 PHE B O 1
ATOM 3076 N N . ASP B 1 80 ? 15.391 -8.211 -8.781 1 97.25 80 ASP B N 1
ATOM 3077 C CA . ASP B 1 80 ? 16.609 -7.516 -8.352 1 97.25 80 ASP B CA 1
ATOM 3078 C C . ASP B 1 80 ? 16.266 -6.301 -7.492 1 97.25 80 ASP B C 1
ATOM 3080 O O . ASP B 1 80 ? 16.203 -5.176 -7.996 1 97.25 80 ASP B O 1
ATOM 3084 N N . PHE B 1 81 ? 16.125 -6.488 -6.219 1 94.94 81 PHE B N 1
ATOM 3085 C CA . PHE B 1 81 ? 15.664 -5.426 -5.332 1 94.94 81 PHE B CA 1
ATOM 3086 C C . PHE B 1 81 ? 16.797 -4.457 -5.02 1 94.94 81 PHE B C 1
ATOM 3088 O O . PHE B 1 81 ? 16.562 -3.336 -4.566 1 94.94 81 PHE B O 1
ATOM 3095 N N . GLU B 1 82 ? 18.031 -4.887 -5.238 1 93.69 82 GLU B N 1
ATOM 3096 C CA . GLU B 1 82 ? 19.156 -3.965 -5.086 1 93.69 82 GLU B CA 1
ATOM 3097 C C . GLU B 1 82 ? 19.078 -2.834 -6.109 1 93.69 82 GLU B C 1
ATOM 3099 O O . GLU B 1 82 ? 19.359 -1.678 -5.785 1 93.69 82 GLU B O 1
ATOM 3104 N N . GLN B 1 83 ? 18.688 -3.211 -7.277 1 93 83 GLN B N 1
ATOM 3105 C CA . GLN B 1 83 ? 18.578 -2.225 -8.344 1 93 83 GLN B CA 1
ATOM 3106 C C . GLN B 1 83 ? 17.125 -1.872 -8.633 1 93 83 GLN B C 1
ATOM 3108 O O . GLN B 1 83 ? 16.844 -1.125 -9.57 1 93 83 GLN B O 1
ATOM 3113 N N . SER B 1 84 ? 16.188 -2.432 -7.906 1 91.38 84 SER B N 1
ATOM 3114 C CA . SER B 1 84 ? 14.75 -2.205 -8.023 1 91.38 84 SER B CA 1
ATOM 3115 C C . SER B 1 84 ? 14.266 -2.475 -9.445 1 91.38 84 SER B C 1
ATOM 3117 O O . SER B 1 84 ? 13.602 -1.629 -10.047 1 91.38 84 SER B O 1
ATOM 3119 N N . LYS B 1 85 ? 14.656 -3.646 -9.953 1 95.06 85 LYS B N 1
ATOM 3120 C CA . LYS B 1 85 ? 14.219 -4.027 -11.289 1 95.06 85 LYS B CA 1
ATOM 3121 C C . LYS B 1 85 ? 13.93 -5.523 -11.367 1 95.06 85 LYS B C 1
ATOM 3123 O O . LYS B 1 85 ? 14.398 -6.297 -10.531 1 95.06 85 LYS B O 1
ATOM 3128 N N . LEU B 1 86 ? 13.086 -5.914 -12.305 1 96.75 86 LEU B N 1
ATOM 3129 C CA . LEU B 1 86 ? 12.891 -7.293 -12.75 1 96.75 86 LEU B CA 1
ATOM 3130 C C . LEU B 1 86 ? 13.664 -7.566 -14.039 1 96.75 86 LEU B C 1
ATOM 3132 O O . LEU B 1 86 ? 13.578 -6.789 -14.992 1 96.75 86 LEU B O 1
ATOM 3136 N N . ARG B 1 87 ? 14.383 -8.664 -14.023 1 97.5 87 ARG B N 1
ATOM 3137 C CA . ARG B 1 87 ? 15.188 -8.984 -15.195 1 97.5 87 ARG B CA 1
ATOM 3138 C C . ARG B 1 87 ? 14.945 -10.422 -15.648 1 97.5 87 ARG B C 1
ATOM 3140 O O . ARG B 1 87 ? 14.758 -11.32 -14.812 1 97.5 87 ARG B O 1
ATOM 3147 N N . ARG B 1 88 ? 15.062 -10.617 -16.969 1 98.12 88 ARG B N 1
ATOM 3148 C CA . ARG B 1 88 ? 15.023 -11.961 -17.547 1 98.12 88 ARG B CA 1
ATOM 3149 C C . ARG B 1 88 ? 16.391 -12.641 -17.422 1 98.12 88 ARG B C 1
ATOM 3151 O O . ARG B 1 88 ? 17.406 -12.039 -17.75 1 98.12 88 ARG B O 1
ATOM 3158 N N . LEU B 1 89 ? 16.359 -13.828 -16.891 1 97.88 89 LEU B N 1
ATOM 3159 C CA . LEU B 1 89 ? 17.594 -14.609 -16.797 1 97.88 89 LEU B CA 1
ATOM 3160 C C . LEU B 1 89 ? 17.703 -15.609 -17.938 1 97.88 89 LEU B C 1
ATOM 3162 O O . LEU B 1 89 ? 16.703 -15.938 -18.578 1 97.88 89 LEU B O 1
ATOM 3166 N N . GLU B 1 90 ? 18.891 -16.047 -18.156 1 96.38 90 GLU B N 1
ATOM 3167 C CA . GLU B 1 90 ? 19.109 -17.031 -19.203 1 96.38 90 GLU B CA 1
ATOM 3168 C C . GLU B 1 90 ? 18.359 -18.328 -18.891 1 96.38 90 GLU B C 1
ATOM 3170 O O . GLU B 1 90 ? 18.094 -18.641 -17.719 1 96.38 90 GLU B O 1
ATOM 3175 N N . PHE B 1 91 ? 18.062 -19.047 -19.906 1 93.75 91 PHE B N 1
ATOM 3176 C CA . PHE B 1 91 ? 17.312 -20.281 -19.781 1 93.75 91 PHE B CA 1
ATOM 3177 C C . PHE B 1 91 ? 18.141 -21.359 -19.062 1 93.75 91 PHE B C 1
ATOM 3179 O O . PHE B 1 91 ? 19.328 -21.484 -19.297 1 93.75 91 PHE B O 1
ATOM 3186 N N . GLN B 1 92 ? 17.547 -22.016 -18.094 1 91.5 92 GLN B N 1
ATOM 3187 C CA . GLN B 1 92 ? 18.125 -23.141 -17.375 1 91.5 92 GLN B CA 1
ATOM 3188 C C . GLN B 1 92 ? 17.125 -24.281 -17.234 1 91.5 92 GLN B C 1
ATOM 3190 O O . GLN B 1 92 ? 15.922 -24.062 -17.234 1 91.5 92 GLN B O 1
ATOM 3195 N N . PRO B 1 93 ? 17.688 -25.5 -17.156 1 90.06 93 PRO B N 1
ATOM 3196 C CA . PRO B 1 93 ? 16.797 -26.594 -16.781 1 90.06 93 PRO B CA 1
ATOM 3197 C C . PRO B 1 93 ? 16.203 -26.422 -15.391 1 90.06 93 PRO B C 1
ATOM 3199 O O . PRO B 1 93 ? 16.625 -25.531 -14.641 1 90.06 93 PRO B O 1
ATOM 3202 N N . PHE B 1 94 ? 15.141 -27.25 -15.156 1 88.38 94 PHE B N 1
ATOM 3203 C CA . PHE B 1 94 ? 14.406 -27.141 -13.898 1 88.38 94 PHE B CA 1
ATOM 3204 C C . PHE B 1 94 ? 14.398 -28.484 -13.164 1 88.38 94 PHE B C 1
ATOM 3206 O O . PHE B 1 94 ? 14.25 -29.531 -13.789 1 88.38 94 PHE B O 1
ATOM 3213 N N . ALA B 1 95 ? 14.648 -28.391 -11.852 1 80.69 95 ALA B N 1
ATOM 3214 C CA . ALA B 1 95 ? 14.594 -29.609 -11.055 1 80.69 95 ALA B CA 1
ATOM 3215 C C . ALA B 1 95 ? 13.922 -29.359 -9.703 1 80.69 95 ALA B C 1
ATOM 3217 O O . ALA B 1 95 ? 14.078 -28.297 -9.117 1 80.69 95 ALA B O 1
ATOM 3218 N N . LEU B 1 96 ? 13.062 -30.312 -9.305 1 76.38 96 LEU B N 1
ATOM 3219 C CA . LEU B 1 96 ? 12.523 -30.375 -7.953 1 76.38 96 LEU B CA 1
ATOM 3220 C C . LEU B 1 96 ? 12.914 -31.672 -7.27 1 76.38 96 LEU B C 1
ATOM 3222 O O . LEU B 1 96 ? 13 -32.719 -7.918 1 76.38 96 LEU B O 1
ATOM 3226 N N . SER B 1 97 ? 13.195 -31.562 -5.902 1 77.38 97 SER B N 1
ATOM 3227 C CA . SER B 1 97 ? 13.688 -32.75 -5.211 1 77.38 97 SER B CA 1
ATOM 3228 C C . SER B 1 97 ? 12.781 -33.125 -4.047 1 77.38 97 SER B C 1
ATOM 3230 O O . SER B 1 97 ? 11.969 -32.312 -3.6 1 77.38 97 SER B O 1
ATOM 3232 N N . GLU B 1 98 ? 12.977 -34.312 -3.611 1 79.69 98 GLU B N 1
ATOM 3233 C CA . GLU B 1 98 ? 12.281 -34.812 -2.43 1 79.69 98 GLU B CA 1
ATOM 3234 C C . GLU B 1 98 ? 12.648 -34 -1.189 1 79.69 98 GLU B C 1
ATOM 3236 O O . GLU B 1 98 ? 11.812 -33.812 -0.305 1 79.69 98 GLU B O 1
ATOM 3241 N N . GLU B 1 99 ? 13.836 -33.5 -1.138 1 77.81 99 GLU B N 1
ATOM 3242 C CA . GLU B 1 99 ? 14.32 -32.688 -0.007 1 77.81 99 GLU B CA 1
ATOM 3243 C C . GLU B 1 99 ? 13.516 -31.406 0.152 1 77.81 99 GLU B C 1
ATOM 3245 O O . GLU B 1 99 ? 13.461 -30.844 1.243 1 77.81 99 GLU B O 1
ATOM 3250 N N . GLU B 1 100 ? 12.875 -31.062 -0.919 1 75.5 100 GLU B N 1
ATOM 3251 C CA . GLU B 1 100 ? 12.094 -29.844 -0.896 1 75.5 100 GLU B CA 1
ATOM 3252 C C . GLU B 1 100 ? 10.602 -30.141 -0.789 1 75.5 100 GLU B C 1
ATOM 3254 O O . GLU B 1 100 ? 9.773 -29.344 -1.251 1 75.5 100 GLU B O 1
ATOM 3259 N N . ASP B 1 101 ? 10.281 -31.297 -0.348 1 75.94 101 ASP B N 1
ATOM 3260 C CA . ASP B 1 101 ? 8.938 -31.75 -0.034 1 75.94 101 ASP B CA 1
ATOM 3261 C C . ASP B 1 101 ? 8.117 -31.969 -1.306 1 75.94 101 ASP B C 1
ATOM 3263 O O . ASP B 1 101 ? 6.898 -31.781 -1.304 1 75.94 101 ASP B O 1
ATOM 3267 N N . PHE B 1 102 ? 8.883 -32.156 -2.344 1 78.19 102 PHE B N 1
ATOM 3268 C CA . PHE B 1 102 ? 8.258 -32.562 -3.59 1 78.19 102 PHE B CA 1
ATOM 3269 C C . PHE B 1 102 ? 8.547 -34.062 -3.865 1 78.19 102 PHE B C 1
ATOM 3271 O O . PHE B 1 102 ? 9.648 -34.406 -4.293 1 78.19 102 PHE B O 1
ATOM 3278 N N . VAL B 1 103 ? 7.559 -34.844 -3.543 1 77.38 103 VAL B N 1
ATOM 3279 C CA . VAL B 1 103 ? 7.73 -36.281 -3.719 1 77.38 103 VAL B CA 1
ATOM 3280 C C . VAL B 1 103 ? 6.855 -36.75 -4.867 1 77.38 103 VAL B C 1
ATOM 3282 O O . VAL B 1 103 ? 5.629 -36.844 -4.734 1 77.38 103 VAL B O 1
ATOM 3285 N N . ARG B 1 104 ? 7.543 -37.125 -5.922 1 75.12 104 ARG B N 1
ATOM 3286 C CA . ARG B 1 104 ? 6.934 -37.719 -7.105 1 75.12 104 ARG B CA 1
ATOM 3287 C C . ARG B 1 104 ? 7.887 -38.688 -7.777 1 75.12 104 ARG B C 1
ATOM 3289 O O . ARG B 1 104 ? 9.062 -38.75 -7.426 1 75.12 104 ARG B O 1
ATOM 3296 N N . HIS B 1 105 ? 7.32 -39.469 -8.688 1 74.94 105 HIS B N 1
ATOM 3297 C CA . HIS B 1 105 ? 8.117 -40.531 -9.32 1 74.94 105 HIS B CA 1
ATOM 3298 C C . HIS B 1 105 ? 9.336 -39.938 -10.031 1 74.94 105 HIS B C 1
ATOM 3300 O O . HIS B 1 105 ? 10.336 -40.625 -10.227 1 74.94 105 HIS B O 1
ATOM 3306 N N . ASP B 1 106 ? 9.273 -38.75 -10.414 1 76.38 106 ASP B N 1
ATOM 3307 C CA . ASP B 1 106 ? 10.383 -38.156 -11.156 1 76.38 106 ASP B CA 1
ATOM 3308 C C . ASP B 1 106 ? 11.062 -37.062 -10.328 1 76.38 106 ASP B C 1
ATOM 3310 O O . ASP B 1 106 ? 11.68 -36.156 -10.883 1 76.38 106 ASP B O 1
ATOM 3314 N N . SER B 1 107 ? 10.992 -37.219 -9.125 1 76.94 107 SER B N 1
ATOM 3315 C CA . SER B 1 107 ? 11.719 -36.312 -8.242 1 76.94 107 SER B CA 1
ATOM 3316 C C . SER B 1 107 ? 13.227 -36.406 -8.477 1 76.94 107 SER B C 1
ATOM 3318 O O . SER B 1 107 ? 13.766 -37.5 -8.664 1 76.94 107 SER B O 1
ATOM 3320 N N . GLY B 1 108 ? 13.82 -35.188 -8.516 1 77.81 108 GLY B N 1
ATOM 3321 C CA . GLY B 1 108 ? 15.266 -35.156 -8.695 1 77.81 108 GLY B CA 1
ATOM 3322 C C . GLY B 1 108 ? 15.688 -35.156 -10.148 1 77.81 108 GLY B C 1
ATOM 3323 O O . GLY B 1 108 ? 16.859 -34.906 -10.453 1 77.81 108 GLY B O 1
ATOM 3324 N N . GLN B 1 109 ? 14.727 -35.375 -10.977 1 82.38 109 GLN B N 1
ATOM 3325 C CA . GLN B 1 109 ? 15.055 -35.375 -12.398 1 82.38 109 GLN B CA 1
ATOM 3326 C C . GLN B 1 109 ? 15.188 -33.938 -12.93 1 82.38 109 GLN B C 1
ATOM 3328 O O . GLN B 1 109 ? 14.422 -33.062 -12.547 1 82.38 109 GLN B O 1
ATOM 3333 N N . ILE B 1 110 ? 16.156 -33.781 -13.844 1 84.31 110 ILE B N 1
ATOM 3334 C CA . ILE B 1 110 ? 16.359 -32.5 -14.516 1 84.31 110 ILE B CA 1
ATOM 3335 C C . ILE B 1 110 ? 15.453 -32.406 -15.734 1 84.31 110 ILE B C 1
ATOM 3337 O O . ILE B 1 110 ? 15.438 -33.312 -16.578 1 84.31 110 ILE B O 1
ATOM 3341 N N . ARG B 1 111 ? 14.688 -31.312 -15.742 1 85.31 111 ARG B N 1
ATOM 3342 C CA . ARG B 1 111 ? 13.719 -31.125 -16.812 1 85.31 111 ARG B CA 1
ATOM 3343 C C . ARG B 1 111 ? 14.055 -29.891 -17.656 1 85.31 111 ARG B C 1
ATOM 3345 O O . ARG B 1 111 ? 14.492 -28.875 -17.109 1 85.31 111 ARG B O 1
ATOM 3352 N N . ARG B 1 112 ? 13.875 -30.141 -18.984 1 87.5 112 ARG B N 1
ATOM 3353 C CA . ARG B 1 112 ? 14.078 -29.016 -19.891 1 87.5 112 ARG B CA 1
ATOM 3354 C C . ARG B 1 112 ? 12.766 -28.609 -20.562 1 87.5 112 ARG B C 1
ATOM 3356 O O . ARG B 1 112 ? 12.289 -29.312 -21.453 1 87.5 112 ARG B O 1
ATOM 3363 N N . PHE B 1 113 ? 12.273 -27.516 -20.203 1 90.94 113 PHE B N 1
ATOM 3364 C CA . PHE B 1 113 ? 11.008 -27.016 -20.734 1 90.94 113 PHE B CA 1
ATOM 3365 C C . PHE B 1 113 ? 11.242 -26.062 -21.891 1 90.94 113 PHE B C 1
ATOM 3367 O O . PHE B 1 113 ? 12.352 -25.562 -22.078 1 90.94 113 PHE B O 1
ATOM 3374 N N . ARG B 1 114 ? 10.188 -25.922 -22.672 1 92.12 114 ARG B N 1
ATOM 3375 C CA 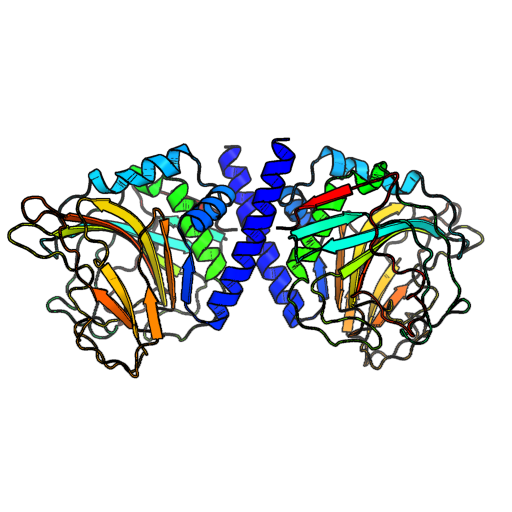. ARG B 1 114 ? 10.234 -24.859 -23.656 1 92.12 114 ARG B CA 1
ATOM 3376 C C . ARG B 1 114 ? 10.281 -23.484 -22.984 1 92.12 114 ARG B C 1
ATOM 3378 O O . ARG B 1 114 ? 9.742 -23.312 -21.891 1 92.12 114 ARG B O 1
ATOM 3385 N N . GLU B 1 115 ? 10.828 -22.547 -23.719 1 94.69 115 GLU B N 1
ATOM 3386 C CA . GLU B 1 115 ? 11.055 -21.234 -23.109 1 94.69 115 GLU B CA 1
ATOM 3387 C C . GLU B 1 115 ? 9.922 -20.266 -23.438 1 94.69 115 GLU B C 1
ATOM 3389 O O . GLU B 1 115 ? 9.383 -20.297 -24.547 1 94.69 115 GLU B O 1
ATOM 3394 N N . ILE B 1 116 ? 9.672 -19.438 -22.453 1 95.38 116 ILE B N 1
ATOM 3395 C CA . ILE B 1 116 ? 8.75 -18.328 -22.688 1 95.38 116 ILE B CA 1
ATOM 3396 C C . ILE B 1 116 ? 9.352 -17.375 -23.703 1 95.38 116 ILE B C 1
ATOM 3398 O O . ILE B 1 116 ? 10.555 -17.078 -23.672 1 95.38 116 ILE B O 1
ATOM 3402 N N . ASP B 1 117 ? 8.5 -16.922 -24.609 1 94.25 117 ASP B N 1
ATOM 3403 C CA . ASP B 1 117 ? 8.938 -15.984 -25.641 1 94.25 117 ASP B CA 1
ATOM 3404 C C . ASP B 1 117 ? 8.273 -14.617 -25.469 1 94.25 117 ASP B C 1
ATOM 3406 O O . ASP B 1 117 ? 7.727 -14.328 -24.406 1 94.25 117 ASP B O 1
ATOM 3410 N N . GLU B 1 118 ? 8.32 -13.789 -26.516 1 94.31 118 GLU B N 1
ATOM 3411 C CA . GLU B 1 118 ? 7.898 -12.398 -26.438 1 94.31 118 GLU B CA 1
ATOM 3412 C C . GLU B 1 118 ? 6.391 -12.281 -26.219 1 94.31 118 GLU B C 1
ATOM 3414 O O . GLU B 1 118 ? 5.91 -11.281 -25.688 1 94.31 118 GLU B O 1
ATOM 3419 N N . ASP B 1 119 ? 5.637 -13.211 -26.609 1 94.44 119 ASP B N 1
ATOM 3420 C CA . ASP B 1 119 ? 4.188 -13.156 -26.469 1 94.44 119 ASP B CA 1
ATOM 3421 C C . ASP B 1 119 ? 3.787 -13.031 -25 1 94.44 119 ASP B C 1
ATOM 3423 O O . ASP B 1 119 ? 2.824 -12.336 -24.656 1 94.44 119 ASP B O 1
ATOM 3427 N N . LEU B 1 120 ? 4.59 -13.68 -24.125 1 97.19 120 LEU B N 1
ATOM 3428 C CA . LEU B 1 120 ? 4.309 -13.625 -22.703 1 97.19 120 LEU B CA 1
ATOM 3429 C C . LEU B 1 120 ? 5.219 -12.617 -22 1 97.19 120 LEU B C 1
ATOM 3431 O O . LEU B 1 120 ? 4.742 -11.742 -21.281 1 97.19 120 LEU B O 1
ATOM 3435 N N . GLN B 1 121 ? 6.48 -12.641 -22.344 1 96.56 121 GLN B N 1
ATOM 3436 C CA . GLN B 1 121 ? 7.449 -11.766 -21.703 1 96.56 121 GLN B CA 1
ATOM 3437 C C . GLN B 1 121 ? 7.098 -10.297 -21.922 1 96.56 121 GLN B C 1
ATOM 3439 O O . GLN B 1 121 ? 7.273 -9.461 -21.031 1 96.56 121 GLN B O 1
ATOM 3444 N N . GLY B 1 122 ? 6.59 -9.969 -23.047 1 96.06 122 GLY B N 1
ATOM 3445 C CA . GLY B 1 122 ? 6.316 -8.586 -23.406 1 96.06 122 GLY B CA 1
ATOM 3446 C C . GLY B 1 122 ? 4.934 -8.125 -22.984 1 96.06 122 GLY B C 1
ATOM 3447 O O . GLY B 1 122 ? 4.578 -6.961 -23.172 1 96.06 122 GLY B O 1
ATOM 3448 N N . ASN B 1 123 ? 4.109 -8.969 -22.438 1 97.38 123 ASN B N 1
ATOM 3449 C CA . ASN B 1 123 ? 2.738 -8.664 -22.047 1 97.38 123 ASN B CA 1
ATOM 3450 C C . ASN B 1 123 ? 2.689 -7.859 -20.75 1 97.38 123 ASN B C 1
ATOM 3452 O O . ASN B 1 123 ? 3.162 -8.32 -19.703 1 97.38 123 ASN B O 1
ATOM 3456 N N . THR B 1 124 ? 2.076 -6.684 -20.766 1 96.94 124 THR B N 1
ATOM 3457 C CA . THR B 1 124 ? 2.086 -5.773 -19.625 1 96.94 124 THR B CA 1
ATOM 3458 C C . THR B 1 124 ? 1.272 -6.348 -18.469 1 96.94 124 THR B C 1
ATOM 3460 O O . THR B 1 124 ? 1.445 -5.941 -17.328 1 96.94 124 THR B O 1
ATOM 3463 N N . THR B 1 125 ? 0.319 -7.258 -18.719 1 98.19 125 THR B N 1
ATOM 3464 C CA . THR B 1 125 ? -0.389 -7.945 -17.641 1 98.19 125 THR B CA 1
ATOM 3465 C C . THR B 1 125 ? 0.575 -8.789 -16.812 1 98.19 125 THR B C 1
ATOM 3467 O O . THR B 1 125 ? 0.51 -8.773 -15.578 1 98.19 125 THR B O 1
ATOM 3470 N N . LEU B 1 126 ? 1.495 -9.414 -17.5 1 98.5 126 LEU B N 1
ATOM 3471 C CA . LEU B 1 126 ? 2.504 -10.188 -16.781 1 98.5 126 LEU B CA 1
ATOM 3472 C C . LEU B 1 126 ? 3.412 -9.273 -15.969 1 98.5 126 LEU B C 1
ATOM 3474 O O . LEU B 1 126 ? 3.74 -9.586 -14.82 1 98.5 126 LEU B O 1
ATOM 3478 N N . HIS B 1 127 ? 3.791 -8.164 -16.625 1 97.12 127 HIS B N 1
ATOM 3479 C CA . HIS B 1 127 ? 4.625 -7.203 -15.906 1 97.12 127 HIS B CA 1
ATOM 3480 C C . HIS B 1 127 ? 3.955 -6.75 -14.617 1 97.12 127 HIS B C 1
ATOM 3482 O O . HIS B 1 127 ? 4.582 -6.75 -13.555 1 97.12 127 HIS B O 1
ATOM 3488 N N . ALA B 1 128 ? 2.697 -6.434 -14.734 1 96.94 128 ALA B N 1
ATOM 3489 C CA . ALA B 1 128 ? 1.937 -5.965 -13.578 1 96.94 128 ALA B CA 1
ATOM 3490 C C . ALA B 1 128 ? 1.809 -7.059 -12.523 1 96.94 128 ALA B C 1
ATOM 3492 O O . ALA B 1 128 ? 1.799 -6.777 -11.328 1 96.94 128 ALA B O 1
ATOM 3493 N N . LEU B 1 129 ? 1.703 -8.32 -12.93 1 98.5 129 LEU B N 1
ATOM 3494 C CA . LEU B 1 129 ? 1.647 -9.438 -11.992 1 98.5 129 LEU B CA 1
ATOM 3495 C C . LEU B 1 129 ? 2.947 -9.547 -11.203 1 98.5 129 LEU B C 1
ATOM 3497 O O . LEU B 1 129 ? 2.928 -9.805 -9.992 1 98.5 129 LEU B O 1
ATOM 3501 N N . PHE B 1 130 ? 4.062 -9.344 -11.898 1 98.12 130 PHE B N 1
ATOM 3502 C CA . PHE B 1 130 ? 5.348 -9.367 -11.203 1 98.12 130 PHE B CA 1
ATOM 3503 C C . PHE B 1 130 ? 5.426 -8.25 -10.172 1 98.12 130 PHE B C 1
ATOM 3505 O O . PHE B 1 130 ? 5.879 -8.469 -9.047 1 98.12 130 PHE B O 1
ATOM 3512 N N . ILE B 1 131 ? 4.992 -7.098 -10.594 1 96.62 131 ILE B N 1
ATOM 3513 C CA . ILE B 1 131 ? 5.035 -5.945 -9.695 1 96.62 131 ILE B CA 1
ATOM 3514 C C . ILE B 1 131 ? 4.121 -6.188 -8.5 1 96.62 131 ILE B C 1
ATOM 3516 O O . ILE B 1 131 ? 4.508 -5.922 -7.355 1 96.62 131 ILE B O 1
ATOM 3520 N N . PHE B 1 132 ? 2.926 -6.68 -8.789 1 97.44 132 PHE B N 1
ATOM 3521 C CA . PHE B 1 132 ? 2.002 -7.027 -7.719 1 97.44 132 PHE B CA 1
ATOM 3522 C C . PHE B 1 132 ? 2.664 -7.965 -6.715 1 97.44 132 PHE B C 1
ATOM 3524 O O . PHE B 1 132 ? 2.625 -7.719 -5.508 1 97.44 132 PHE B O 1
ATOM 3531 N N . LYS B 1 133 ? 3.219 -8.984 -7.176 1 98.44 133 LYS B N 1
ATOM 3532 C CA . LYS B 1 133 ? 3.861 -9.969 -6.312 1 98.44 133 LYS B CA 1
ATOM 3533 C C . LYS B 1 133 ? 4.961 -9.336 -5.469 1 98.44 133 LYS B C 1
ATOM 3535 O O . LYS B 1 133 ? 5.039 -9.57 -4.262 1 98.44 133 LYS B O 1
ATOM 3540 N N . ALA B 1 134 ? 5.812 -8.539 -6.137 1 97.19 134 ALA B N 1
ATOM 3541 C CA . ALA B 1 134 ? 6.91 -7.875 -5.441 1 97.19 134 ALA B CA 1
ATOM 3542 C C . ALA B 1 134 ? 6.391 -7 -4.305 1 97.19 134 ALA B C 1
ATOM 3544 O O . ALA B 1 134 ? 6.945 -7.012 -3.201 1 97.19 134 ALA B O 1
ATOM 3545 N N . LEU B 1 135 ? 5.328 -6.305 -4.586 1 95.69 135 LEU B N 1
ATOM 3546 C CA . LEU B 1 135 ? 4.77 -5.387 -3.6 1 95.69 135 LEU B CA 1
ATOM 3547 C C . LEU B 1 135 ? 4.23 -6.152 -2.393 1 95.69 135 LEU B C 1
ATOM 3549 O O . LEU B 1 135 ? 4.25 -5.641 -1.271 1 95.69 135 LEU B O 1
ATOM 3553 N N . ILE B 1 136 ? 3.799 -7.367 -2.598 1 97.25 136 ILE B N 1
ATOM 3554 C CA . ILE B 1 136 ? 3.174 -8.133 -1.524 1 97.25 136 ILE B CA 1
ATOM 3555 C C . ILE B 1 136 ? 4.246 -8.844 -0.705 1 97.25 136 ILE B C 1
ATOM 3557 O O . ILE B 1 136 ? 4.258 -8.758 0.525 1 97.25 136 ILE B O 1
ATOM 3561 N N . PHE B 1 137 ? 5.258 -9.445 -1.389 1 97.19 137 PHE B N 1
ATOM 3562 C CA . PHE B 1 137 ? 6.07 -10.375 -0.614 1 97.19 137 PHE B CA 1
ATOM 3563 C C . PHE B 1 137 ? 7.363 -9.711 -0.155 1 97.19 137 PHE B C 1
ATOM 3565 O O . PHE B 1 137 ? 8.016 -10.188 0.776 1 97.19 137 PHE B O 1
ATOM 3572 N N . HIS B 1 138 ? 7.836 -8.641 -0.833 1 94.88 138 HIS B N 1
ATOM 3573 C CA . HIS B 1 138 ? 9.133 -8.062 -0.527 1 94.88 138 HIS B CA 1
ATOM 3574 C C . HIS B 1 138 ? 9.188 -7.543 0.906 1 94.88 138 HIS B C 1
ATOM 3576 O O . HIS B 1 138 ? 8.297 -6.801 1.332 1 94.88 138 HIS B O 1
ATOM 3582 N N . GLY B 1 139 ? 10.164 -7.945 1.587 1 92.81 139 GLY B N 1
ATOM 3583 C CA . GLY B 1 139 ? 10.352 -7.488 2.955 1 92.81 139 GLY B CA 1
ATOM 3584 C C . GLY B 1 139 ? 9.594 -8.32 3.971 1 92.81 139 GLY B C 1
ATOM 3585 O O . GLY B 1 139 ? 9.695 -8.094 5.176 1 92.81 139 GLY B O 1
ATOM 3586 N N . VAL B 1 140 ? 8.789 -9.211 3.586 1 94.81 140 VAL B N 1
ATOM 3587 C CA . VAL B 1 140 ? 8.055 -10.086 4.492 1 94.81 140 VAL B CA 1
ATOM 3588 C C . VAL B 1 140 ? 9 -11.148 5.062 1 94.81 140 VAL B C 1
ATOM 3590 O O . VAL B 1 140 ? 9.773 -11.758 4.324 1 94.81 140 VAL B O 1
ATOM 3593 N N . SER B 1 141 ? 8.945 -11.25 6.355 1 94.88 141 SER B N 1
ATOM 3594 C CA . SER B 1 141 ? 9.719 -12.305 6.996 1 94.88 141 SER B CA 1
ATOM 3595 C C . SER B 1 141 ? 9.094 -13.672 6.762 1 94.88 141 SER B C 1
ATOM 3597 O O . SER B 1 141 ? 7.867 -13.812 6.773 1 94.88 141 SER B O 1
ATOM 3599 N N . PHE B 1 142 ? 9.922 -14.648 6.555 1 95.88 142 PHE B N 1
ATOM 3600 C CA . PHE B 1 142 ? 9.469 -16.016 6.355 1 95.88 142 PHE B CA 1
ATOM 3601 C C . PHE B 1 142 ? 10.539 -17.016 6.809 1 95.88 142 PHE B C 1
ATOM 3603 O O . PHE B 1 142 ? 11.688 -16.641 7.023 1 95.88 142 PHE B O 1
ATOM 3610 N N . LYS B 1 143 ? 10.125 -18.188 7.07 1 93.81 143 LYS B N 1
ATOM 3611 C CA . LYS B 1 143 ? 11.055 -19.234 7.492 1 93.81 143 LYS B CA 1
ATOM 3612 C C . LYS B 1 143 ? 12.078 -19.531 6.398 1 93.81 143 LYS B C 1
ATOM 3614 O O . LYS B 1 143 ? 11.711 -19.75 5.242 1 93.81 143 LYS B O 1
ATOM 3619 N N . GLN B 1 144 ? 13.312 -19.516 6.797 1 94.81 144 GLN B N 1
ATOM 3620 C CA . GLN B 1 144 ? 14.367 -19.781 5.832 1 94.81 144 GLN B CA 1
ATOM 3621 C C . GLN B 1 144 ? 14.531 -21.281 5.59 1 94.81 144 GLN B C 1
ATOM 3623 O O . GLN B 1 144 ? 14.359 -22.078 6.512 1 94.81 144 GLN 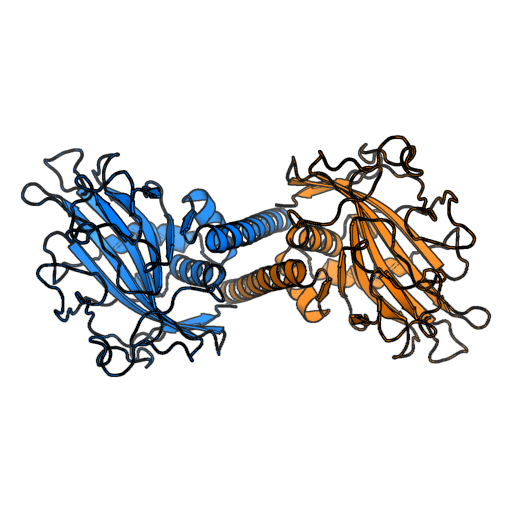B O 1
ATOM 3628 N N . ARG B 1 145 ? 14.867 -21.672 4.402 1 93.94 145 ARG B N 1
ATOM 3629 C CA . ARG B 1 145 ? 15.109 -23.047 3.99 1 93.94 145 ARG B CA 1
ATOM 3630 C C . ARG B 1 145 ? 16.594 -23.328 3.863 1 93.94 145 ARG B C 1
ATOM 3632 O O . ARG B 1 145 ? 17.406 -22.391 3.734 1 93.94 145 ARG B O 1
ATOM 3639 N N . PRO B 1 146 ? 16.953 -24.594 3.975 1 93 146 PRO B N 1
ATOM 3640 C CA . PRO B 1 146 ? 18.375 -24.906 3.857 1 93 146 PRO B CA 1
ATOM 3641 C C . PRO B 1 146 ? 18.906 -24.719 2.441 1 93 146 PRO B C 1
ATOM 3643 O O . PRO B 1 146 ? 18.172 -24.875 1.47 1 93 146 PRO B O 1
ATOM 3646 N N . LYS B 1 147 ? 20.203 -24.312 2.361 1 95.12 147 LYS B N 1
ATOM 3647 C CA . LYS B 1 147 ? 21 -24.297 1.143 1 95.12 147 LYS B CA 1
ATOM 3648 C C . LYS B 1 147 ? 20.531 -23.203 0.192 1 95.12 147 LYS B C 1
ATOM 3650 O O . LYS B 1 147 ? 20.547 -23.391 -1.027 1 95.12 147 LYS B O 1
ATOM 3655 N N . LEU B 1 148 ? 20.016 -22.203 0.7 1 96.62 148 LEU B N 1
ATOM 3656 C CA . LEU B 1 148 ? 19.719 -21 -0.056 1 96.62 148 LEU B CA 1
ATOM 3657 C C . LEU B 1 148 ? 20.516 -19.812 0.477 1 96.62 148 LEU B C 1
ATOM 3659 O O . LEU B 1 148 ? 20.906 -19.797 1.646 1 96.62 148 LEU B O 1
ATOM 3663 N N . ASN B 1 149 ? 20.828 -18.859 -0.363 1 97.38 149 ASN B N 1
ATOM 3664 C CA . ASN B 1 149 ? 21.562 -17.656 0.012 1 97.38 149 ASN B CA 1
ATOM 3665 C C . ASN B 1 149 ? 20.625 -16.547 0.479 1 97.38 149 ASN B C 1
ATOM 3667 O O . ASN B 1 149 ? 20.172 -15.734 -0.327 1 97.38 149 ASN B O 1
ATOM 3671 N N . TYR B 1 150 ? 20.391 -16.406 1.753 1 96.19 150 TYR B N 1
ATOM 3672 C CA . TYR B 1 150 ? 19.469 -15.414 2.293 1 96.19 150 TYR B CA 1
ATOM 3673 C C . TYR B 1 150 ? 20.172 -14.102 2.602 1 96.19 150 TYR B C 1
ATOM 3675 O O . TYR B 1 150 ? 19.562 -13.164 3.111 1 96.19 150 TYR B O 1
ATOM 3683 N N . GLU B 1 151 ? 21.438 -13.977 2.232 1 95.38 151 GLU B N 1
ATOM 3684 C CA . GLU B 1 151 ? 22.188 -12.734 2.432 1 95.38 151 GLU B CA 1
ATOM 3685 C C . GLU B 1 151 ? 21.875 -11.719 1.329 1 95.38 151 GLU B C 1
ATOM 3687 O O . GLU B 1 151 ? 22.031 -10.516 1.524 1 95.38 151 GLU B O 1
ATOM 3692 N N . THR B 1 152 ? 21.469 -12.219 0.183 1 95.81 152 THR B N 1
ATOM 3693 C CA . THR B 1 152 ? 21.125 -11.328 -0.925 1 95.81 152 THR B CA 1
ATOM 3694 C C . THR B 1 152 ? 19.688 -10.836 -0.812 1 95.81 152 THR B C 1
ATOM 3696 O O . THR B 1 152 ? 18.844 -11.516 -0.226 1 95.81 152 THR B O 1
ATOM 3699 N N . GLU B 1 153 ? 19.359 -9.695 -1.411 1 94.56 153 GLU B N 1
ATOM 3700 C CA . GLU B 1 153 ? 18 -9.172 -1.465 1 94.56 153 GLU B CA 1
ATOM 3701 C C . GL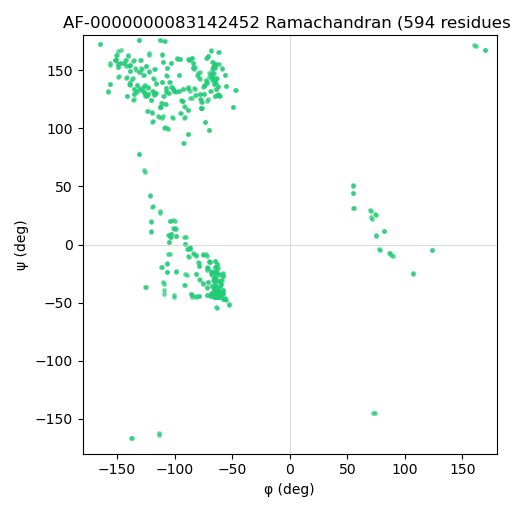U B 1 153 ? 17.25 -9.719 -2.67 1 94.56 153 GLU B C 1
ATOM 3703 O O . GLU B 1 153 ? 16.031 -9.578 -2.756 1 94.56 153 GLU B O 1
ATOM 3708 N N . ASN B 1 154 ? 17.953 -10.352 -3.543 1 96.44 154 ASN B N 1
ATOM 3709 C CA . ASN B 1 154 ? 17.391 -10.773 -4.816 1 96.44 154 ASN B CA 1
ATOM 3710 C C . ASN B 1 154 ? 16.641 -12.102 -4.691 1 96.44 154 ASN B C 1
ATOM 3712 O O . ASN B 1 154 ? 16.938 -12.898 -3.797 1 96.44 154 ASN B O 1
ATOM 3716 N N . PHE B 1 155 ? 15.719 -12.297 -5.461 1 98.44 155 PHE B N 1
ATOM 3717 C CA . PHE B 1 155 ? 14.977 -13.547 -5.59 1 98.44 155 PHE B CA 1
ATOM 3718 C C . PHE B 1 155 ? 14.945 -14.008 -7.039 1 98.44 155 PHE B C 1
ATOM 3720 O O . PHE B 1 155 ? 14.906 -13.188 -7.961 1 98.44 155 PHE B O 1
ATOM 3727 N N . ILE B 1 156 ? 14.961 -15.297 -7.238 1 97.88 156 ILE B N 1
ATOM 3728 C CA . ILE B 1 156 ? 14.766 -15.898 -8.555 1 97.88 156 ILE B CA 1
ATOM 3729 C C . ILE B 1 156 ? 13.336 -16.391 -8.688 1 97.88 156 ILE B C 1
ATOM 3731 O O . ILE B 1 156 ? 12.805 -17.047 -7.785 1 97.88 156 ILE B O 1
ATOM 3735 N N . CYS B 1 157 ? 12.734 -16.062 -9.773 1 98.31 157 CYS B N 1
ATOM 3736 C CA . CYS B 1 157 ? 11.375 -16.516 -10.055 1 98.31 157 CYS B CA 1
ATOM 3737 C C . CYS B 1 157 ? 11.336 -17.344 -11.328 1 98.31 157 CYS B C 1
ATOM 3739 O O . CYS B 1 157 ? 11.641 -16.859 -12.414 1 98.31 157 CYS B O 1
ATOM 3741 N N . THR B 1 158 ? 11.039 -18.578 -11.203 1 97.31 158 THR B N 1
ATOM 3742 C CA . THR B 1 158 ? 10.727 -19.406 -12.367 1 97.31 158 THR B CA 1
ATOM 3743 C C . THR B 1 158 ? 9.242 -19.344 -12.695 1 97.31 158 THR B C 1
ATOM 3745 O O . THR B 1 158 ? 8.406 -19.75 -11.891 1 97.31 158 THR B O 1
ATOM 3748 N N . LEU B 1 159 ? 8.961 -18.812 -13.836 1 98.25 159 LEU B N 1
ATOM 3749 C CA . LEU B 1 159 ? 7.59 -18.672 -14.305 1 98.25 159 LEU B CA 1
ATOM 3750 C C . LEU B 1 159 ? 7.207 -19.828 -15.227 1 98.25 159 LEU B C 1
ATOM 3752 O O . LEU B 1 159 ? 7.965 -20.188 -16.125 1 98.25 159 LEU B O 1
ATOM 3756 N N . PHE B 1 160 ? 6.023 -20.406 -14.953 1 97.12 160 PHE B N 1
ATOM 3757 C CA . PHE B 1 160 ? 5.465 -21.406 -15.852 1 97.12 160 PHE B CA 1
ATOM 3758 C C . PHE B 1 160 ? 4.137 -20.938 -16.438 1 97.12 160 PHE B C 1
ATOM 3760 O O . PHE B 1 160 ? 3.305 -20.375 -15.719 1 97.12 160 PHE B O 1
ATOM 3767 N N . ASN B 1 161 ? 4.004 -21.031 -17.672 1 98.19 161 ASN B N 1
ATOM 3768 C CA . ASN B 1 161 ? 2.707 -21.094 -18.344 1 98.19 161 ASN B CA 1
ATOM 3769 C C . ASN B 1 161 ? 2.281 -22.531 -18.625 1 98.19 161 ASN B C 1
ATOM 3771 O O . ASN B 1 161 ? 2.926 -23.234 -19.391 1 98.19 161 ASN B O 1
ATOM 3775 N N . LEU B 1 162 ? 1.206 -22.938 -17.938 1 97.38 162 LEU B N 1
ATOM 3776 C CA . LEU B 1 162 ? 0.862 -24.359 -17.938 1 97.38 162 LEU B CA 1
ATOM 3777 C C . LEU B 1 162 ? -0.589 -24.562 -18.359 1 97.38 162 LEU B C 1
ATOM 3779 O O . LEU B 1 162 ? -1.481 -23.859 -17.906 1 97.38 162 LEU B O 1
ATOM 3783 N N . ARG B 1 163 ? -0.774 -25.516 -19.297 1 97.81 163 ARG B N 1
ATOM 3784 C CA . ARG B 1 163 ? -2.104 -26.031 -19.609 1 97.81 163 ARG B CA 1
ATOM 3785 C C . ARG B 1 163 ? -2.248 -27.484 -19.188 1 97.81 163 ARG B C 1
ATOM 3787 O O . ARG B 1 163 ? -1.481 -28.359 -19.609 1 97.81 163 ARG B O 1
ATOM 3794 N N . THR B 1 164 ? -3.143 -27.734 -18.297 1 97.5 164 THR B N 1
ATOM 3795 C CA . THR B 1 164 ? -3.514 -29.094 -17.938 1 97.5 164 THR B CA 1
ATOM 3796 C C . THR B 1 164 ? -4.637 -29.609 -18.844 1 97.5 164 THR B C 1
ATOM 3798 O O . THR B 1 164 ? -5.621 -28.906 -19.078 1 97.5 164 THR B O 1
ATOM 3801 N N . VAL B 1 165 ? -4.504 -30.859 -19.344 1 96.88 165 VAL B N 1
ATOM 3802 C CA . VAL B 1 165 ? -5.457 -31.391 -20.312 1 96.88 165 VAL B CA 1
ATOM 3803 C C . VAL B 1 165 ? -6.043 -32.688 -19.797 1 96.88 165 VAL B C 1
ATOM 3805 O O . VAL B 1 165 ? -5.305 -33.594 -19.359 1 96.88 165 VAL B O 1
ATOM 3808 N N . THR B 1 166 ? -7.336 -32.781 -19.781 1 97.19 166 THR B N 1
ATOM 3809 C CA . THR B 1 166 ? -8.062 -34.031 -19.625 1 97.19 166 THR B CA 1
ATOM 3810 C C . THR B 1 166 ? -8.711 -34.438 -20.953 1 97.19 166 THR B C 1
ATOM 3812 O O . THR B 1 166 ? -9.305 -33.625 -21.641 1 97.19 166 THR B O 1
ATOM 3815 N N . ASN B 1 167 ? -8.492 -35.656 -21.266 1 94.38 167 ASN B N 1
ATOM 3816 C CA . ASN B 1 167 ? -9.18 -36.188 -22.438 1 94.38 167 ASN B CA 1
ATOM 3817 C C . ASN B 1 167 ? -9.727 -37.594 -22.172 1 94.38 167 ASN B C 1
ATOM 3819 O O . ASN B 1 167 ? -9.867 -38 -21.016 1 94.38 167 ASN B O 1
ATOM 3823 N N . LYS B 1 168 ? -10.133 -38.312 -23.234 1 92.69 168 LYS B N 1
ATOM 3824 C CA . LYS B 1 168 ? -10.812 -39.594 -23.109 1 92.69 168 LYS B CA 1
ATOM 3825 C C . LYS B 1 168 ? -9.898 -40.656 -22.469 1 92.69 168 LYS B C 1
ATOM 3827 O O . LYS B 1 168 ? -10.359 -41.562 -21.797 1 92.69 168 LYS B O 1
ATOM 3832 N N . ASP B 1 169 ? -8.641 -40.469 -22.578 1 91.19 169 ASP B N 1
ATOM 3833 C CA . ASP B 1 169 ? -7.688 -41.5 -22.172 1 91.19 169 ASP B CA 1
ATOM 3834 C C . ASP B 1 169 ? -6.992 -41.094 -20.859 1 91.19 169 ASP B C 1
ATOM 3836 O O . ASP B 1 169 ? -6.457 -41.938 -20.156 1 91.19 169 ASP B O 1
ATOM 3840 N N . LEU B 1 170 ? -6.992 -39.75 -20.641 1 91.69 170 LEU B N 1
ATOM 3841 C CA . LEU B 1 170 ? -6.164 -39.312 -19.531 1 91.69 170 LEU B CA 1
ATOM 3842 C C . LEU B 1 170 ? -6.879 -38.219 -18.734 1 91.69 170 LEU B C 1
ATOM 3844 O O . LEU B 1 170 ? -7.5 -37.312 -19.312 1 91.69 170 LEU B O 1
ATOM 3848 N N . ILE B 1 171 ? -6.723 -38.344 -17.406 1 93.94 171 ILE B N 1
ATOM 3849 C CA . ILE B 1 171 ? -7.219 -37.312 -16.5 1 93.94 171 ILE B CA 1
ATOM 3850 C C . ILE B 1 171 ? -6.094 -36.312 -16.188 1 93.94 171 ILE B C 1
ATOM 3852 O O . ILE B 1 171 ? -5 -36.75 -15.789 1 93.94 171 ILE B O 1
ATOM 3856 N N . GLY B 1 172 ? -6.352 -35.062 -16.469 1 94.94 172 GLY B N 1
ATOM 3857 C CA . GLY B 1 172 ? -5.375 -34.031 -16.141 1 94.94 172 GLY B CA 1
ATOM 3858 C C . GLY B 1 172 ? -5.262 -33.781 -14.664 1 94.94 172 GLY B C 1
ATOM 3859 O O . GLY B 1 172 ? -6.25 -33.406 -14.016 1 94.94 172 GLY B O 1
ATOM 3860 N N . GLU B 1 173 ? -4.102 -33.875 -14.125 1 92.81 173 GLU B N 1
ATOM 3861 C CA . GLU B 1 173 ? -3.809 -33.656 -12.719 1 92.81 173 GLU B CA 1
ATOM 3862 C C . GLU B 1 173 ? -2.803 -32.5 -12.555 1 92.81 173 GLU B C 1
ATOM 3864 O O . GLU B 1 173 ? -1.597 -32.719 -12.703 1 92.81 173 GLU B O 1
ATOM 3869 N N . PRO B 1 174 ? -3.318 -31.344 -12.109 1 92.38 174 PRO B N 1
ATOM 3870 C CA . PRO B 1 174 ? -2.381 -30.234 -11.938 1 92.38 174 PRO B CA 1
ATOM 3871 C C . PRO B 1 174 ? -1.298 -30.531 -10.906 1 92.38 174 PRO B C 1
ATOM 3873 O O . PRO B 1 174 ? -0.183 -30.016 -11.008 1 92.38 174 PRO B O 1
ATOM 3876 N N . ALA B 1 175 ? -1.655 -31.328 -9.914 1 89.44 175 ALA B N 1
ATOM 3877 C CA . ALA B 1 175 ? -0.708 -31.75 -8.891 1 89.44 175 ALA B CA 1
ATOM 3878 C C . ALA B 1 175 ? -0.757 -33.25 -8.68 1 89.44 175 ALA B C 1
ATOM 3880 O O . ALA B 1 175 ? -1.227 -33.719 -7.645 1 89.44 175 ALA B O 1
ATOM 3881 N N . LEU B 1 176 ? -0.148 -33.906 -9.578 1 86.31 176 LEU B N 1
ATOM 3882 C CA . LEU B 1 176 ? -0.125 -35.375 -9.555 1 86.31 176 LEU B CA 1
ATOM 3883 C C . LEU B 1 176 ? 0.553 -35.875 -8.289 1 86.31 176 LEU B C 1
ATOM 3885 O O . LEU B 1 176 ? 0.212 -36.969 -7.785 1 86.31 176 LEU B O 1
ATOM 3889 N N . GLU B 1 177 ? 1.426 -35.094 -7.707 1 87.12 177 GLU B N 1
ATOM 3890 C CA . GLU B 1 177 ? 2.207 -35.469 -6.531 1 87.12 177 GLU B CA 1
ATOM 3891 C C . GLU B 1 177 ? 1.352 -35.438 -5.27 1 87.12 177 GLU B C 1
ATOM 3893 O O . GLU B 1 177 ? 1.769 -35.906 -4.219 1 87.12 177 GLU B O 1
ATOM 3898 N N . GLY B 1 178 ? 0.12 -34.906 -5.371 1 93.56 178 GLY B N 1
ATOM 3899 C CA . GLY B 1 178 ? -0.708 -34.781 -4.184 1 93.56 178 GLY B CA 1
ATOM 3900 C C . GLY B 1 178 ? -0.25 -33.656 -3.26 1 93.56 178 GLY B C 1
ATOM 3901 O O . GLY B 1 178 ? 0.154 -32.594 -3.721 1 93.56 178 GLY B O 1
ATOM 3902 N N . VAL B 1 179 ? -0.401 -33.906 -2.035 1 95.12 179 VAL B N 1
ATOM 3903 C CA . VAL B 1 179 ? 0.008 -32.938 -1.034 1 95.12 179 VAL B CA 1
ATOM 3904 C C . VAL B 1 179 ? 1.51 -32.688 -1.142 1 95.12 179 VAL B C 1
ATOM 3906 O O . VAL B 1 179 ? 2.305 -33.625 -1.164 1 95.12 179 VAL B O 1
ATOM 3909 N N . HIS B 1 180 ? 1.898 -31.422 -1.233 1 94.31 180 HIS B N 1
ATOM 3910 C CA . HIS B 1 180 ? 3.311 -31.094 -1.396 1 94.31 180 HIS B CA 1
ATOM 3911 C C . HIS B 1 180 ? 3.576 -29.625 -1.105 1 94.31 180 HIS B C 1
ATOM 3913 O O . HIS B 1 180 ? 2.646 -28.859 -0.825 1 94.31 180 HIS B O 1
ATOM 3919 N N . SER B 1 181 ? 4.824 -29.234 -1.063 1 93.31 181 SER B N 1
ATOM 3920 C CA . SER B 1 181 ? 5.34 -27.875 -1.275 1 93.31 181 SER B CA 1
ATOM 3921 C C . SER B 1 181 ? 6.105 -27.781 -2.588 1 93.31 181 SER B C 1
ATOM 3923 O O . SER B 1 181 ? 6.547 -28.797 -3.135 1 93.31 181 SER B O 1
ATOM 3925 N N . ASP B 1 182 ? 6.188 -26.625 -3.086 1 92.56 182 ASP B N 1
ATOM 3926 C CA . ASP B 1 182 ? 6.801 -26.438 -4.398 1 92.56 182 ASP B CA 1
ATOM 3927 C C . ASP B 1 182 ? 8.312 -26.281 -4.281 1 92.56 182 ASP B C 1
ATOM 3929 O O . ASP B 1 182 ? 9.008 -26.109 -5.289 1 92.56 182 ASP B O 1
ATOM 3933 N N . GLY B 1 183 ? 8.812 -26.297 -3.076 1 91.75 183 GLY B N 1
ATOM 3934 C CA . GLY B 1 183 ? 10.25 -26.172 -2.893 1 91.75 183 GLY B CA 1
ATOM 3935 C C . GLY B 1 183 ? 10.773 -24.781 -3.131 1 91.75 183 GLY B C 1
ATOM 3936 O O . GLY B 1 183 ? 11.906 -24.594 -3.592 1 91.75 183 GLY B O 1
ATOM 3937 N N . VAL B 1 184 ? 9.953 -23.781 -2.947 1 95.94 184 VAL B N 1
ATOM 3938 C CA . VAL B 1 184 ? 10.336 -22.375 -3.102 1 95.94 184 VAL B CA 1
ATOM 3939 C C . VAL B 1 184 ? 9.875 -21.578 -1.885 1 95.94 184 VAL B C 1
ATOM 3941 O O . VAL B 1 184 ? 9.297 -22.141 -0.951 1 95.94 184 VAL B O 1
ATOM 3944 N N . ASP B 1 185 ? 10.242 -20.266 -1.846 1 97.06 185 ASP B N 1
ATOM 3945 C CA . ASP B 1 185 ? 9.852 -19.422 -0.721 1 97.06 185 ASP B CA 1
ATOM 3946 C C . ASP B 1 185 ? 8.414 -18.922 -0.879 1 97.06 185 ASP B C 1
ATOM 3948 O O . ASP B 1 185 ? 7.629 -18.969 0.069 1 97.06 185 ASP B O 1
ATOM 3952 N N . PHE B 1 186 ? 8.094 -18.484 -2.07 1 98.31 186 PHE B N 1
ATOM 3953 C CA . PHE B 1 186 ? 6.754 -17.984 -2.375 1 98.31 186 PHE B CA 1
ATOM 3954 C C . PHE B 1 186 ? 6.215 -18.625 -3.652 1 98.31 186 PHE B C 1
ATOM 3956 O O . PHE B 1 186 ? 6.93 -18.703 -4.652 1 98.31 186 PHE B O 1
ATOM 3963 N N . THR B 1 187 ? 5 -19.047 -3.633 1 98.44 187 THR B N 1
ATOM 3964 C CA . THR B 1 187 ? 4.297 -19.531 -4.816 1 98.44 187 THR B CA 1
ATOM 3965 C C . THR B 1 187 ? 3.094 -18.656 -5.129 1 98.44 187 THR B C 1
ATOM 3967 O O . THR B 1 187 ? 2.35 -18.266 -4.227 1 98.44 187 THR B O 1
ATOM 3970 N N . MET B 1 188 ? 2.98 -18.25 -6.336 1 98.81 188 MET B N 1
ATOM 3971 C CA . MET B 1 188 ? 1.803 -17.547 -6.824 1 98.81 188 MET B CA 1
ATOM 3972 C C . MET B 1 188 ? 1.229 -18.219 -8.062 1 98.81 188 MET B C 1
ATOM 3974 O O . MET B 1 188 ? 1.974 -18.625 -8.961 1 98.81 188 MET B O 1
ATOM 3978 N N . THR B 1 189 ? -0.048 -18.484 -8.086 1 98.88 189 THR B N 1
ATOM 3979 C CA . THR B 1 189 ? -0.739 -19.047 -9.25 1 98.88 189 THR B CA 1
ATOM 3980 C C . THR B 1 189 ? -1.826 -18.094 -9.734 1 98.88 189 THR B C 1
ATOM 3982 O O . THR B 1 189 ? -2.574 -17.531 -8.93 1 98.88 189 THR B O 1
ATOM 3985 N N . THR B 1 190 ? -1.876 -17.844 -10.969 1 98.94 190 THR B N 1
ATOM 3986 C CA . THR B 1 190 ? -2.857 -16.969 -11.602 1 98.94 190 THR B CA 1
ATOM 3987 C C . THR B 1 190 ? -3.6 -17.688 -12.719 1 98.94 190 THR B C 1
ATOM 3989 O O . THR B 1 190 ? -2.977 -18.234 -13.633 1 98.94 190 THR B O 1
ATOM 3992 N N . TYR B 1 191 ? -4.898 -17.625 -12.656 1 98.81 191 TYR B N 1
ATOM 3993 C CA . TYR B 1 191 ? -5.773 -18.344 -13.586 1 98.81 191 TYR B CA 1
ATOM 3994 C C . TYR B 1 191 ? -5.945 -17.547 -14.883 1 98.81 191 TYR B C 1
ATOM 3996 O O . TYR B 1 191 ? -6.199 -16.344 -14.852 1 98.81 191 TYR B O 1
ATOM 4004 N N . LEU B 1 192 ? -5.836 -18.266 -16 1 98.75 192 LEU B N 1
ATOM 4005 C CA . LEU B 1 192 ? -6.004 -17.594 -17.297 1 98.75 192 LEU B CA 1
ATOM 4006 C C . LEU B 1 192 ? -7.305 -18.031 -17.969 1 98.75 192 LEU B C 1
ATOM 4008 O O . LEU B 1 192 ? -7.902 -17.25 -18.719 1 98.75 192 LEU B O 1
ATOM 4012 N N . GLY B 1 193 ? -7.668 -19.281 -17.719 1 98.06 193 GLY B N 1
ATOM 4013 C CA . GLY B 1 193 ? -8.906 -19.75 -18.312 1 98.06 193 GLY B CA 1
ATOM 4014 C C . GLY B 1 193 ? -9.008 -21.266 -18.391 1 98.06 193 GLY B C 1
ATOM 4015 O O . GLY B 1 193 ? -8.055 -21.969 -18.047 1 98.06 193 GLY B O 1
ATOM 4016 N N . SER B 1 194 ? -10.188 -21.75 -18.766 1 98.06 194 SER B N 1
ATOM 4017 C CA . SER B 1 194 ? -10.461 -23.172 -18.953 1 98.06 194 SER B CA 1
ATOM 4018 C C . SER B 1 194 ? -11.523 -23.391 -20.031 1 98.06 194 SER B C 1
ATOM 4020 O O . SER B 1 194 ? -12.281 -22.484 -20.359 1 98.06 194 SER B O 1
ATOM 4022 N N . GLU B 1 195 ? -11.484 -24.516 -20.609 1 97.5 195 GLU B N 1
ATOM 4023 C CA . GLU B 1 195 ? -12.5 -24.984 -21.547 1 97.5 195 GLU B CA 1
ATOM 4024 C C . GLU B 1 195 ? -13.047 -26.359 -21.125 1 97.5 195 GLU B C 1
ATOM 4026 O O . GLU B 1 195 ? -12.297 -27.234 -20.688 1 97.5 195 GLU B O 1
ATOM 4031 N N . ASN B 1 196 ? -14.359 -26.516 -21.203 1 98.12 196 ASN B N 1
ATOM 4032 C CA . ASN B 1 196 ? -15.031 -27.797 -20.969 1 98.12 196 ASN B CA 1
ATOM 4033 C C . ASN B 1 196 ? -14.688 -28.375 -19.594 1 98.12 196 ASN B C 1
ATOM 4035 O O . ASN B 1 196 ? -14.484 -29.578 -19.453 1 98.12 196 ASN B O 1
ATOM 4039 N N . MET B 1 197 ? -14.438 -27.547 -18.609 1 97.94 197 MET B N 1
ATOM 4040 C CA . MET B 1 197 ? -14.039 -27.969 -17.281 1 97.94 197 MET B CA 1
ATOM 4041 C C . MET B 1 197 ? -15.211 -27.891 -16.312 1 97.94 197 MET B C 1
ATOM 4043 O O . MET B 1 197 ? -15.945 -26.906 -16.281 1 97.94 197 MET B O 1
ATOM 4047 N N . THR B 1 198 ? -15.383 -28.891 -15.508 1 97.56 198 THR B N 1
ATOM 4048 C CA . THR B 1 198 ? -16.469 -28.891 -14.539 1 97.56 198 THR B CA 1
ATOM 4049 C C . THR B 1 198 ? -16.203 -27.906 -13.414 1 97.56 198 THR B C 1
ATOM 4051 O O . THR B 1 198 ? -15.055 -27.531 -13.18 1 97.56 198 THR B O 1
ATOM 4054 N N . SER B 1 199 ? -17.25 -27.516 -12.711 1 96.06 199 SER B N 1
ATOM 4055 C CA . SER B 1 199 ? -17.156 -26.5 -11.672 1 96.06 199 SER B CA 1
ATOM 4056 C C . SER B 1 199 ? -16.406 -27.016 -10.445 1 96.06 199 SER B C 1
ATOM 4058 O O . SER B 1 199 ? -15.922 -26.234 -9.633 1 96.06 199 SER B O 1
ATOM 4060 N N . ASP B 1 200 ? -16.297 -28.328 -10.273 1 95.25 200 ASP B N 1
ATOM 4061 C CA . ASP B 1 200 ? -15.648 -28.906 -9.109 1 95.25 200 ASP B CA 1
ATOM 4062 C C . ASP B 1 200 ? -14.211 -29.312 -9.43 1 95.25 200 ASP B C 1
ATOM 4064 O O . ASP B 1 200 ? -13.586 -30.062 -8.68 1 95.25 200 ASP B O 1
ATOM 4068 N N . SER B 1 201 ? -13.711 -28.844 -10.562 1 97.31 201 SER B N 1
ATOM 4069 C CA . SER B 1 201 ? -12.352 -29.156 -10.977 1 97.31 201 SER B CA 1
ATOM 4070 C C . SER B 1 201 ? -11.336 -28.234 -10.305 1 97.31 201 SER B C 1
ATOM 4072 O O . SER B 1 201 ? -11.664 -27.094 -9.953 1 97.31 201 SER B O 1
ATOM 4074 N N . ALA B 1 202 ? -10.094 -28.719 -10.125 1 97.56 202 ALA B N 1
ATOM 4075 C CA . ALA B 1 202 ? -8.883 -27.969 -9.82 1 97.56 202 ALA B CA 1
ATOM 4076 C C . ALA B 1 202 ? -9.07 -27.109 -8.57 1 97.56 202 ALA B C 1
ATOM 4078 O O . ALA B 1 202 ? -8.781 -25.922 -8.578 1 97.56 202 ALA B O 1
ATOM 4079 N N . GLU B 1 203 ? -9.656 -27.703 -7.562 1 97.88 203 GLU B N 1
ATOM 4080 C CA . GLU B 1 203 ? -9.711 -27.062 -6.246 1 97.88 203 GLU B CA 1
ATOM 4081 C C . GLU B 1 203 ? -8.375 -27.203 -5.516 1 97.88 203 GLU B C 1
ATOM 4083 O O . GLU B 1 203 ? -7.773 -28.281 -5.496 1 97.88 203 GLU B O 1
ATOM 4088 N N . THR B 1 204 ? -7.891 -26.094 -5.031 1 98.19 204 THR B N 1
ATOM 4089 C CA . THR B 1 204 ? -6.656 -26.094 -4.254 1 98.19 204 THR B CA 1
ATOM 4090 C C . THR B 1 204 ? -6.957 -26.203 -2.762 1 98.19 204 THR B C 1
ATOM 4092 O O . THR B 1 204 ? -7.695 -25.391 -2.207 1 98.19 204 THR B O 1
ATOM 4095 N N . PHE B 1 205 ? -6.398 -27.203 -2.16 1 97.81 205 PHE B N 1
ATOM 4096 C CA . PHE B 1 205 ? -6.523 -27.406 -0.723 1 97.81 205 PHE B CA 1
ATOM 4097 C C . PHE B 1 205 ? -5.23 -27.031 -0.008 1 97.81 205 PHE B C 1
ATOM 4099 O O . PHE B 1 205 ? -4.145 -27.438 -0.422 1 97.81 205 PHE B O 1
ATOM 4106 N N . ILE B 1 206 ? -5.41 -26.219 1.023 1 98.06 206 ILE B N 1
ATOM 4107 C CA . ILE B 1 206 ? -4.254 -25.812 1.814 1 98.06 206 ILE B CA 1
ATOM 4108 C C . ILE B 1 206 ? -4.188 -26.625 3.1 1 98.06 206 ILE B C 1
ATOM 4110 O O . ILE B 1 206 ? -5.199 -26.812 3.781 1 98.06 206 ILE B O 1
ATOM 4114 N N . HIS B 1 207 ? -2.941 -27.109 3.383 1 97.62 207 HIS B N 1
ATOM 4115 C CA . HIS B 1 207 ? -2.754 -28 4.527 1 97.62 207 HIS B CA 1
ATOM 4116 C C . HIS B 1 207 ? -1.691 -27.453 5.477 1 97.62 207 HIS B C 1
ATOM 4118 O O . HIS B 1 207 ? -0.781 -26.734 5.055 1 97.62 207 HIS B O 1
ATOM 4124 N N . ASP B 1 208 ? -1.854 -27.859 6.688 1 96.56 208 ASP B N 1
ATOM 4125 C CA . ASP B 1 208 ? -0.791 -27.641 7.66 1 96.56 208 ASP B CA 1
ATOM 4126 C C . ASP B 1 208 ? 0.512 -28.297 7.215 1 96.56 208 ASP B C 1
ATOM 4128 O O . ASP B 1 208 ? 0.491 -29.328 6.535 1 96.56 208 ASP B O 1
ATOM 4132 N N . ILE B 1 209 ? 1.571 -27.656 7.691 1 94.19 209 ILE B N 1
ATOM 4133 C CA . ILE B 1 209 ? 2.889 -28.141 7.293 1 94.19 209 ILE B CA 1
ATOM 4134 C C . ILE B 1 209 ? 3.098 -29.562 7.812 1 94.19 209 ILE B C 1
ATOM 4136 O O . ILE B 1 209 ? 3.924 -30.312 7.281 1 94.19 209 ILE B O 1
ATOM 4140 N N . ARG B 1 210 ? 2.277 -30.078 8.82 1 94.81 210 ARG B N 1
ATOM 4141 C CA . ARG B 1 210 ? 2.398 -31.391 9.461 1 94.81 210 ARG B CA 1
ATOM 4142 C C . ARG B 1 210 ? 1.755 -32.469 8.609 1 94.81 210 ARG B C 1
ATOM 4144 O O . ARG B 1 210 ? 1.982 -33.656 8.836 1 94.81 210 ARG B O 1
ATOM 4151 N N . GLU B 1 211 ? 1.017 -32.094 7.531 1 96.12 211 GLU B N 1
ATOM 4152 C CA . GLU B 1 211 ? 0.365 -33.062 6.676 1 96.12 211 GLU B CA 1
ATOM 4153 C C . GLU B 1 211 ? 1.393 -33.906 5.93 1 96.12 211 GLU B C 1
ATOM 4155 O O . GLU B 1 211 ? 2.428 -33.406 5.496 1 96.12 211 GLU B O 1
ATOM 4160 N N . GLN B 1 212 ? 0.991 -35.188 5.699 1 94.25 212 GLN B N 1
ATOM 4161 C CA . GLN B 1 212 ? 1.896 -36.094 5.016 1 94.25 212 GLN B CA 1
ATOM 4162 C C . GLN B 1 212 ? 1.97 -35.781 3.523 1 94.25 212 GLN B C 1
ATOM 4164 O O . GLN B 1 212 ? 0.947 -35.531 2.887 1 94.25 212 GLN B O 1
ATOM 4169 N N . ASN B 1 213 ? 3.178 -35.812 2.994 1 92.06 213 ASN B N 1
ATOM 4170 C CA . ASN B 1 213 ? 3.365 -35.594 1.564 1 92.06 213 ASN B CA 1
ATOM 4171 C C . ASN B 1 213 ? 2.744 -36.719 0.739 1 92.06 213 ASN B C 1
ATOM 4173 O O . ASN B 1 213 ? 2.586 -37.812 1.227 1 92.06 213 ASN B O 1
ATOM 4177 N N . ALA B 1 214 ? 2.369 -36.375 -0.473 1 92 214 ALA B N 1
ATOM 4178 C CA . ALA B 1 214 ? 2.045 -37.312 -1.535 1 92 214 ALA B CA 1
ATOM 4179 C C . ALA B 1 214 ? 0.645 -37.906 -1.349 1 92 214 ALA B C 1
ATOM 4181 O O . ALA B 1 214 ? 0.16 -38.656 -2.193 1 92 214 ALA B O 1
ATOM 4182 N N . LEU B 1 215 ? 0.037 -37.531 -0.24 1 93.31 215 LEU B N 1
ATOM 4183 C CA . LEU B 1 215 ? -1.36 -37.938 -0.113 1 93.31 215 LEU B CA 1
ATOM 4184 C C . LEU B 1 215 ? -2.215 -37.25 -1.19 1 93.31 215 LEU B C 1
ATOM 4186 O O . LEU B 1 215 ? -1.997 -36.094 -1.534 1 93.31 215 LEU B O 1
ATOM 4190 N N . ARG B 1 216 ? -3.129 -38.062 -1.605 1 92.94 216 ARG B N 1
ATOM 4191 C CA . ARG B 1 216 ? -4.082 -37.469 -2.541 1 92.94 216 ARG B CA 1
ATOM 4192 C C . ARG B 1 216 ? -4.941 -36.406 -1.854 1 92.94 216 ARG B C 1
ATOM 4194 O O . ARG B 1 216 ? -5.207 -36.5 -0.653 1 92.94 216 ARG B O 1
ATOM 4201 N N . TRP B 1 217 ? -5.484 -35.5 -2.654 1 91.56 217 TRP B N 1
ATOM 4202 C CA . TRP B 1 217 ? -6.211 -34.344 -2.154 1 91.56 217 TRP B CA 1
ATOM 4203 C C . TRP B 1 217 ? -7.406 -34.75 -1.311 1 91.56 217 TRP B C 1
ATOM 4205 O O . TRP B 1 217 ? -7.809 -34.031 -0.389 1 91.56 217 TRP B O 1
ATOM 4215 N N . ASN B 1 218 ? -8.016 -35.938 -1.636 1 92.44 218 ASN B N 1
ATOM 4216 C CA . ASN B 1 218 ? -9.219 -36.375 -0.94 1 92.44 218 ASN B CA 1
ATOM 4217 C C . ASN B 1 218 ? -8.898 -37.438 0.121 1 92.44 218 ASN B C 1
ATOM 4219 O O . ASN B 1 218 ? -9.805 -38.125 0.61 1 92.44 218 ASN B O 1
ATOM 4223 N N . GLN B 1 219 ? -7.645 -37.594 0.452 1 95.25 219 GLN B N 1
ATOM 4224 C CA . GLN B 1 219 ? -7.223 -38.562 1.467 1 95.25 219 GLN B CA 1
ATOM 4225 C C . GLN B 1 219 ? -6.488 -37.844 2.609 1 95.25 219 GLN B C 1
ATOM 4227 O O . GLN B 1 219 ? -5.793 -38.5 3.393 1 95.25 219 GLN B O 1
ATOM 4232 N N . THR B 1 220 ? -6.691 -36.625 2.711 1 95.25 220 THR B N 1
ATOM 4233 C CA . THR B 1 220 ? -5.945 -35.812 3.678 1 95.25 220 THR B CA 1
ATOM 4234 C C . THR B 1 220 ? -6.633 -35.812 5.039 1 95.25 220 THR B C 1
ATOM 4236 O O . THR B 1 220 ? -7.801 -36.219 5.145 1 95.25 220 THR B O 1
ATOM 4239 N N . ASN B 1 221 ? -5.871 -35.5 6.059 1 96.25 221 ASN B N 1
ATOM 4240 C CA . ASN B 1 221 ? -6.375 -35.375 7.422 1 96.25 221 ASN B CA 1
ATOM 4241 C C . ASN B 1 221 ? -7.129 -34.062 7.633 1 96.25 221 ASN B C 1
ATOM 4243 O O . ASN B 1 221 ? -6.535 -33 7.57 1 96.25 221 ASN B O 1
ATOM 4247 N N . PRO B 1 222 ? -8.398 -34.156 7.941 1 94.94 222 PRO B N 1
ATOM 4248 C CA . PRO B 1 222 ? -9.188 -32.938 8.109 1 94.94 222 PRO B CA 1
ATOM 4249 C C . PRO B 1 222 ? -8.633 -32 9.195 1 94.94 222 PRO B C 1
ATOM 4251 O O . PRO B 1 222 ? -8.812 -30.781 9.125 1 94.94 222 PRO B O 1
ATOM 4254 N N . GLU B 1 223 ? -7.941 -32.531 10.18 1 96.5 223 GLU B N 1
ATOM 4255 C CA . GLU B 1 223 ? -7.367 -31.734 11.258 1 96.5 223 GLU B CA 1
ATOM 4256 C C . GLU B 1 223 ? -6.289 -30.797 10.734 1 96.5 223 GLU B C 1
ATOM 4258 O O . GLU B 1 223 ? -5.977 -29.781 11.375 1 96.5 223 GLU B O 1
ATOM 4263 N N . TYR B 1 224 ? -5.762 -31.125 9.539 1 97.25 224 TYR B N 1
ATOM 4264 C CA . TYR B 1 224 ? -4.668 -30.328 8.984 1 97.25 224 TYR B CA 1
ATOM 4265 C C . TYR B 1 224 ? -5.156 -29.438 7.852 1 97.25 224 TYR B C 1
ATOM 4267 O O . TYR B 1 224 ? -4.355 -28.828 7.141 1 97.25 224 TYR B O 1
ATOM 4275 N N . SER B 1 225 ? -6.473 -29.438 7.723 1 96.62 225 SER B N 1
ATOM 4276 C CA . SER B 1 225 ? -7.039 -28.594 6.672 1 96.62 225 SER B CA 1
ATOM 4277 C C . SER B 1 225 ? -7.047 -27.125 7.09 1 96.62 225 SER B C 1
ATOM 4279 O O . SER B 1 225 ? -7.613 -26.766 8.125 1 96.62 225 SER B O 1
ATOM 4281 N N . LEU B 1 226 ? -6.457 -26.266 6.27 1 96.94 226 LEU B N 1
ATOM 4282 C CA . LEU B 1 226 ? -6.359 -24.844 6.621 1 96.94 226 LEU B CA 1
ATOM 4283 C C . LEU B 1 226 ? -7.23 -24 5.703 1 96.94 226 LEU B C 1
ATOM 4285 O O . LEU B 1 226 ? -7.492 -22.828 5.992 1 96.94 226 LEU B O 1
ATOM 4289 N N . GLY B 1 227 ? -7.609 -24.531 4.559 1 96.69 227 GLY B N 1
ATOM 4290 C CA . GLY B 1 227 ? -8.445 -23.75 3.66 1 96.69 227 GLY B CA 1
ATOM 4291 C C . GLY B 1 227 ? -8.594 -24.375 2.287 1 96.69 227 GLY B C 1
ATOM 4292 O O . GLY B 1 227 ? -7.938 -25.375 1.979 1 96.69 227 GLY B O 1
ATOM 4293 N N . ARG B 1 228 ? -9.531 -23.844 1.561 1 97.12 228 ARG B N 1
ATOM 4294 C CA . ARG B 1 228 ? -9.852 -24.281 0.205 1 97.12 228 ARG B CA 1
ATOM 4295 C C . ARG B 1 228 ? -10.047 -23.078 -0.724 1 97.12 228 ARG B C 1
ATOM 4297 O O . ARG B 1 228 ? -10.742 -22.125 -0.378 1 97.12 228 ARG B O 1
ATOM 4304 N N . TYR B 1 229 ? -9.422 -23.188 -1.887 1 98.19 229 TYR B N 1
ATOM 4305 C CA . TYR B 1 229 ? -9.508 -22.109 -2.871 1 98.19 229 TYR B CA 1
ATOM 4306 C C . TYR B 1 229 ? -9.672 -22.672 -4.277 1 98.19 229 TYR B C 1
ATOM 4308 O O . TYR B 1 229 ? -9.203 -23.781 -4.57 1 98.19 229 TYR B O 1
ATOM 4316 N N . GLN B 1 230 ? -10.359 -21.922 -5.086 1 98.31 230 GLN B N 1
ATOM 4317 C CA . GLN B 1 230 ? -10.523 -22.312 -6.48 1 98.31 230 GLN B CA 1
ATOM 4318 C C . GLN B 1 230 ? -10.445 -21.109 -7.41 1 98.31 230 GLN B C 1
ATOM 4320 O O . GLN B 1 230 ? -11.148 -20.125 -7.211 1 98.31 230 GLN B O 1
ATOM 4325 N N . HIS B 1 231 ? -9.555 -21.297 -8.406 1 97.81 231 HIS B N 1
ATOM 4326 C CA . HIS B 1 231 ? -9.523 -20.312 -9.484 1 97.81 231 HIS B CA 1
ATOM 4327 C C . HIS B 1 231 ? -10.688 -20.516 -10.445 1 97.81 231 HIS B C 1
ATOM 4329 O O . HIS B 1 231 ? -10.75 -21.531 -11.141 1 97.81 231 HIS B O 1
ATOM 4335 N N . ARG B 1 232 ? -11.539 -19.578 -10.555 1 95.62 232 ARG B N 1
ATOM 4336 C CA . ARG B 1 232 ? -12.711 -19.75 -11.406 1 95.62 232 ARG B CA 1
ATOM 4337 C C . ARG B 1 232 ? -12.812 -18.641 -12.438 1 95.62 232 ARG B C 1
ATOM 4339 O O . ARG B 1 232 ? -13.25 -18.859 -13.57 1 95.62 232 ARG B O 1
ATOM 4346 N N . ASP B 1 233 ? -12.445 -17.5 -12 1 98.12 233 ASP B N 1
ATOM 4347 C CA . ASP B 1 233 ? -12.562 -16.328 -12.867 1 98.12 233 ASP B CA 1
ATOM 4348 C C . ASP B 1 233 ? -11.188 -15.883 -13.367 1 98.12 233 ASP B C 1
ATOM 4350 O O . ASP B 1 233 ? -10.18 -16.078 -12.68 1 98.12 233 ASP B O 1
ATOM 4354 N N . TYR B 1 234 ? -11.211 -15.258 -14.57 1 98.69 234 TYR B N 1
ATOM 4355 C CA . TYR B 1 234 ? -10 -14.773 -15.219 1 98.69 234 TYR B CA 1
ATOM 4356 C C . TYR B 1 234 ? -9.156 -13.945 -14.25 1 98.69 234 TYR B C 1
ATOM 4358 O O . TYR B 1 234 ? -9.648 -13 -13.633 1 98.69 234 TYR B O 1
ATOM 4366 N N . LEU B 1 235 ? -7.938 -14.367 -13.945 1 98.88 235 LEU B N 1
ATOM 4367 C CA . LEU B 1 235 ? -6.887 -13.703 -13.18 1 98.88 235 LEU B CA 1
ATOM 4368 C C . LEU B 1 235 ? -7.117 -13.875 -11.68 1 98.88 235 LEU B C 1
ATOM 4370 O O . LEU B 1 235 ? -6.492 -13.18 -10.875 1 98.88 235 LEU B O 1
ATOM 4374 N N . ASP B 1 236 ? -8.047 -14.773 -11.305 1 98.88 236 ASP B N 1
ATOM 4375 C CA . ASP B 1 236 ? -7.973 -15.227 -9.914 1 98.88 236 ASP B CA 1
ATOM 4376 C C . ASP B 1 236 ? -6.543 -15.602 -9.539 1 98.88 236 ASP B C 1
ATOM 4378 O O . ASP B 1 236 ? -5.855 -16.297 -10.289 1 98.88 236 ASP B O 1
ATOM 4382 N N . THR B 1 237 ? -6.094 -15.117 -8.367 1 98.88 237 THR B N 1
ATOM 4383 C CA . THR B 1 237 ? -4.688 -15.305 -8.023 1 98.88 237 THR B CA 1
ATOM 4384 C C . THR B 1 237 ? -4.543 -15.758 -6.574 1 98.88 237 THR B C 1
ATOM 4386 O O . THR B 1 237 ? -5.188 -15.203 -5.68 1 98.88 237 THR B O 1
ATOM 4389 N N . LEU B 1 238 ? -3.789 -16.812 -6.375 1 98.88 238 LEU B N 1
ATOM 4390 C CA . LEU B 1 238 ? -3.42 -17.312 -5.059 1 98.88 238 LEU B CA 1
ATOM 4391 C C . LEU B 1 238 ? -1.933 -17.125 -4.793 1 98.88 238 LEU B C 1
ATOM 4393 O O . LEU B 1 238 ? -1.096 -17.484 -5.617 1 98.88 238 LEU B O 1
ATOM 4397 N N . LEU B 1 239 ? -1.555 -16.422 -3.77 1 98.81 239 LEU B N 1
ATOM 4398 C CA . LEU B 1 239 ? -0.177 -16.203 -3.338 1 98.81 239 LEU B CA 1
ATOM 4399 C C . LEU B 1 239 ? 0.019 -16.656 -1.897 1 98.81 239 LEU B C 1
ATOM 4401 O O . LEU B 1 239 ? -0.784 -16.328 -1.021 1 98.81 239 LEU B O 1
ATOM 4405 N N . PHE B 1 240 ? 1.026 -17.469 -1.602 1 98.38 240 PHE B N 1
ATOM 4406 C CA . PHE B 1 240 ? 1.248 -17.953 -0.245 1 98.38 240 PHE B CA 1
ATOM 4407 C C . PHE B 1 240 ? 2.727 -18.234 -0.006 1 98.38 240 PHE B C 1
ATOM 4409 O O . PHE B 1 240 ? 3.504 -18.344 -0.956 1 98.38 240 PHE B O 1
ATOM 4416 N N . VAL B 1 241 ? 3.156 -18.266 1.217 1 97.94 241 VAL B N 1
ATOM 4417 C CA . VAL B 1 241 ? 4.488 -18.7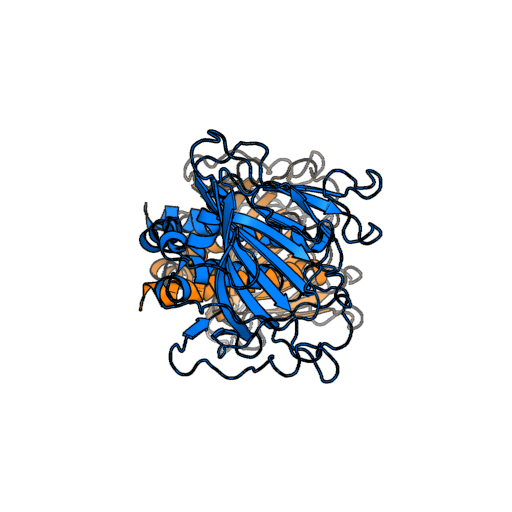03 1.621 1 97.94 241 VAL B CA 1
ATOM 4418 C C . VAL B 1 241 ? 4.598 -20.219 1.51 1 97.94 241 VAL B C 1
ATOM 4420 O O . VAL B 1 241 ? 4.047 -20.953 2.34 1 97.94 241 VAL B O 1
ATOM 4423 N N . ASP B 1 242 ? 5.25 -20.688 0.568 1 95.38 242 ASP B N 1
ATOM 4424 C CA . ASP B 1 242 ? 5.184 -22.062 0.09 1 95.38 242 ASP B CA 1
ATOM 4425 C C . ASP B 1 242 ? 5.684 -23.047 1.154 1 95.38 242 ASP B C 1
ATOM 4427 O O . ASP B 1 242 ? 5.156 -24.141 1.285 1 95.38 242 ASP B O 1
ATOM 4431 N N . HIS B 1 243 ? 6.641 -22.766 1.948 1 91.5 243 HIS B N 1
ATOM 4432 C CA . HIS B 1 243 ? 7.246 -23.766 2.826 1 91.5 243 HIS B CA 1
ATOM 4433 C C . HIS B 1 243 ? 6.672 -23.672 4.234 1 91.5 243 HIS B C 1
ATOM 4435 O O . HIS B 1 243 ? 7.184 -24.312 5.16 1 91.5 243 HIS B O 1
ATOM 4441 N N . GLU B 1 244 ? 5.668 -22.859 4.355 1 95.69 244 GLU B N 1
ATOM 4442 C CA . GLU B 1 244 ? 5.004 -22.797 5.652 1 95.69 244 GLU B CA 1
ATOM 4443 C C . GLU B 1 244 ? 3.656 -23.516 5.617 1 95.69 244 GLU B C 1
ATOM 4445 O O . GLU B 1 244 ? 3.016 -23.688 6.652 1 95.69 244 GLU B O 1
ATOM 4450 N N . LYS B 1 245 ? 3.242 -23.906 4.445 1 94.69 245 LYS B N 1
ATOM 4451 C CA . LYS B 1 245 ? 2.031 -24.672 4.172 1 94.69 245 LYS B CA 1
ATOM 4452 C C . LYS B 1 245 ? 2.264 -25.688 3.062 1 94.69 245 LYS B C 1
ATOM 4454 O O . LYS B 1 245 ? 3.25 -25.609 2.328 1 94.69 245 LYS B O 1
ATOM 4459 N N . LYS B 1 246 ? 1.437 -26.625 3.072 1 96.19 246 LYS B N 1
ATOM 4460 C CA . LYS B 1 246 ? 1.373 -27.531 1.93 1 96.19 246 LYS B CA 1
ATOM 4461 C C . LYS B 1 246 ? 0.075 -27.344 1.149 1 96.19 246 LYS B C 1
ATOM 4463 O O . LYS B 1 246 ? -0.838 -26.656 1.61 1 96.19 246 LYS B O 1
ATOM 4468 N N . HIS B 1 247 ? 0.08 -27.844 -0.021 1 97.75 247 HIS B N 1
ATOM 4469 C CA . HIS B 1 247 ? -1.156 -27.734 -0.788 1 97.75 247 HIS B CA 1
ATOM 4470 C C . HIS B 1 247 ? -1.344 -28.938 -1.699 1 97.75 247 HIS B C 1
ATOM 4472 O O . HIS B 1 247 ? -0.391 -29.688 -1.964 1 97.75 247 HIS B O 1
ATOM 4478 N N . SER B 1 248 ? -2.504 -29.219 -2.059 1 97.19 248 SER B N 1
ATOM 4479 C CA . SER B 1 248 ? -2.912 -30.188 -3.061 1 97.19 248 SER B CA 1
ATOM 4480 C C . SER B 1 248 ? -3.994 -29.625 -3.975 1 97.19 248 SER B C 1
ATOM 4482 O O . SER B 1 248 ? -4.602 -28.609 -3.666 1 97.19 248 SER B O 1
ATOM 4484 N N . ILE B 1 249 ? -4.117 -30.219 -5.145 1 97.44 249 ILE B N 1
ATOM 4485 C CA . ILE B 1 249 ? -5.086 -29.734 -6.121 1 97.44 249 ILE B CA 1
ATOM 4486 C C . ILE B 1 249 ? -5.867 -30.922 -6.695 1 97.44 249 ILE B C 1
ATOM 4488 O O . ILE B 1 249 ? -5.277 -31.938 -7.062 1 97.44 249 ILE B O 1
ATOM 4492 N N . SER B 1 250 ? -7.164 -30.844 -6.758 1 97.44 250 SER B N 1
ATOM 4493 C CA . SER B 1 250 ? -7.98 -31.891 -7.371 1 97.44 250 SER B CA 1
ATOM 4494 C C . SER B 1 250 ? -7.816 -31.906 -8.891 1 97.44 250 SER B C 1
ATOM 4496 O O . SER B 1 250 ? -7.367 -30.922 -9.477 1 97.44 250 SER B O 1
ATOM 4498 N N . PRO B 1 251 ? -8.164 -32.906 -9.547 1 97.25 251 PRO B N 1
ATOM 4499 C CA . PRO B 1 251 ? -7.973 -33.062 -10.992 1 97.25 251 PRO B CA 1
ATOM 4500 C C . PRO B 1 251 ? -8.867 -32.094 -11.797 1 97.25 251 PRO B C 1
ATOM 4502 O O . PRO B 1 251 ? -9.766 -31.469 -11.227 1 97.25 251 PRO B O 1
ATOM 4505 N N . VAL B 1 252 ? -8.539 -32 -13.07 1 97.94 252 VAL B N 1
ATOM 4506 C CA . VAL B 1 252 ? -9.367 -31.312 -14.047 1 97.94 252 VAL B CA 1
ATOM 4507 C C . VAL B 1 252 ? -10.328 -32.312 -14.703 1 97.94 252 VAL B C 1
ATOM 4509 O O . VAL B 1 252 ? -9.898 -33.219 -15.406 1 97.94 252 VAL B O 1
ATOM 4512 N N . TYR B 1 253 ? -11.625 -32.031 -14.508 1 97.56 253 TYR B N 1
ATOM 4513 C CA . TYR B 1 253 ? -12.625 -32.938 -15.07 1 97.56 253 TYR B CA 1
ATOM 4514 C C . TYR B 1 253 ? -13.32 -32.281 -16.266 1 97.56 253 TYR B C 1
ATOM 4516 O O . TYR B 1 253 ? -13.594 -31.078 -16.266 1 97.56 253 TYR B O 1
ATOM 4524 N N . ALA B 1 254 ? -13.648 -33.156 -17.203 1 97.62 254 ALA B N 1
ATOM 4525 C CA . ALA B 1 254 ? -14.344 -32.688 -18.406 1 97.62 254 ALA B CA 1
ATOM 4526 C C . ALA B 1 254 ? -15.852 -32.656 -18.188 1 97.62 254 ALA B C 1
ATOM 4528 O O . ALA B 1 254 ? -16.422 -33.625 -17.656 1 97.62 254 ALA B O 1
ATOM 4529 N N . LEU B 1 255 ? -16.469 -31.594 -18.547 1 97.38 255 LEU B N 1
ATOM 4530 C CA . LEU B 1 255 ? -17.922 -31.531 -18.547 1 97.38 255 LEU B CA 1
ATOM 4531 C C . LEU B 1 255 ? -18.516 -32.5 -19.547 1 97.38 255 LEU B C 1
ATOM 4533 O O . LEU B 1 255 ? -19.438 -33.25 -19.219 1 97.38 255 LEU B O 1
ATOM 4537 N N . ASP B 1 256 ? -18.078 -32.406 -20.781 1 97.38 256 ASP B N 1
ATOM 4538 C CA . ASP B 1 256 ? -18.359 -33.375 -21.828 1 97.38 256 ASP B CA 1
ATOM 4539 C C . ASP B 1 256 ? -17.172 -34.312 -22.062 1 97.38 256 ASP B C 1
ATOM 4541 O O . ASP B 1 256 ? -16.172 -33.906 -22.656 1 97.38 256 ASP B O 1
ATOM 4545 N N . PRO B 1 257 ? -17.312 -35.562 -21.672 1 94.56 257 PRO B N 1
ATOM 4546 C CA . PRO B 1 257 ? -16.188 -36.469 -21.75 1 94.56 257 PRO B CA 1
ATOM 4547 C C . PRO B 1 257 ? -15.742 -36.719 -23.188 1 94.56 257 PRO B C 1
ATOM 4549 O O . PRO B 1 257 ? -14.656 -37.281 -23.422 1 94.56 257 PRO B O 1
ATOM 4552 N N . LYS B 1 258 ? -16.5 -36.375 -24.172 1 95.88 258 LYS B N 1
ATOM 4553 C CA . LYS B 1 258 ? -16.156 -36.594 -25.578 1 95.88 258 LYS B CA 1
ATOM 4554 C C . LYS B 1 258 ? -15.172 -35.531 -26.078 1 95.88 258 LYS B C 1
ATOM 4556 O O . LYS B 1 258 ? -14.555 -35.719 -27.125 1 95.88 258 LYS B O 1
ATOM 4561 N N . HIS B 1 259 ? -15.047 -34.5 -25.344 1 97.06 259 HIS B N 1
ATOM 4562 C CA . HIS B 1 259 ? -14.141 -33.406 -25.703 1 97.06 259 HIS B CA 1
ATOM 4563 C C . HIS B 1 259 ? -13.109 -33.156 -24.609 1 97.06 259 HIS B C 1
ATOM 4565 O O . HIS B 1 259 ? -13.398 -33.312 -23.422 1 97.06 259 HIS B O 1
ATOM 4571 N N . PRO B 1 260 ? -11.953 -32.719 -25.016 1 96.81 260 PRO B N 1
ATOM 4572 C CA . PRO B 1 260 ? -10.945 -32.438 -24 1 96.81 260 PRO B CA 1
ATOM 4573 C C . PRO B 1 260 ? -11.305 -31.25 -23.125 1 96.81 260 PRO B C 1
ATOM 4575 O O . PRO B 1 260 ? -11.953 -30.312 -23.578 1 96.81 260 PRO B O 1
ATOM 4578 N N . ALA B 1 261 ? -10.906 -31.344 -21.859 1 98.19 261 ALA B N 1
ATOM 4579 C CA . ALA B 1 261 ? -10.953 -30.203 -20.953 1 98.19 261 ALA B CA 1
ATOM 4580 C C . ALA B 1 261 ? -9.562 -29.625 -20.719 1 98.19 261 ALA B C 1
ATOM 4582 O O . ALA B 1 261 ? -8.578 -30.359 -20.656 1 98.19 261 ALA B O 1
ATOM 4583 N N . THR B 1 262 ? -9.469 -28.312 -20.672 1 97.88 262 THR B N 1
ATOM 4584 C CA . THR B 1 262 ? -8.188 -27.672 -20.438 1 97.88 262 THR B CA 1
ATOM 4585 C C . THR B 1 262 ? -8.289 -26.656 -19.297 1 97.88 262 THR B C 1
ATOM 4587 O O . THR B 1 262 ? -9.367 -26.125 -19.031 1 97.88 262 THR B O 1
ATOM 4590 N N . ARG B 1 263 ? -7.227 -26.438 -18.594 1 98.44 263 ARG B N 1
ATOM 4591 C CA . ARG B 1 263 ? -7.043 -25.391 -17.594 1 98.44 263 ARG B CA 1
ATOM 4592 C C . ARG B 1 263 ? -5.691 -24.703 -17.766 1 98.44 263 ARG B C 1
ATOM 4594 O O . ARG B 1 263 ? -4.652 -25.359 -17.766 1 98.44 263 ARG B O 1
ATOM 4601 N N . ASP B 1 264 ? -5.715 -23.375 -17.906 1 98.56 264 ASP B N 1
ATOM 4602 C CA . ASP B 1 264 ? -4.512 -22.594 -18.141 1 98.56 264 ASP B CA 1
ATOM 4603 C C . ASP B 1 264 ? -4.164 -21.75 -16.906 1 98.56 264 ASP B C 1
ATOM 4605 O O . ASP B 1 264 ? -5.008 -21.031 -16.375 1 98.56 264 ASP B O 1
ATOM 4609 N N . VAL B 1 265 ? -2.895 -21.875 -16.438 1 98.56 265 VAL B N 1
ATOM 4610 C CA . VAL B 1 265 ? -2.469 -21.172 -15.234 1 98.56 265 VAL B CA 1
ATOM 4611 C C . VAL B 1 265 ? -1.039 -20.672 -15.414 1 98.56 265 VAL B C 1
ATOM 4613 O O . VAL B 1 265 ? -0.231 -21.297 -16.094 1 98.56 265 VAL B O 1
ATOM 4616 N N . LEU B 1 266 ? -0.764 -19.484 -14.852 1 98.75 266 LEU B N 1
ATOM 4617 C CA . LEU B 1 266 ? 0.608 -19.047 -14.609 1 98.75 266 LEU B CA 1
ATOM 4618 C C . LEU B 1 266 ? 1.052 -19.422 -13.195 1 98.75 266 LEU B C 1
ATOM 4620 O O . LEU B 1 266 ? 0.295 -19.25 -12.242 1 98.75 266 LEU B O 1
ATOM 4624 N N . ILE B 1 267 ? 2.217 -19.969 -13.078 1 98.5 267 ILE B N 1
ATOM 4625 C CA . ILE B 1 267 ? 2.789 -20.312 -11.781 1 98.5 267 ILE B CA 1
ATOM 4626 C C . ILE B 1 267 ? 4.109 -19.578 -11.586 1 98.5 267 ILE B C 1
ATOM 4628 O O . ILE B 1 267 ? 4.996 -19.625 -12.438 1 98.5 267 ILE B O 1
ATOM 4632 N N . PHE B 1 268 ? 4.23 -18.828 -10.508 1 98.75 268 PHE B N 1
ATOM 4633 C CA . PHE B 1 268 ? 5.422 -18.078 -10.141 1 98.75 268 PHE B CA 1
ATOM 4634 C C . PHE B 1 268 ? 6.121 -18.719 -8.945 1 98.75 268 PHE B C 1
ATOM 4636 O O . PHE B 1 268 ? 5.707 -18.531 -7.801 1 98.75 268 PHE B O 1
ATOM 4643 N N . PHE B 1 269 ? 7.176 -19.453 -9.203 1 97.75 269 PHE B N 1
ATOM 4644 C CA . PHE B 1 269 ? 7.996 -20.047 -8.156 1 97.75 269 PHE B CA 1
ATOM 4645 C C . PHE B 1 269 ? 9.148 -19.125 -7.781 1 97.75 269 PHE B C 1
ATOM 4647 O O . PHE B 1 269 ? 10.094 -18.953 -8.562 1 97.75 269 PHE B O 1
ATOM 4654 N N . THR B 1 270 ? 9.07 -18.547 -6.605 1 98.31 270 THR B N 1
ATOM 4655 C CA . THR B 1 270 ? 10.055 -17.531 -6.223 1 98.31 270 THR B CA 1
ATOM 4656 C C . THR B 1 270 ? 10.852 -18 -5.008 1 98.31 270 THR B C 1
ATOM 4658 O O . THR B 1 270 ? 10.281 -18.406 -3.998 1 98.31 270 THR B O 1
ATOM 4661 N N . ARG B 1 271 ? 12.148 -17.922 -5.137 1 97.44 271 ARG B N 1
ATOM 4662 C CA . ARG B 1 271 ? 13.039 -18.312 -4.047 1 97.44 271 ARG B CA 1
ATOM 4663 C C . ARG B 1 271 ? 14.344 -17.516 -4.098 1 97.44 271 ARG B C 1
ATOM 4665 O O . ARG B 1 271 ? 14.664 -16.906 -5.117 1 97.44 271 ARG B O 1
ATOM 4672 N N . LYS B 1 272 ? 15.031 -17.547 -2.979 1 97.81 272 LYS B N 1
ATOM 4673 C CA . LYS B 1 272 ? 16.422 -17.094 -2.967 1 97.81 272 LYS B CA 1
ATOM 4674 C C . LYS B 1 272 ? 17.312 -17.984 -3.818 1 97.81 272 LYS B C 1
ATOM 4676 O O . LYS B 1 272 ? 16.984 -19.156 -4.055 1 97.81 272 LYS B O 1
ATOM 4681 N N . PRO B 1 273 ? 18.406 -17.422 -4.367 1 96.88 273 PRO B N 1
ATOM 4682 C CA . PRO B 1 273 ? 19.359 -18.297 -5.074 1 96.88 273 PRO B CA 1
ATOM 4683 C C . PRO B 1 273 ? 19.875 -19.438 -4.199 1 96.88 273 PRO B C 1
ATOM 4685 O O . PRO B 1 273 ? 20.047 -19.266 -2.99 1 96.88 273 PRO B O 1
ATOM 4688 N N . VAL B 1 274 ? 20.094 -20.531 -4.82 1 95.5 274 VAL B N 1
ATOM 4689 C CA . VAL B 1 274 ? 20.594 -21.688 -4.074 1 95.5 274 VAL B CA 1
ATOM 4690 C C . VAL B 1 274 ? 22.109 -21.609 -3.953 1 95.5 274 VAL B C 1
ATOM 4692 O O . VAL B 1 274 ? 22.766 -20.844 -4.664 1 95.5 274 VAL B O 1
ATOM 4695 N N . VAL B 1 275 ? 22.672 -22.328 -3 1 95.81 275 VAL B N 1
ATOM 4696 C CA . VAL B 1 275 ? 24.109 -22.406 -2.824 1 95.81 275 VAL B CA 1
ATOM 4697 C C . VAL B 1 275 ? 24.594 -23.828 -3.141 1 95.81 275 VAL B C 1
ATOM 4699 O O . VAL B 1 275 ? 23.797 -24.703 -3.461 1 95.81 275 VAL B O 1
ATOM 4702 N N . GLU B 1 276 ? 25.922 -23.969 -3.082 1 94.19 276 GLU B N 1
ATOM 4703 C CA . GLU B 1 276 ? 26.5 -25.281 -3.359 1 94.19 276 GLU B CA 1
ATOM 4704 C C . GLU B 1 276 ? 25.891 -26.344 -2.461 1 94.19 276 GLU B C 1
ATOM 4706 O O . GLU B 1 276 ? 25.688 -26.125 -1.267 1 94.19 276 GLU B O 1
ATOM 4711 N N . GLY B 1 277 ? 25.578 -27.469 -3.053 1 91.12 277 GLY B N 1
ATOM 4712 C CA . GLY B 1 277 ? 24.938 -28.547 -2.328 1 91.12 277 GLY B CA 1
ATOM 4713 C C . GLY B 1 277 ? 23.469 -28.719 -2.676 1 91.12 277 GLY B C 1
ATOM 4714 O O . GLY B 1 277 ? 22.906 -29.797 -2.486 1 91.12 277 GLY B O 1
ATOM 4715 N N . HIS B 1 278 ? 22.891 -27.734 -3.109 1 91.06 278 HIS B N 1
ATOM 4716 C CA . HIS B 1 278 ? 21.516 -27.828 -3.594 1 91.06 278 HIS B CA 1
ATOM 4717 C C . HIS B 1 278 ? 21.469 -28.406 -5.004 1 91.06 278 HIS B C 1
ATOM 4719 O O . HIS B 1 278 ? 22.312 -28.094 -5.84 1 91.06 278 HIS B O 1
ATOM 4725 N N . ILE B 1 279 ? 20.438 -29.125 -5.324 1 87.25 279 ILE B N 1
ATOM 4726 C CA . ILE B 1 279 ? 20.328 -29.844 -6.586 1 87.25 279 ILE B CA 1
ATOM 4727 C C . ILE B 1 279 ? 20.266 -28.859 -7.746 1 87.25 279 ILE B C 1
ATOM 4729 O O . ILE B 1 279 ? 20.734 -29.141 -8.852 1 87.25 279 ILE B O 1
ATOM 4733 N N . SER B 1 280 ? 19.703 -27.688 -7.508 1 90.31 280 SER B N 1
ATOM 4734 C CA . SER B 1 280 ? 19.484 -26.703 -8.57 1 90.31 280 SER B CA 1
ATOM 4735 C C . SER B 1 280 ? 20.719 -25.812 -8.75 1 90.31 280 SER B C 1
ATOM 4737 O O . SER B 1 280 ? 20.75 -24.969 -9.648 1 90.31 280 SER B O 1
ATOM 4739 N N . HIS B 1 281 ? 21.75 -25.922 -7.988 1 93.06 281 HIS B N 1
ATOM 4740 C CA . HIS B 1 281 ? 22.875 -25 -7.961 1 93.06 281 HIS B CA 1
ATOM 4741 C C . HIS B 1 281 ? 23.531 -24.891 -9.336 1 93.06 281 HIS B C 1
ATOM 4743 O O . HIS B 1 281 ? 23.844 -23.797 -9.789 1 93.06 281 HIS B O 1
ATOM 4749 N N . PRO B 1 282 ? 23.656 -26 -10.078 1 91.69 282 PRO B N 1
ATOM 4750 C CA . PRO B 1 282 ? 24.281 -25.891 -11.398 1 91.69 282 PRO B CA 1
ATOM 4751 C C . PRO B 1 282 ? 23.406 -25.156 -12.406 1 91.69 282 PRO B C 1
ATOM 4753 O O . PRO B 1 282 ? 23.875 -24.766 -13.477 1 91.69 282 PRO B O 1
ATOM 4756 N N . TYR B 1 283 ? 22.141 -25 -12.094 1 92.5 283 TYR B N 1
ATOM 4757 C CA . TYR B 1 283 ? 21.172 -24.422 -13.016 1 92.5 283 TYR B CA 1
ATOM 4758 C C . TYR B 1 283 ? 20.562 -23.156 -12.445 1 92.5 283 TYR B C 1
ATOM 4760 O O . TYR B 1 283 ? 19.375 -22.891 -12.633 1 92.5 283 TYR B O 1
ATOM 4768 N N . ASP B 1 284 ? 21.312 -22.453 -11.719 1 94.88 284 ASP B N 1
ATOM 4769 C CA . ASP B 1 284 ? 20.781 -21.281 -11.031 1 94.88 284 ASP B CA 1
ATOM 4770 C C . ASP B 1 284 ? 21.531 -20.016 -11.445 1 94.88 284 ASP B C 1
ATOM 4772 O O . ASP B 1 284 ? 21.797 -19.141 -10.617 1 94.88 284 ASP B O 1
ATOM 4776 N N . SER B 1 285 ? 21.812 -19.906 -12.75 1 94.62 285 SER B N 1
ATOM 4777 C CA . SER B 1 285 ? 22.562 -18.766 -13.273 1 94.62 285 SER B CA 1
ATOM 4778 C C . SER B 1 285 ? 21.781 -17.469 -13.148 1 94.62 285 SER B C 1
ATOM 4780 O O . SER B 1 285 ? 20.578 -17.438 -13.406 1 94.62 285 SER B O 1
ATOM 4782 N N . LEU B 1 286 ? 22.469 -16.391 -12.82 1 94.81 286 LEU B N 1
ATOM 4783 C CA . LEU B 1 286 ? 21.859 -15.078 -12.719 1 94.81 286 LEU B CA 1
ATOM 4784 C C . LEU B 1 286 ? 22.188 -14.227 -13.945 1 94.81 286 LEU B C 1
ATOM 4786 O O . LEU B 1 286 ? 21.859 -13.039 -13.992 1 94.81 286 LEU B O 1
ATOM 4790 N N . ASN B 1 287 ? 22.781 -14.875 -14.922 1 96.25 287 ASN B N 1
ATOM 4791 C CA . ASN B 1 287 ? 23.109 -14.141 -16.141 1 96.25 287 ASN B CA 1
ATOM 4792 C C . ASN B 1 287 ? 21.859 -13.742 -16.922 1 96.25 287 ASN B C 1
ATOM 4794 O O . ASN B 1 287 ? 20.891 -14.5 -16.969 1 96.25 287 ASN B O 1
ATOM 4798 N N . PRO B 1 288 ? 21.953 -12.562 -17.516 1 96.5 288 PRO B N 1
ATOM 4799 C CA . PRO B 1 288 ? 20.797 -12.141 -18.328 1 96.5 288 PRO B CA 1
ATOM 4800 C C . PRO B 1 288 ? 20.594 -13.008 -19.562 1 96.5 288 PRO B C 1
ATOM 4802 O O . PRO B 1 288 ? 21.547 -13.602 -20.062 1 96.5 288 PRO B O 1
ATOM 4805 N N . HIS B 1 289 ? 19.406 -13.047 -19.938 1 96.62 289 HIS B N 1
ATOM 4806 C CA . HIS B 1 289 ? 19.109 -13.734 -21.203 1 96.62 289 HIS B CA 1
ATOM 4807 C C . HIS B 1 289 ? 19.766 -13.023 -22.375 1 96.62 289 HIS B C 1
ATOM 4809 O O . HIS B 1 289 ? 19.609 -11.812 -22.547 1 96.62 289 HIS B O 1
ATOM 4815 N N . GLN B 1 290 ? 20.375 -13.711 -23.219 1 94 290 GLN B N 1
ATOM 4816 C CA . GLN B 1 290 ? 21.141 -13.086 -24.297 1 94 290 GLN B CA 1
ATOM 4817 C C . GLN B 1 290 ? 20.234 -12.75 -25.484 1 94 290 GLN B C 1
ATOM 4819 O O . GLN B 1 290 ? 20.297 -11.648 -26.016 1 94 290 GLN B O 1
ATOM 4824 N N . SER B 1 291 ? 19.375 -13.617 -25.859 1 94.5 291 SER B N 1
ATOM 4825 C CA . SER B 1 291 ? 18.578 -13.43 -27.078 1 94.5 291 SER B CA 1
ATOM 4826 C C . SER B 1 291 ? 17.266 -12.727 -26.766 1 94.5 291 SER B C 1
ATOM 4828 O O . SER B 1 291 ? 16.688 -12.094 -27.641 1 94.5 291 SER B O 1
ATOM 4830 N N . LEU B 1 292 ? 16.766 -12.836 -25.547 1 95.44 292 LEU B N 1
ATOM 4831 C CA . LEU B 1 292 ? 15.523 -12.188 -25.141 1 95.44 292 LEU B CA 1
ATOM 4832 C C . LEU B 1 292 ? 15.727 -11.336 -23.891 1 95.44 292 LEU B C 1
ATOM 4834 O O . LEU B 1 292 ? 15.078 -11.578 -22.875 1 95.44 292 LEU B O 1
ATOM 4838 N N . PRO B 1 293 ? 16.562 -10.344 -24.047 1 95.12 293 PRO B N 1
ATOM 4839 C CA . PRO B 1 293 ? 16.766 -9.484 -22.875 1 95.12 293 PRO B CA 1
ATOM 4840 C C . PRO B 1 293 ? 15.492 -8.734 -22.469 1 95.12 293 PRO B C 1
ATOM 4842 O O . PRO B 1 293 ? 14.711 -8.32 -23.328 1 95.12 293 PRO B O 1
ATOM 4845 N N . PHE B 1 294 ? 15.32 -8.609 -21.156 1 95.19 294 PHE B N 1
ATOM 4846 C CA . PHE B 1 294 ? 14.117 -7.965 -20.641 1 95.19 294 PHE B CA 1
ATOM 4847 C C . PHE B 1 294 ? 14.344 -7.438 -19.234 1 95.19 294 PHE B C 1
ATOM 4849 O O . PHE B 1 294 ? 14.977 -8.102 -18.406 1 95.19 294 PHE B O 1
ATOM 4856 N N . GLU B 1 295 ? 13.961 -6.191 -19 1 94.88 295 GLU B N 1
ATOM 4857 C CA . GLU B 1 295 ? 13.969 -5.625 -17.656 1 94.88 295 GLU B CA 1
ATOM 4858 C C . GLU B 1 295 ? 12.867 -4.586 -17.5 1 94.88 295 GLU B C 1
ATOM 4860 O O . GLU B 1 295 ? 12.508 -3.889 -18.453 1 94.88 295 GLU B O 1
ATOM 4865 N N . ILE B 1 296 ? 12.273 -4.527 -16.328 1 93.06 296 ILE B N 1
ATOM 4866 C CA . ILE B 1 296 ? 11.336 -3.465 -15.984 1 93.06 296 ILE B CA 1
ATOM 4867 C C . ILE B 1 296 ? 11.586 -3.01 -14.547 1 93.06 296 ILE B C 1
ATOM 4869 O O . ILE B 1 296 ? 12.094 -3.779 -13.727 1 93.06 296 ILE B O 1
ATOM 4873 N N . PRO B 1 297 ? 11.234 -1.816 -14.25 1 91.75 297 PRO B N 1
ATOM 4874 C CA . PRO B 1 297 ? 11.359 -1.354 -12.867 1 91.75 297 PRO B CA 1
ATOM 4875 C C . PRO B 1 297 ? 10.336 -1.991 -11.93 1 91.75 297 PRO B C 1
ATOM 4877 O O . PRO B 1 297 ? 9.203 -2.258 -12.344 1 91.75 297 PRO B O 1
ATOM 4880 N N . LEU B 1 298 ? 10.648 -2.385 -10.727 1 87.44 298 LEU B N 1
ATOM 4881 C CA . LEU B 1 298 ? 9.742 -2.9 -9.703 1 87.44 298 LEU B CA 1
ATOM 4882 C C . LEU B 1 298 ? 9.219 -1.77 -8.82 1 87.44 298 LEU B C 1
ATOM 4884 O O . LEU B 1 298 ? 8.141 -1.886 -8.234 1 87.44 298 LEU B O 1
ATOM 4888 N N . ALA B 1 299 ? 10.008 -0.741 -8.531 1 70.75 299 ALA B N 1
ATOM 4889 C CA . ALA B 1 299 ? 9.625 0.368 -7.66 1 70.75 299 ALA B CA 1
ATOM 4890 C C . ALA B 1 299 ? 10.586 1.547 -7.824 1 70.75 299 ALA B C 1
ATOM 4892 O O . ALA B 1 299 ? 11.734 1.369 -8.234 1 70.75 299 ALA B O 1
#

InterPro domains:
  IPR018724 2OG-Fe dioxygenase [PF10014] (56-268)

Foldseek 3Di:
DVVVVLVVLLVVLVVVLVVQLVCCLVVQKDWDAAVSLVSNLVSLPADPVLLVLLLCLCVPFDAFPPDRQKTKAKFKWKCQVVVQKIWTAAAFWDAAAVLLFQDDPQHLPTGHGHHDDCSQQVRSSNVSVVLSVCSRPQPRDDDDDPQFDPVHSMKMKMKMKMKGKDALVDWTFPRQQAKGFPSAFKKKKWWSDKDQWDPPFWKKWKFALPWDTSDHPVRTDPVGTDDIDDDDDHGTMMMGGRNRIIMGIGITDGNDNNDMMMTIMMMIGMHGQGHPPDSCNVGRDRHGHDPHIDMDGSD/DVVVVLVVLLVVLVVVLVVQLVCCLVVQKDWDAAVSLVSNLVSLPADPVLLVLLLCLCVPFDAFPPDRQKTKAKFKWKCQVVVQKIWTAAAFWDAAAVLLFQDDPQHLPTGHGHHDDCSQQVRSSNVSVVLSVCSRPQPRDDDDDPQFDPVHSMKMKMKMKMKGKDALVDWTFPRQQAKGFPSAFKKKKWWSDKDQWDPPFWKKWKFALPWDTSDHPVRTDPVGTDDIDDDDDHGTMMMGGRNRIIMGIGITDGNDNNDMMMTIMMMIGMHGQGHPPDSCNVGRDPHGHDPHIDMDGSD

pLDDT: mean 93.04, std 9.14, range [35.31, 98.94]